Protein AF-Q9RTJ1-F1 (afdb_monomer)

Structure (mmCIF, N/CA/C/O backbone):
data_AF-Q9RTJ1-F1
#
_entry.id   AF-Q9RTJ1-F1
#
loop_
_atom_site.group_PDB
_atom_site.id
_atom_site.type_symbol
_atom_site.label_atom_id
_atom_site.label_alt_id
_atom_site.label_comp_id
_atom_site.label_asym_id
_atom_site.label_entity_id
_atom_site.label_seq_id
_atom_site.pdbx_PDB_ins_code
_atom_site.Cartn_x
_atom_site.Cartn_y
_atom_site.Cartn_z
_atom_site.occupancy
_atom_site.B_iso_or_equiv
_atom_site.auth_seq_id
_atom_site.auth_comp_id
_atom_site.auth_asym_id
_atom_site.auth_atom_id
_atom_site.pdbx_PDB_model_num
ATOM 1 N N . MET A 1 1 ? -19.542 -42.957 15.550 1.00 79.75 1 MET A N 1
ATOM 2 C CA . MET A 1 1 ? -19.589 -42.160 16.800 1.00 79.75 1 MET A CA 1
ATOM 3 C C . MET A 1 1 ? -19.843 -40.702 16.444 1.00 79.75 1 MET A C 1
ATOM 5 O O . MET A 1 1 ? -19.371 -40.286 15.392 1.00 79.75 1 MET A O 1
ATOM 9 N N . LEU A 1 2 ? -20.575 -39.942 17.268 1.00 83.19 2 LEU A N 1
ATOM 10 C CA . LEU A 1 2 ? -20.934 -38.541 16.972 1.00 83.19 2 LEU A CA 1
ATOM 11 C C . LEU A 1 2 ? -19.700 -37.652 16.726 1.00 83.19 2 LEU A C 1
ATOM 13 O O . LEU A 1 2 ? -19.731 -36.832 15.816 1.00 83.19 2 LEU A O 1
ATOM 17 N N . SER A 1 3 ? -18.580 -37.917 17.408 1.00 84.25 3 SER A N 1
ATOM 18 C CA . SER A 1 3 ? -17.289 -37.244 17.179 1.00 84.25 3 SER A CA 1
ATOM 19 C C . SER A 1 3 ? -16.698 -37.460 15.778 1.00 84.25 3 SER A C 1
ATOM 21 O O . SER A 1 3 ? -15.919 -36.645 15.307 1.00 84.25 3 SER A O 1
ATOM 23 N N . GLY A 1 4 ? -17.043 -38.556 15.094 1.00 84.12 4 GLY A N 1
ATOM 24 C CA . GLY A 1 4 ? -16.645 -38.767 13.697 1.00 84.12 4 GLY A CA 1
ATOM 25 C C . GLY A 1 4 ? -17.559 -38.027 12.718 1.00 84.12 4 GLY A C 1
ATOM 26 O O . GLY A 1 4 ? -17.110 -37.545 11.684 1.00 84.12 4 GLY A O 1
ATOM 27 N N . LEU A 1 5 ? -18.844 -37.894 13.060 1.00 88.38 5 LEU A N 1
ATOM 28 C CA . LEU A 1 5 ? -19.826 -37.188 12.232 1.00 88.38 5 LEU A CA 1
ATOM 29 C C . LEU A 1 5 ? -19.702 -35.661 12.340 1.00 88.38 5 LEU A C 1
ATOM 31 O O . LEU A 1 5 ? -20.098 -34.959 11.414 1.00 88.38 5 LEU A O 1
ATOM 35 N N . SER A 1 6 ? -19.111 -35.133 13.415 1.00 88.56 6 SER A N 1
ATOM 36 C CA . SER A 1 6 ? -18.824 -33.698 13.544 1.00 88.56 6 SER A CA 1
ATOM 37 C C . SER A 1 6 ? -17.759 -33.190 12.570 1.00 88.56 6 SER A C 1
ATOM 39 O O . SER A 1 6 ? -17.671 -31.987 12.366 1.00 88.56 6 SER A O 1
ATOM 41 N N . ALA A 1 7 ? -16.985 -34.078 11.938 1.00 91.31 7 ALA A N 1
ATOM 42 C CA . ALA A 1 7 ? -16.024 -33.745 10.881 1.00 91.31 7 ALA A CA 1
ATOM 43 C C . ALA A 1 7 ? -16.521 -34.128 9.472 1.00 91.31 7 ALA A C 1
ATOM 45 O O . ALA A 1 7 ? -15.763 -34.081 8.505 1.00 91.31 7 ALA A O 1
ATOM 46 N N . HIS A 1 8 ? -17.787 -34.534 9.335 1.00 93.94 8 HIS A N 1
ATOM 47 C CA . HIS A 1 8 ? -18.348 -34.960 8.054 1.00 93.94 8 HIS A CA 1
ATOM 48 C C . HIS A 1 8 ? -18.333 -33.805 7.032 1.00 93.94 8 HIS A C 1
ATOM 50 O O . HIS A 1 8 ? -18.648 -32.681 7.423 1.00 93.94 8 HIS A O 1
ATOM 56 N N . PRO A 1 9 ? -18.027 -34.033 5.736 1.00 91.94 9 PRO A N 1
ATOM 57 C CA . PRO A 1 9 ? -17.936 -32.960 4.736 1.00 91.94 9 PRO A CA 1
ATOM 58 C C . PRO A 1 9 ? -19.258 -32.204 4.528 1.00 91.94 9 PRO A C 1
ATOM 60 O O . PRO A 1 9 ? -19.258 -30.985 4.355 1.00 91.94 9 PRO A O 1
ATOM 63 N N . ASP A 1 10 ? -20.395 -32.898 4.622 1.00 94.75 10 ASP A N 1
ATOM 64 C CA . ASP A 1 10 ? -21.725 -32.278 4.539 1.00 94.75 10 ASP A CA 1
ATOM 65 C C . ASP A 1 10 ? -22.069 -31.478 5.811 1.00 94.75 10 ASP A C 1
ATOM 67 O O . ASP A 1 10 ? -22.192 -32.037 6.905 1.00 94.75 10 ASP A O 1
ATOM 71 N N . ALA A 1 11 ? -22.282 -30.169 5.649 1.00 95.06 11 ALA A N 1
ATOM 72 C CA . ALA A 1 11 ? -22.669 -29.254 6.719 1.00 95.06 11 ALA A CA 1
ATOM 73 C C . ALA A 1 11 ? -24.022 -29.604 7.358 1.00 95.06 11 ALA A C 1
ATOM 75 O O . ALA A 1 11 ? -24.199 -29.394 8.556 1.00 95.06 11 ALA A O 1
ATOM 76 N N . ARG A 1 12 ? -24.963 -30.190 6.605 1.00 95.81 12 ARG A N 1
ATOM 77 C CA . ARG A 1 12 ? -26.271 -30.608 7.138 1.00 95.81 12 ARG A CA 1
ATOM 78 C C . ARG A 1 12 ? -26.113 -31.721 8.165 1.00 95.81 12 ARG A C 1
ATOM 80 O O . ARG A 1 12 ? -26.777 -31.703 9.197 1.00 95.81 12 ARG A O 1
ATOM 87 N N . VAL A 1 13 ? -25.204 -32.661 7.905 1.00 94.69 13 VAL A N 1
ATOM 88 C CA . VAL A 1 13 ? -24.880 -33.743 8.844 1.00 94.69 13 VAL A CA 1
ATOM 89 C C . VAL A 1 13 ? -24.276 -33.161 10.120 1.00 94.69 13 VAL A C 1
ATOM 91 O O . VAL A 1 13 ? -24.729 -33.502 11.209 1.00 94.69 13 VAL A O 1
ATOM 94 N N . ARG A 1 14 ? -23.322 -32.229 10.004 1.00 96.81 14 ARG A N 1
ATOM 95 C CA . ARG A 1 14 ? -22.714 -31.564 11.171 1.00 96.81 14 ARG A CA 1
ATOM 96 C C . ARG A 1 14 ? -23.735 -30.765 11.994 1.00 96.81 14 ARG A C 1
ATOM 98 O O . ARG A 1 14 ? -23.727 -30.867 13.217 1.00 96.81 14 ARG A O 1
ATOM 105 N N . ALA A 1 15 ? -24.663 -30.061 11.346 1.00 96.19 15 ALA A N 1
ATOM 106 C CA . ALA A 1 15 ? -25.762 -29.364 12.020 1.00 96.19 15 ALA A CA 1
ATOM 107 C C . ALA A 1 15 ? -26.682 -30.331 12.795 1.00 96.19 15 ALA A C 1
ATOM 109 O O . ALA A 1 15 ? -27.051 -30.065 13.937 1.00 96.19 15 ALA A O 1
ATOM 110 N N . GLN A 1 16 ? -27.003 -31.500 12.226 1.00 96.69 16 GLN A N 1
ATOM 111 C CA . GLN A 1 16 ? -27.776 -32.531 12.933 1.00 96.69 16 GLN A CA 1
ATOM 112 C C . GLN A 1 16 ? -27.010 -33.142 14.113 1.00 96.69 16 GLN A C 1
ATOM 114 O O . GLN A 1 16 ? -27.615 -33.477 15.130 1.00 96.69 16 GLN A O 1
ATOM 119 N N . VAL A 1 17 ? -25.679 -33.250 14.020 1.00 96.31 17 VAL A N 1
ATOM 120 C CA . VAL A 1 17 ? -24.843 -33.611 15.175 1.00 96.31 17 VAL A CA 1
ATOM 121 C C . VAL A 1 17 ? -24.953 -32.537 16.259 1.00 96.31 17 VAL A C 1
ATOM 123 O O . VAL A 1 17 ? -25.155 -32.886 17.418 1.00 96.31 17 VAL A O 1
ATOM 126 N N . ALA A 1 18 ? -24.910 -31.248 15.913 1.00 96.75 18 ALA A N 1
ATOM 127 C CA . ALA A 1 18 ? -25.075 -30.168 16.889 1.00 96.75 18 ALA A CA 1
ATOM 128 C C . ALA A 1 18 ? -26.444 -30.191 17.597 1.00 96.75 18 ALA A C 1
ATOM 130 O O . ALA A 1 18 ? -26.506 -29.840 18.768 1.00 96.75 18 ALA A O 1
ATOM 131 N N . LEU A 1 19 ? -27.514 -30.663 16.946 1.00 97.06 19 LEU A N 1
ATOM 132 C CA . LEU A 1 19 ? -28.860 -30.790 17.534 1.00 97.06 19 LEU A CA 1
ATOM 133 C C . LEU A 1 19 ? -29.094 -32.090 18.322 1.00 97.06 19 LEU A C 1
ATOM 135 O O . LEU A 1 19 ? -30.098 -32.210 19.025 1.00 97.06 19 LEU A O 1
ATOM 139 N N . ASN A 1 20 ? -28.215 -33.087 18.203 1.00 96.31 20 ASN A N 1
ATOM 140 C CA . ASN A 1 20 ? -28.446 -34.391 18.818 1.00 96.31 20 ASN A CA 1
ATOM 141 C C . ASN A 1 20 ? -28.273 -34.319 20.355 1.00 96.31 20 ASN A C 1
ATOM 143 O O . ASN A 1 20 ? -27.198 -33.929 20.819 1.00 96.31 20 ASN A O 1
ATOM 147 N N . PRO A 1 21 ? -29.268 -34.738 21.168 1.00 95.62 21 PRO A N 1
ATOM 148 C CA . PRO A 1 21 ? -29.214 -34.628 22.633 1.00 95.62 21 PRO A CA 1
ATOM 149 C C . PRO A 1 21 ? -28.041 -35.364 23.295 1.00 95.62 21 PRO A C 1
ATOM 151 O O . PRO A 1 21 ? -27.668 -35.037 24.418 1.00 95.62 21 PRO A O 1
ATOM 154 N N . ASN A 1 22 ? -27.473 -36.364 22.614 1.00 94.75 22 ASN A N 1
ATOM 155 C CA . ASN A 1 22 ? -26.361 -37.173 23.112 1.00 94.75 22 ASN A CA 1
ATOM 156 C C . ASN A 1 22 ? -24.988 -36.672 22.631 1.00 94.75 22 ASN A C 1
ATOM 158 O O . ASN A 1 22 ? -23.985 -37.358 22.838 1.00 94.75 22 ASN A O 1
ATOM 162 N N . THR A 1 23 ? -24.921 -35.523 21.953 1.00 96.06 23 THR A N 1
ATOM 163 C CA . THR A 1 23 ? -23.647 -34.962 21.491 1.00 96.06 23 THR A CA 1
ATOM 164 C C . THR A 1 23 ? -22.811 -34.497 22.686 1.00 96.06 23 THR A C 1
ATOM 166 O O . THR A 1 23 ? -23.283 -33.674 23.471 1.00 96.06 23 THR A O 1
ATOM 169 N N . PRO A 1 24 ? -21.572 -35.005 22.846 1.00 94.12 24 PRO A N 1
ATOM 170 C CA . PRO A 1 24 ? -20.697 -34.610 23.946 1.00 94.12 24 PRO A CA 1
ATOM 171 C C . PRO A 1 24 ? -20.377 -33.113 23.929 1.00 94.12 24 PRO A C 1
ATOM 173 O O . PRO A 1 24 ? -20.297 -32.502 22.862 1.00 94.12 24 PRO A O 1
ATOM 176 N N . ALA A 1 25 ? -20.122 -32.542 25.106 1.00 93.75 25 ALA A N 1
ATOM 177 C CA . ALA A 1 25 ? -19.805 -31.125 25.273 1.00 93.75 25 ALA A CA 1
ATOM 178 C C . ALA A 1 25 ? -18.616 -30.673 24.410 1.00 93.75 25 ALA A C 1
ATOM 180 O O . ALA A 1 25 ? -18.668 -29.608 23.807 1.00 93.75 25 ALA A O 1
ATOM 181 N N . GLU A 1 26 ? -17.578 -31.502 24.304 1.00 93.88 26 GLU A N 1
ATOM 182 C CA . GLU A 1 26 ? -16.369 -31.206 23.533 1.00 93.88 26 GLU A CA 1
ATOM 183 C C . GLU A 1 26 ? -16.691 -31.088 22.033 1.00 93.88 26 GLU A C 1
ATOM 185 O O . GLU A 1 26 ? -16.200 -30.197 21.343 1.00 93.88 26 GLU A O 1
ATOM 190 N N . VAL A 1 27 ? -17.587 -31.946 21.532 1.00 95.38 27 VAL A N 1
ATOM 191 C CA . VAL A 1 27 ? -18.050 -31.913 20.137 1.00 95.38 27 VAL A CA 1
ATOM 192 C C . VAL A 1 27 ? -18.963 -30.710 19.892 1.00 95.38 27 VAL A C 1
ATOM 194 O O . VAL A 1 27 ? -18.848 -30.066 18.851 1.00 95.38 27 VAL A O 1
ATOM 197 N N . LEU A 1 28 ? -19.835 -30.371 20.848 1.00 96.38 28 LEU A N 1
ATOM 198 C CA . LEU A 1 28 ? -20.644 -29.149 20.778 1.00 96.38 28 LEU A CA 1
ATOM 199 C C . LEU A 1 28 ? -19.765 -27.895 20.733 1.00 96.38 28 LEU A C 1
ATOM 201 O O . LEU A 1 28 ? -20.040 -27.004 19.935 1.00 96.38 28 LEU A O 1
ATOM 205 N N . GLY A 1 29 ? -18.686 -27.854 21.519 1.00 94.56 29 GLY A N 1
ATOM 206 C CA . GLY A 1 29 ? -17.723 -26.753 21.505 1.00 94.56 29 GLY A CA 1
ATOM 207 C C . GLY A 1 29 ? -17.064 -26.554 20.142 1.00 94.56 29 GLY A C 1
ATOM 208 O O . GLY A 1 29 ? -17.021 -25.431 19.646 1.00 94.56 29 GLY A O 1
ATOM 209 N N . LEU A 1 30 ? -16.629 -27.638 19.492 1.00 95.06 30 LEU A N 1
ATOM 210 C CA . LEU A 1 30 ? -16.048 -27.581 18.143 1.00 95.06 30 LEU A CA 1
ATOM 211 C C . LEU A 1 30 ? -17.058 -27.142 17.072 1.00 95.06 30 LEU A C 1
ATOM 213 O O . LEU A 1 30 ? -16.691 -26.481 16.103 1.00 95.06 30 LEU A O 1
ATOM 217 N N . LEU A 1 31 ? -18.332 -27.509 17.228 1.00 96.81 31 LEU A N 1
ATOM 218 C CA . LEU A 1 31 ? -19.385 -27.151 16.277 1.00 96.81 31 LEU A CA 1
ATOM 219 C C . LEU A 1 31 ? -19.940 -25.738 16.499 1.00 96.81 31 LEU A C 1
ATOM 221 O O . LEU A 1 31 ? -20.503 -25.176 15.562 1.00 96.81 31 LEU A O 1
ATOM 225 N N . ALA A 1 32 ? -19.760 -25.147 17.684 1.00 96.81 32 ALA A N 1
ATOM 226 C CA . ALA A 1 32 ? -20.331 -23.849 18.047 1.00 96.81 32 ALA A CA 1
ATOM 227 C C . ALA A 1 32 ? -19.906 -22.711 17.108 1.00 96.81 32 ALA A C 1
ATOM 229 O O . ALA A 1 32 ? -20.719 -21.839 16.822 1.00 96.81 32 ALA A O 1
ATOM 230 N N . ALA A 1 33 ? -18.681 -22.746 16.573 1.00 96.25 33 ALA A N 1
ATOM 231 C CA . ALA A 1 33 ? -18.202 -21.731 15.633 1.00 96.25 33 ALA A CA 1
ATOM 232 C C . ALA A 1 33 ? -18.989 -21.729 14.307 1.00 96.25 33 ALA A C 1
ATOM 234 O O . ALA A 1 33 ? -19.240 -20.674 13.731 1.00 96.25 33 ALA A O 1
ATOM 235 N N . GLN A 1 34 ? -19.398 -22.908 13.825 1.00 96.81 34 GLN A N 1
ATOM 236 C CA . GLN A 1 34 ? -20.100 -23.065 12.543 1.00 96.81 34 GLN A CA 1
ATOM 237 C C . GLN A 1 34 ? -21.626 -23.111 12.699 1.00 96.81 34 GLN A C 1
ATOM 239 O O . GLN A 1 34 ? -22.348 -22.679 11.803 1.00 96.81 34 GLN A O 1
ATOM 244 N N . PHE A 1 35 ? -22.115 -23.645 13.819 1.00 97.38 35 PHE A N 1
ATOM 245 C CA . PHE A 1 35 ? -23.530 -23.936 14.065 1.00 97.38 35 PHE A CA 1
ATOM 246 C C . PHE A 1 35 ? -23.980 -23.433 15.451 1.00 97.38 35 PHE A C 1
ATOM 248 O O . PHE A 1 35 ? -24.465 -24.216 16.275 1.00 97.38 35 PHE A O 1
ATOM 255 N N . PRO A 1 36 ? -23.800 -22.135 15.772 1.00 97.31 36 PRO A N 1
ATOM 256 C CA . PRO A 1 36 ? -24.058 -21.619 17.117 1.00 97.31 36 PRO A CA 1
ATOM 257 C C . PRO A 1 36 ? -25.537 -21.735 17.518 1.00 97.31 36 PRO A C 1
ATOM 259 O O . PRO A 1 36 ? -25.841 -22.015 18.678 1.00 97.31 36 PRO A O 1
ATOM 262 N N . ARG A 1 37 ? -26.475 -21.579 16.571 1.00 97.44 37 ARG A N 1
ATOM 263 C CA . ARG A 1 37 ? -27.920 -21.686 16.850 1.00 97.44 37 ARG A CA 1
ATOM 264 C C . ARG A 1 37 ? -28.322 -23.113 17.188 1.00 97.44 37 ARG A C 1
ATOM 266 O O . ARG A 1 37 ? -29.082 -23.335 18.128 1.00 97.44 37 ARG A O 1
ATOM 273 N N . GLU A 1 38 ? -27.809 -24.070 16.429 1.00 97.62 38 GLU A N 1
ATOM 274 C CA . GLU A 1 38 ? -28.043 -25.493 16.623 1.00 97.62 38 GLU A CA 1
ATOM 275 C C . GLU A 1 38 ? -27.477 -25.955 17.963 1.00 97.62 38 GLU A C 1
ATOM 277 O O . GLU A 1 38 ? -28.160 -26.665 18.697 1.00 97.62 38 GLU A O 1
ATOM 282 N N . VAL A 1 39 ? -26.274 -25.492 18.322 1.00 97.00 39 VAL A N 1
ATOM 283 C CA . VAL A 1 39 ? -25.674 -25.780 19.630 1.00 97.00 39 VAL A CA 1
ATOM 284 C C . VAL A 1 39 ? -26.538 -25.229 20.765 1.00 97.00 39 VAL A C 1
ATOM 286 O O . VAL A 1 39 ? -26.844 -25.979 21.690 1.00 97.00 39 VAL A O 1
ATOM 289 N N . LEU A 1 40 ? -26.994 -23.970 20.697 1.00 96.19 40 LEU A N 1
ATOM 290 C CA . LEU A 1 40 ? -27.885 -23.404 21.725 1.00 96.19 40 LEU A CA 1
ATOM 291 C C . LEU A 1 40 ? -29.257 -24.084 21.785 1.00 96.19 40 LEU A C 1
ATOM 293 O O . LEU A 1 40 ? -29.873 -24.120 22.850 1.00 96.19 40 LEU A O 1
ATOM 297 N N . SER A 1 41 ? -29.717 -24.634 20.663 1.00 96.25 41 SER A N 1
ATOM 298 C CA . SER A 1 41 ? -30.985 -25.361 20.555 1.00 96.25 41 SER A CA 1
ATOM 299 C C . SER A 1 41 ? -30.857 -26.849 20.901 1.00 96.25 41 SER A C 1
ATOM 301 O O . SER A 1 41 ? -31.850 -27.574 20.832 1.00 96.25 41 SER A O 1
ATOM 303 N N . ASN A 1 42 ? -29.662 -27.331 21.264 1.00 96.94 42 ASN A N 1
ATOM 304 C CA . ASN A 1 42 ? -29.445 -28.734 21.594 1.00 96.94 42 ASN A CA 1
ATOM 305 C C . ASN A 1 42 ? -30.266 -29.133 22.843 1.00 96.94 42 ASN A C 1
ATOM 307 O O . ASN A 1 42 ? -30.048 -28.571 23.923 1.00 96.94 42 ASN A O 1
ATOM 311 N N . PRO A 1 43 ? -31.157 -30.143 22.758 1.00 96.75 43 PRO A N 1
ATOM 312 C CA . PRO A 1 43 ? -32.023 -30.524 23.878 1.00 96.75 43 PRO A CA 1
ATOM 313 C C . PRO A 1 43 ? -31.278 -31.058 25.113 1.00 96.75 43 PRO A C 1
ATOM 315 O O . PRO A 1 43 ? -31.815 -31.021 26.218 1.00 96.75 43 PRO A O 1
ATOM 318 N N . GLY A 1 44 ? -30.051 -31.558 24.946 1.00 95.69 44 GLY A N 1
ATOM 319 C CA . GLY A 1 44 ? -29.183 -32.026 26.028 1.00 95.69 44 GLY A CA 1
ATOM 320 C C . GLY A 1 44 ? -28.410 -30.908 26.738 1.00 95.69 44 GLY A C 1
ATOM 321 O O . GLY A 1 44 ? -27.934 -31.109 27.859 1.00 95.69 44 GLY A O 1
ATOM 322 N N . LEU A 1 45 ? -28.314 -29.711 26.142 1.00 94.31 45 LEU A N 1
ATOM 323 C CA . LEU A 1 45 ? -27.512 -28.602 26.669 1.00 94.31 45 LEU A CA 1
ATOM 324 C C . LEU A 1 45 ? -27.891 -28.177 28.104 1.00 94.31 45 LEU A C 1
ATOM 326 O O . LEU A 1 45 ? -26.977 -27.958 28.906 1.00 94.31 45 LEU A O 1
ATOM 330 N N . PRO A 1 46 ? -29.181 -28.104 28.500 1.00 93.38 46 PRO A N 1
ATOM 331 C CA . PRO A 1 46 ? -29.546 -27.770 29.876 1.00 93.38 46 PRO A CA 1
ATOM 332 C C . PRO A 1 46 ? -28.979 -28.749 30.913 1.00 93.38 46 PRO A C 1
ATOM 334 O O . PRO A 1 46 ? -28.501 -28.310 31.960 1.00 93.38 46 PRO A O 1
ATOM 337 N N . LEU A 1 47 ? -28.984 -30.056 30.618 1.00 94.25 47 LEU A N 1
ATOM 338 C CA . LEU A 1 47 ? -28.431 -31.087 31.504 1.00 94.25 47 LEU A CA 1
ATOM 339 C C . LEU A 1 47 ? -26.902 -31.019 31.557 1.00 94.25 47 LEU A C 1
ATOM 341 O O . LEU A 1 47 ? -26.327 -31.104 32.641 1.00 94.25 47 LEU A O 1
ATOM 345 N N . LEU A 1 48 ? -26.242 -30.798 30.415 1.00 93.69 48 LEU A N 1
ATOM 346 C CA . LEU A 1 48 ? -24.787 -30.620 30.357 1.00 93.69 48 LEU A CA 1
ATOM 347 C C . LEU A 1 48 ? -24.329 -29.418 31.188 1.00 93.69 48 LEU A C 1
ATOM 349 O O . LEU A 1 48 ? -23.343 -29.517 31.915 1.00 93.69 48 LEU A O 1
ATOM 353 N N . ARG A 1 49 ? -25.071 -28.306 31.138 1.00 92.56 49 ARG A N 1
ATOM 354 C CA . ARG A 1 49 ? -24.794 -27.109 31.945 1.00 92.56 49 ARG A CA 1
ATOM 355 C C . ARG A 1 49 ? -24.979 -27.358 33.443 1.00 92.56 49 ARG A C 1
ATOM 357 O O . ARG A 1 49 ? -24.202 -26.844 34.239 1.00 92.56 49 ARG A O 1
ATOM 364 N N . LEU A 1 50 ? -25.986 -28.143 33.834 1.00 92.06 50 LEU A N 1
ATOM 365 C CA . LEU A 1 50 ? -26.175 -28.542 35.235 1.00 92.06 50 LEU A CA 1
ATOM 366 C C . LEU A 1 50 ? -25.032 -29.438 35.724 1.00 92.06 50 LEU A C 1
ATOM 368 O O . LEU A 1 50 ? -24.544 -29.253 36.834 1.00 92.06 50 LEU A O 1
ATOM 372 N N . ALA A 1 51 ? -24.584 -30.377 34.888 1.00 92.56 51 ALA A N 1
ATOM 373 C CA . ALA A 1 51 ? -23.472 -31.267 35.210 1.00 92.56 51 ALA A CA 1
ATOM 374 C C . ALA A 1 51 ? -22.115 -30.541 35.233 1.00 92.56 51 ALA A C 1
ATOM 376 O O . ALA A 1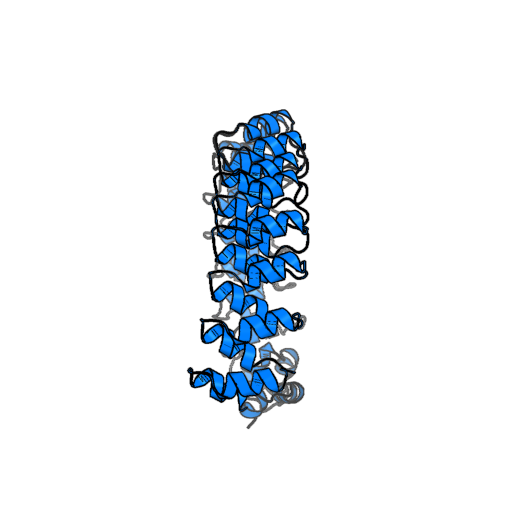 51 ? -21.222 -30.923 35.987 1.00 92.56 51 ALA A O 1
ATOM 377 N N . ARG A 1 52 ? -21.948 -29.502 34.404 1.00 90.69 52 ARG A N 1
ATOM 378 C CA . ARG A 1 52 ? -20.720 -28.705 34.277 1.00 90.69 52 ARG A CA 1
ATOM 379 C C . ARG A 1 52 ? -21.056 -27.205 34.299 1.00 90.69 52 ARG A C 1
ATOM 381 O O . ARG A 1 52 ? -21.215 -26.605 33.237 1.00 90.69 52 ARG A O 1
ATOM 388 N N . PRO A 1 53 ? -21.111 -26.560 35.478 1.00 83.00 53 PRO A N 1
ATOM 389 C CA . PRO A 1 53 ? -21.444 -25.134 35.588 1.00 83.00 53 PRO A CA 1
ATOM 390 C C . PRO A 1 53 ? -20.516 -24.191 34.797 1.00 83.00 53 PRO A C 1
ATOM 392 O O . PRO A 1 53 ? -20.943 -23.116 34.388 1.00 83.00 53 PRO A O 1
ATOM 395 N N . GLY A 1 54 ? -19.267 -24.602 34.545 1.00 85.44 54 GLY A N 1
ATOM 396 C CA . GLY A 1 54 ? -18.288 -23.897 33.706 1.00 85.44 54 GLY A CA 1
ATOM 397 C C . GLY A 1 54 ? -18.235 -24.375 32.251 1.00 85.44 54 GLY A C 1
ATOM 398 O O . GLY A 1 54 ? -17.182 -24.270 31.635 1.00 85.44 54 GLY A O 1
ATOM 399 N N . LEU A 1 55 ? -19.324 -24.941 31.712 1.00 91.88 55 LEU A N 1
ATOM 400 C CA . LEU A 1 55 ? -19.353 -25.611 30.403 1.00 91.88 55 LEU A CA 1
ATOM 401 C C . LEU A 1 55 ? -18.640 -24.828 29.289 1.00 91.88 55 LEU A C 1
ATOM 403 O O . LEU A 1 55 ? -17.808 -25.401 28.591 1.00 91.88 55 LEU A O 1
ATOM 407 N N . LEU A 1 56 ? -18.925 -23.530 29.142 1.00 92.19 56 LEU A N 1
ATOM 408 C CA . LEU A 1 56 ? -18.335 -22.723 28.066 1.00 92.19 56 LEU A CA 1
ATOM 409 C C . LEU A 1 56 ? -16.845 -22.443 28.242 1.00 92.19 56 LEU A C 1
ATOM 411 O O . LEU A 1 56 ? -16.197 -22.179 27.244 1.00 92.19 56 LEU A O 1
ATOM 415 N N . GLY A 1 57 ? -16.286 -22.567 29.448 1.00 88.44 57 GLY A N 1
ATOM 416 C CA . GLY A 1 57 ? -14.831 -22.491 29.624 1.00 88.44 57 GLY A CA 1
ATOM 417 C C . GLY A 1 57 ? -14.094 -23.648 28.941 1.00 88.44 57 GLY A C 1
ATOM 418 O O . GLY A 1 57 ? -12.915 -23.543 28.653 1.00 88.44 57 GLY A O 1
ATOM 419 N N . SER A 1 58 ? -14.788 -24.752 28.633 1.00 89.38 58 SER A N 1
ATOM 420 C CA . SER A 1 58 ? -14.216 -25.856 27.846 1.00 89.38 58 SER A CA 1
ATOM 421 C C . SER A 1 58 ? -14.376 -25.689 26.332 1.00 89.38 58 SER A C 1
ATOM 423 O O . SER A 1 58 ? -13.902 -26.533 25.571 1.00 89.38 58 SER A O 1
ATOM 425 N N . PHE A 1 59 ? -15.085 -24.651 25.879 1.00 94.25 59 PHE A N 1
ATOM 426 C CA . PHE A 1 59 ? -15.312 -24.417 24.456 1.00 94.25 59 PHE A CA 1
ATOM 427 C C . PHE A 1 59 ? -14.162 -23.578 23.883 1.00 94.25 59 PHE A C 1
ATOM 429 O O . PHE A 1 59 ? -13.644 -22.702 24.573 1.00 94.25 59 PHE A O 1
ATOM 436 N N . PRO A 1 60 ? -13.780 -23.782 22.611 1.00 94.69 60 PRO A N 1
ATOM 437 C CA . PRO A 1 60 ? -12.856 -22.878 21.935 1.00 94.69 60 PRO A CA 1
ATOM 438 C C . PRO A 1 60 ? -13.396 -21.440 21.911 1.00 94.69 60 PRO A C 1
ATOM 440 O O . PRO A 1 60 ? -14.601 -21.233 21.728 1.00 94.69 60 PRO A O 1
ATOM 443 N N . ALA A 1 61 ? -12.505 -20.450 22.018 1.00 95.50 61 ALA A N 1
ATOM 444 C CA . ALA A 1 61 ? -12.858 -19.027 22.025 1.00 95.50 61 ALA A CA 1
ATOM 445 C C . ALA A 1 61 ? -13.689 -18.603 20.801 1.00 95.50 61 ALA A C 1
ATOM 447 O O . ALA A 1 61 ? -14.649 -17.842 20.928 1.00 95.50 61 ALA A O 1
ATOM 448 N N . GLU A 1 62 ? -13.377 -19.153 19.624 1.00 95.69 62 GLU A N 1
ATOM 449 C CA . GLU A 1 62 ? -14.134 -18.951 18.381 1.00 95.69 62 GLU A CA 1
ATOM 450 C C . GLU A 1 62 ? -15.587 -19.424 18.514 1.00 95.69 62 GLU A C 1
ATOM 452 O O . GLU A 1 62 ? -16.518 -18.745 18.082 1.00 95.69 62 GLU A O 1
ATOM 457 N N . GLY A 1 63 ? -15.793 -20.570 19.169 1.00 96.06 63 GLY A N 1
ATOM 458 C CA . GLY A 1 63 ? -17.114 -21.123 19.432 1.00 96.06 63 GLY A CA 1
ATOM 459 C C . GLY A 1 63 ? -17.915 -20.241 20.381 1.00 96.06 63 GLY A C 1
ATOM 460 O O . GLY A 1 63 ? -19.059 -19.906 20.086 1.00 96.06 63 GLY A O 1
ATOM 461 N N . VAL A 1 64 ? -17.317 -19.803 21.493 1.00 96.62 64 VAL A N 1
ATOM 462 C CA . VAL A 1 64 ? -17.995 -18.909 22.449 1.00 96.62 64 VAL A CA 1
ATOM 463 C C . VAL A 1 64 ? -18.310 -17.554 21.812 1.00 96.62 64 VAL A C 1
ATOM 465 O O . VAL A 1 64 ? -19.420 -17.047 21.969 1.00 96.62 64 VAL A O 1
ATOM 468 N N . THR A 1 65 ? -17.384 -17.005 21.026 1.00 96.69 65 THR A N 1
ATOM 469 C CA . THR A 1 65 ? -17.590 -15.767 20.261 1.00 96.69 65 THR A CA 1
ATOM 470 C C . THR A 1 65 ? -18.744 -15.905 19.263 1.00 96.69 65 THR A C 1
ATOM 472 O O . THR A 1 65 ? -19.596 -15.021 19.188 1.00 96.69 65 THR A O 1
ATOM 475 N N . ALA A 1 66 ? -18.849 -17.033 18.554 1.00 96.50 66 ALA A N 1
ATOM 476 C CA . ALA A 1 66 ? -19.966 -17.296 17.645 1.00 96.50 66 ALA A CA 1
ATOM 477 C C . ALA A 1 66 ? -21.316 -17.404 18.377 1.00 96.50 66 ALA A C 1
ATOM 479 O O . ALA A 1 66 ? -22.330 -16.911 17.879 1.00 96.50 66 ALA A O 1
ATOM 480 N N . LEU A 1 67 ? -21.342 -17.990 19.581 1.00 96.44 67 LEU A N 1
ATOM 481 C CA . LEU A 1 67 ? -22.539 -18.013 20.429 1.00 96.44 67 LEU A CA 1
ATOM 482 C C . LEU A 1 67 ? -22.924 -16.596 20.891 1.00 96.44 67 LEU A C 1
ATOM 484 O O . LEU A 1 67 ? -24.103 -16.249 20.865 1.00 96.44 67 LEU A O 1
ATOM 488 N N . LEU A 1 68 ? -21.946 -15.765 21.272 1.00 95.50 68 LEU A N 1
ATOM 489 C CA . LEU A 1 68 ? -22.153 -14.362 21.657 1.00 95.50 68 LEU A CA 1
ATOM 490 C C . LEU A 1 68 ? -22.613 -13.472 20.501 1.00 95.50 68 LEU A C 1
ATOM 492 O O . LEU A 1 68 ? -23.270 -12.464 20.752 1.00 95.50 68 LEU A O 1
ATOM 496 N N . ALA A 1 69 ? -22.283 -13.814 19.257 1.00 94.56 69 ALA A N 1
ATOM 497 C CA . ALA A 1 69 ? -22.708 -13.062 18.080 1.00 94.56 69 ALA A CA 1
ATOM 498 C C . ALA A 1 69 ? -24.216 -13.203 17.797 1.00 94.56 69 ALA A C 1
ATOM 500 O O . ALA A 1 69 ? -24.792 -12.387 17.075 1.00 94.56 69 ALA A O 1
ATOM 501 N N . LEU A 1 70 ? -24.883 -14.209 18.376 1.00 94.56 70 LEU A N 1
ATOM 502 C CA . LEU A 1 70 ? -26.323 -14.387 18.214 1.00 94.56 70 LEU A CA 1
ATOM 503 C C . LEU A 1 70 ? -27.103 -13.290 18.959 1.00 94.56 70 LEU A C 1
ATOM 505 O O . LEU A 1 70 ? -26.846 -13.044 20.141 1.00 94.56 70 LEU A O 1
ATOM 509 N N . PRO A 1 71 ? -28.082 -12.622 18.322 1.00 90.19 71 PRO A N 1
ATOM 510 C CA . PRO A 1 71 ? -28.828 -11.531 18.955 1.00 90.19 71 PRO A CA 1
ATOM 511 C C . PRO A 1 71 ? -29.593 -12.003 20.200 1.00 90.19 71 PRO A C 1
ATOM 513 O O . PRO A 1 71 ? -29.663 -11.284 21.191 1.00 90.19 71 PRO A O 1
ATOM 516 N N . ASP A 1 72 ? -30.065 -13.244 20.182 1.00 90.19 72 ASP A N 1
ATOM 517 C CA . ASP A 1 72 ? -30.825 -13.940 21.217 1.00 90.19 72 ASP A CA 1
ATOM 518 C C . ASP A 1 72 ? -29.958 -14.822 22.137 1.00 90.19 72 ASP A C 1
ATOM 520 O O . ASP A 1 72 ? -30.483 -15.691 22.835 1.00 90.19 72 ASP A O 1
ATOM 524 N N . ALA A 1 73 ? -28.637 -14.594 22.171 1.00 92.94 73 ALA A N 1
ATOM 525 C CA . ALA A 1 73 ? -27.724 -15.298 23.069 1.00 92.94 73 ALA A CA 1
ATOM 526 C C . ALA A 1 73 ? -28.250 -15.279 24.526 1.00 92.94 73 ALA A C 1
ATOM 528 O O . ALA A 1 73 ? -28.450 -14.200 25.098 1.00 92.94 73 ALA A O 1
ATOM 529 N N . PRO A 1 74 ? -28.471 -16.450 25.154 1.00 92.94 74 PRO A N 1
ATOM 530 C CA . PRO A 1 74 ? -29.014 -16.533 26.502 1.00 92.94 74 PRO A CA 1
ATOM 531 C C . PRO A 1 74 ? -28.146 -15.817 27.538 1.00 92.94 74 PRO A C 1
ATOM 533 O O . PRO A 1 74 ? -26.918 -15.839 27.460 1.00 92.94 74 PRO A O 1
ATOM 536 N N . GLY A 1 75 ? -28.772 -15.279 28.590 1.00 91.44 75 GLY A N 1
ATOM 537 C CA . GLY A 1 75 ? -28.059 -14.557 29.653 1.00 91.44 75 GLY A CA 1
ATOM 538 C C . GLY A 1 75 ? -26.923 -15.356 30.303 1.00 91.44 75 GLY A C 1
ATOM 539 O O . GLY A 1 75 ? -25.891 -14.784 30.629 1.00 91.44 75 GLY A O 1
ATOM 540 N N . TRP A 1 76 ? -27.055 -16.683 30.401 1.00 91.62 76 TRP A N 1
ATOM 541 C CA . TRP A 1 76 ? -25.992 -17.535 30.939 1.00 91.62 76 TRP A CA 1
ATOM 542 C C . TRP A 1 76 ? -24.753 -17.605 30.030 1.00 91.62 76 TRP A C 1
ATOM 544 O O . TRP A 1 76 ? -23.652 -17.746 30.550 1.00 91.62 76 TRP A O 1
ATOM 554 N N . VAL A 1 77 ? -24.904 -17.473 28.704 1.00 94.56 77 VAL A N 1
ATOM 555 C CA . VAL A 1 77 ? -23.770 -17.386 27.762 1.00 94.56 77 VAL A CA 1
ATOM 556 C C . VAL A 1 77 ? -23.015 -16.085 28.003 1.00 94.56 77 VAL A C 1
ATOM 558 O O . VAL A 1 77 ? -21.794 -16.092 28.105 1.00 94.56 77 VAL A O 1
ATOM 561 N N . VAL A 1 78 ? -23.754 -14.985 28.172 1.00 94.62 78 VAL A N 1
ATOM 562 C CA . VAL A 1 78 ? -23.205 -13.663 28.503 1.00 94.62 78 VAL A CA 1
ATOM 563 C C . VAL A 1 78 ? -22.461 -13.694 29.845 1.00 94.62 78 VAL A C 1
ATOM 565 O O . VAL A 1 78 ? -21.333 -13.217 29.933 1.00 94.62 78 VAL A O 1
ATOM 568 N N . ASP A 1 79 ? -23.052 -14.296 30.880 1.00 92.56 79 ASP A N 1
ATOM 569 C CA . ASP A 1 79 ? -22.434 -14.401 32.209 1.00 92.56 79 ASP A CA 1
ATOM 570 C C . ASP A 1 79 ? -21.188 -15.293 32.222 1.00 92.56 79 ASP A C 1
ATOM 572 O O . ASP A 1 79 ? -20.240 -15.025 32.961 1.00 92.56 79 ASP A O 1
ATOM 576 N N . SER A 1 80 ? -21.183 -16.360 31.419 1.00 92.50 80 SER A N 1
ATOM 577 C CA . SER A 1 80 ? -20.009 -17.211 31.231 1.00 92.50 80 SER A CA 1
ATOM 578 C C . SER A 1 80 ? -18.911 -16.494 30.452 1.00 92.50 80 SER A C 1
ATOM 580 O O . SER A 1 80 ? -17.755 -16.566 30.856 1.00 92.50 80 SER A O 1
ATOM 582 N N . ALA A 1 81 ? -19.262 -15.771 29.386 1.00 95.06 81 ALA A N 1
ATOM 583 C CA . ALA A 1 81 ? -18.319 -14.979 28.607 1.00 95.06 81 ALA A CA 1
ATOM 584 C C . ALA A 1 81 ? -17.634 -13.902 29.453 1.00 95.06 81 ALA A C 1
ATOM 586 O O . ALA A 1 81 ? -16.430 -13.723 29.340 1.00 95.06 81 ALA A O 1
ATOM 587 N N . LEU A 1 82 ? -18.369 -13.249 30.360 1.00 94.44 82 LEU A N 1
ATOM 588 C CA . LEU A 1 82 ? -17.825 -12.224 31.257 1.00 94.44 82 LEU A CA 1
ATOM 589 C C . LEU A 1 82 ? -16.684 -12.744 32.148 1.00 94.44 82 LEU A C 1
ATOM 591 O O . LEU A 1 82 ? -15.799 -11.984 32.520 1.00 94.44 82 LEU A O 1
ATOM 595 N N . ARG A 1 83 ? -16.700 -14.036 32.495 1.00 91.44 83 ARG A N 1
ATOM 596 C CA . ARG A 1 83 ? -15.688 -14.688 33.348 1.00 91.44 83 ARG A CA 1
ATOM 597 C C . ARG A 1 83 ? -14.765 -15.612 32.556 1.00 91.44 83 ARG A C 1
ATOM 599 O O . ARG A 1 83 ? -14.063 -16.424 33.153 1.00 91.44 83 ARG A O 1
ATOM 606 N N . HIS A 1 84 ? -14.827 -15.549 31.230 1.00 94.19 84 HIS A N 1
ATOM 607 C CA . HIS A 1 84 ? -14.042 -16.412 30.366 1.00 94.19 84 HIS A CA 1
ATOM 608 C C . HIS A 1 84 ? -12.561 -16.063 30.498 1.00 94.19 84 HIS A C 1
ATOM 610 O O . HIS A 1 84 ? -12.223 -14.890 30.603 1.00 94.19 84 HIS A O 1
ATOM 616 N N . GLU A 1 85 ? -11.681 -17.060 30.502 1.00 92.56 85 GLU A N 1
ATOM 617 C CA . GLU A 1 85 ? -10.234 -16.863 30.670 1.00 92.56 85 GLU A CA 1
ATOM 618 C C . GLU A 1 85 ? -9.592 -16.158 29.464 1.00 92.56 85 GLU A C 1
ATOM 620 O O . GLU A 1 85 ? -8.786 -15.241 29.625 1.00 92.56 85 GLU A O 1
ATOM 625 N N . ASP A 1 86 ? -10.038 -16.511 28.258 1.00 94.69 86 ASP A N 1
ATOM 626 C CA . ASP A 1 86 ? -9.644 -15.852 27.012 1.00 94.69 86 ASP A CA 1
ATOM 627 C C . ASP A 1 86 ? -10.176 -14.407 26.946 1.00 94.69 86 ASP A C 1
ATOM 629 O O . ASP A 1 86 ? -11.390 -14.177 26.993 1.00 94.69 86 ASP A O 1
ATOM 633 N N . TYR A 1 87 ? -9.266 -13.432 26.832 1.00 94.31 87 TYR A N 1
ATOM 634 C CA . TYR A 1 87 ? -9.616 -12.014 26.731 1.00 94.31 87 TYR A CA 1
ATOM 635 C C . TYR A 1 87 ? -10.349 -11.686 25.427 1.00 94.31 87 TYR A C 1
ATOM 637 O O . TYR A 1 87 ? -11.185 -10.794 25.437 1.00 94.31 87 TYR A O 1
ATOM 645 N N . GLY A 1 88 ? -10.120 -12.419 24.333 1.00 96.00 88 GLY A N 1
ATOM 646 C CA . GLY A 1 88 ? -10.795 -12.220 23.052 1.00 96.00 88 GLY A CA 1
ATOM 647 C C . GLY A 1 88 ? -12.299 -12.475 23.144 1.00 96.00 88 GLY A C 1
ATOM 648 O O . GLY A 1 88 ? -13.090 -11.715 22.587 1.00 96.00 88 GLY A O 1
ATOM 649 N N . VAL A 1 89 ? -12.715 -13.465 23.942 1.00 96.69 89 VAL A N 1
ATOM 650 C CA . VAL A 1 89 ? -14.139 -13.686 24.260 1.00 96.69 89 VAL A CA 1
ATOM 651 C C . VAL A 1 89 ? -14.714 -12.500 25.041 1.00 96.69 89 VAL A C 1
ATOM 653 O O . VAL A 1 89 ? -15.825 -12.049 24.752 1.00 96.69 89 VAL A O 1
ATOM 656 N N . ARG A 1 90 ? -13.962 -11.960 26.009 1.00 97.38 90 ARG A N 1
ATOM 657 C CA . ARG A 1 90 ? -14.384 -10.789 26.799 1.00 97.38 90 ARG A CA 1
ATOM 658 C C . ARG A 1 90 ? -14.414 -9.505 25.962 1.00 97.38 90 ARG A C 1
ATOM 660 O O . ARG A 1 90 ? -15.337 -8.712 26.117 1.00 97.38 90 ARG A O 1
ATOM 667 N N . THR A 1 91 ? -13.492 -9.337 25.015 1.00 97.06 91 THR A N 1
ATOM 668 C CA . THR A 1 91 ? -13.483 -8.246 24.029 1.00 97.06 91 THR A CA 1
ATOM 669 C C . THR A 1 91 ? -14.699 -8.335 23.106 1.00 97.06 91 THR A C 1
ATOM 671 O O . THR A 1 91 ? -15.406 -7.344 22.923 1.00 97.06 91 THR A O 1
ATOM 674 N N . ALA A 1 92 ? -15.011 -9.527 22.581 1.00 95.81 92 ALA A N 1
ATOM 675 C CA . ALA A 1 92 ? -16.213 -9.748 21.775 1.00 95.81 92 ALA A CA 1
ATOM 676 C C . ALA A 1 92 ? -17.494 -9.449 22.569 1.00 95.81 92 ALA A C 1
ATOM 678 O O . ALA A 1 92 ? -18.441 -8.863 22.040 1.00 95.81 92 ALA A O 1
ATOM 679 N N . LEU A 1 93 ? -17.512 -9.800 23.859 1.00 96.69 93 LEU A N 1
ATOM 680 C CA . LEU A 1 93 ? -18.592 -9.426 24.762 1.00 96.69 93 LEU A CA 1
ATOM 681 C C . LEU A 1 93 ? -18.678 -7.901 24.944 1.00 96.69 93 LEU A C 1
ATOM 683 O O . LEU A 1 93 ? -19.772 -7.359 24.827 1.00 96.69 93 LEU A O 1
ATOM 687 N N . ALA A 1 94 ? -17.569 -7.199 25.187 1.00 96.31 94 ALA A N 1
ATOM 688 C CA . ALA A 1 94 ? -17.547 -5.745 25.382 1.00 96.31 94 ALA A CA 1
ATOM 689 C C . ALA A 1 94 ? -18.115 -4.960 24.187 1.00 96.31 94 ALA A C 1
ATOM 691 O O . ALA A 1 94 ? -18.812 -3.960 24.384 1.00 96.31 94 ALA A O 1
ATOM 692 N N . ALA A 1 95 ? -17.906 -5.457 22.966 1.00 93.12 95 ALA A N 1
ATOM 693 C CA . ALA A 1 95 ? -18.467 -4.887 21.742 1.00 93.12 95 ALA A CA 1
ATOM 694 C C . ALA A 1 95 ? -19.973 -5.174 21.546 1.00 93.12 95 ALA A C 1
ATOM 696 O O . ALA A 1 95 ? -20.617 -4.575 20.682 1.00 93.12 95 ALA A O 1
ATOM 697 N N . ARG A 1 96 ? -20.570 -6.084 22.328 1.00 92.75 96 ARG A N 1
ATOM 698 C CA . ARG A 1 96 ? -21.968 -6.496 22.154 1.00 92.75 96 ARG A CA 1
ATOM 699 C C . ARG A 1 96 ? -22.941 -5.370 22.553 1.00 92.75 96 ARG A C 1
ATOM 701 O O . ARG A 1 96 ? -22.841 -4.834 23.661 1.00 92.75 96 ARG A O 1
ATOM 708 N N . PRO A 1 97 ? -23.939 -5.028 21.718 1.00 90.06 97 PRO A N 1
ATOM 709 C CA . PRO A 1 97 ? -24.968 -4.057 22.088 1.00 90.06 97 PRO A CA 1
ATOM 710 C C . PRO A 1 97 ? -25.922 -4.614 23.159 1.00 90.06 97 PRO A C 1
ATOM 712 O O . PRO A 1 97 ? -26.107 -5.825 23.281 1.00 90.06 97 PRO A O 1
ATOM 715 N N . GLY A 1 98 ? -26.560 -3.727 23.928 1.00 87.88 98 GLY A N 1
ATOM 716 C CA . GLY A 1 98 ? -27.607 -4.109 24.887 1.00 87.88 98 GLY A CA 1
ATOM 717 C C . GLY A 1 98 ? -27.118 -4.845 26.141 1.00 87.88 98 GLY A C 1
ATOM 718 O O . GLY A 1 98 ? -27.895 -5.562 26.773 1.00 87.88 98 GLY A O 1
ATOM 719 N N . LEU A 1 99 ? -25.840 -4.703 26.507 1.00 92.38 99 LEU A N 1
ATOM 720 C CA . LEU A 1 99 ? -25.357 -5.138 27.819 1.00 92.38 99 LEU A CA 1
ATOM 721 C C . LEU A 1 99 ? -25.937 -4.263 28.932 1.00 92.38 99 LEU A C 1
ATOM 723 O O . LEU A 1 99 ? -26.194 -3.078 28.733 1.00 92.38 99 LEU A O 1
ATOM 727 N N . SER A 1 100 ? -26.131 -4.851 30.116 1.00 92.50 100 SER A N 1
ATOM 728 C CA . SER A 1 100 ? -26.561 -4.075 31.279 1.00 92.50 100 SER A CA 1
ATOM 729 C C . SER A 1 100 ? -25.423 -3.171 31.772 1.00 92.50 100 SER A C 1
ATOM 731 O O . SER A 1 100 ? -24.251 -3.545 31.624 1.00 92.50 100 SER A O 1
ATOM 733 N N . PRO A 1 101 ? -25.733 -2.022 32.400 1.00 93.44 101 PRO A N 1
ATOM 734 C CA . PRO A 1 101 ? -24.719 -1.117 32.937 1.00 93.44 101 PRO A CA 1
ATOM 735 C C . PRO A 1 101 ? -23.728 -1.807 33.883 1.00 93.44 101 PRO A C 1
ATOM 737 O O . PRO A 1 101 ? -22.535 -1.537 33.824 1.00 93.44 101 PRO A O 1
ATOM 740 N N . GLU A 1 102 ? -24.181 -2.757 34.704 1.00 93.75 102 GLU A N 1
ATOM 741 C CA . GLU A 1 102 ? -23.329 -3.491 35.650 1.00 93.75 102 GLU A CA 1
ATOM 742 C C . GLU A 1 102 ? -22.285 -4.352 34.929 1.00 93.75 102 GLU A C 1
ATOM 744 O O . GLU A 1 102 ? -21.138 -4.437 35.366 1.00 93.75 102 GLU A O 1
ATOM 749 N N . ARG A 1 103 ? -22.666 -4.975 33.806 1.00 95.25 103 ARG A N 1
ATOM 750 C CA . ARG A 1 103 ? -21.750 -5.787 32.992 1.00 95.25 103 ARG A CA 1
ATOM 751 C C . ARG A 1 103 ? -20.742 -4.914 32.253 1.00 95.25 103 ARG A C 1
ATOM 753 O O . ARG A 1 103 ? -19.576 -5.286 32.181 1.00 95.25 103 ARG A O 1
ATOM 760 N N . VAL A 1 104 ? -21.169 -3.757 31.745 1.00 96.56 104 VAL A N 1
ATOM 761 C CA . VAL A 1 104 ? -20.258 -2.783 31.122 1.00 96.56 104 VAL A CA 1
ATOM 762 C C . VAL A 1 104 ? -19.255 -2.256 32.152 1.00 96.56 104 VAL A C 1
ATOM 764 O O . VAL A 1 104 ? -18.062 -2.245 31.873 1.00 96.56 104 VAL A O 1
ATOM 767 N N . THR A 1 105 ? -19.704 -1.920 33.365 1.00 96.69 105 THR A N 1
ATOM 768 C CA . THR A 1 105 ? -18.824 -1.510 34.474 1.00 96.69 105 THR A CA 1
ATOM 769 C C . THR A 1 105 ? -17.808 -2.592 34.835 1.00 96.69 105 THR A C 1
ATOM 771 O O . THR A 1 105 ? -16.636 -2.283 35.031 1.00 96.69 105 THR A O 1
ATOM 774 N N . ALA A 1 106 ? -18.219 -3.863 34.885 1.00 96.00 106 ALA A N 1
ATOM 775 C CA . ALA A 1 106 ? -17.293 -4.965 35.148 1.00 96.00 106 ALA A CA 1
ATOM 776 C C . ALA A 1 106 ? -16.209 -5.083 34.060 1.00 96.00 106 ALA A C 1
ATOM 778 O O . ALA A 1 106 ? -15.038 -5.248 34.386 1.00 96.00 106 ALA A O 1
ATOM 779 N N . LEU A 1 107 ? -16.584 -4.946 32.783 1.00 97.25 107 LEU A N 1
ATOM 780 C CA . LEU A 1 107 ? -15.649 -4.992 31.651 1.00 97.25 107 LEU A CA 1
ATOM 781 C C . LEU A 1 107 ? -14.739 -3.754 31.585 1.00 97.25 107 LEU A C 1
ATOM 783 O O . LEU A 1 107 ? -13.603 -3.855 31.136 1.00 97.25 107 LEU A O 1
ATOM 787 N N . ALA A 1 108 ? -15.200 -2.592 32.058 1.00 97.25 108 ALA A N 1
ATOM 788 C CA . ALA A 1 108 ? -14.379 -1.383 32.145 1.00 97.25 108 ALA A CA 1
ATOM 789 C C . ALA A 1 108 ? -13.219 -1.528 33.149 1.00 97.25 108 ALA A C 1
ATOM 791 O O . ALA A 1 108 ? -12.225 -0.819 33.040 1.00 97.25 108 ALA A O 1
ATOM 792 N N . GLY A 1 109 ? -13.343 -2.432 34.126 1.00 96.19 109 GLY A N 1
ATOM 793 C CA . GLY A 1 109 ? -12.291 -2.784 35.084 1.00 96.19 109 GLY A CA 1
ATOM 794 C C . GLY A 1 109 ? -11.551 -4.083 34.752 1.00 96.19 109 GLY A C 1
ATOM 795 O O . GLY A 1 109 ? -10.899 -4.639 35.635 1.00 96.19 109 GLY A O 1
ATOM 796 N N . ASP A 1 110 ? -11.687 -4.612 33.531 1.00 97.69 110 ASP A N 1
ATOM 797 C CA . ASP A 1 110 ? -11.029 -5.860 33.130 1.00 97.69 110 ASP A CA 1
ATOM 798 C C . ASP A 1 110 ? -9.502 -5.713 33.142 1.00 97.69 110 ASP A C 1
ATOM 800 O O . ASP A 1 110 ? -8.965 -4.660 32.801 1.00 97.69 110 ASP A O 1
ATOM 804 N N . ALA A 1 111 ? -8.785 -6.783 33.488 1.00 95.88 111 ALA A N 1
ATOM 805 C CA . ALA A 1 111 ? -7.324 -6.790 33.473 1.00 95.88 111 ALA A CA 1
ATOM 806 C C . ALA A 1 111 ? -6.740 -6.671 32.050 1.00 95.88 111 ALA A C 1
ATOM 808 O O . ALA A 1 111 ? -5.625 -6.181 31.886 1.00 95.88 111 ALA A O 1
ATOM 809 N N . GLY A 1 112 ? -7.472 -7.117 31.024 1.00 96.62 112 GLY A N 1
ATOM 810 C CA . GLY A 1 112 ? -7.065 -6.996 29.627 1.00 96.62 112 GLY A C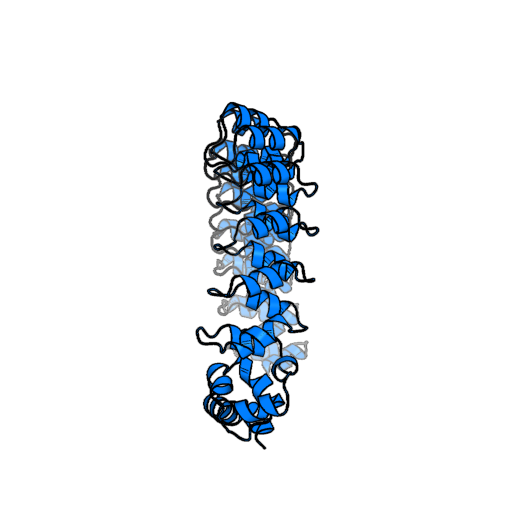A 1
ATOM 811 C C . GLY A 1 112 ? -7.386 -5.614 29.064 1.00 96.62 112 GLY A C 1
ATOM 812 O O . GLY A 1 112 ? -8.558 -5.265 28.912 1.00 96.62 112 GLY A O 1
ATOM 813 N N . TRP A 1 113 ? -6.358 -4.853 28.682 1.00 97.06 113 TRP A N 1
ATOM 814 C CA . TRP A 1 113 ? -6.529 -3.520 28.097 1.00 97.06 113 TRP A CA 1
ATOM 815 C C . TRP A 1 113 ? -7.374 -3.550 26.814 1.00 97.06 113 TRP A C 1
ATOM 817 O O . TRP A 1 113 ? -8.179 -2.650 26.613 1.00 97.06 113 TRP A O 1
ATOM 827 N N . GLN A 1 114 ? -7.310 -4.617 26.002 1.00 97.56 114 GLN A N 1
ATOM 828 C CA . GLN A 1 114 ? -8.141 -4.761 24.793 1.00 97.56 114 GLN A CA 1
ATOM 829 C C . GLN A 1 114 ? -9.641 -4.820 25.111 1.00 97.56 114 GLN A C 1
ATOM 831 O O . GLN A 1 114 ? -10.481 -4.422 24.304 1.00 97.56 114 GLN A O 1
ATOM 836 N N . VAL A 1 115 ? -10.003 -5.357 26.279 1.00 98.00 115 VAL A N 1
ATOM 837 C CA . VAL A 1 115 ? -11.396 -5.392 26.736 1.00 98.00 115 VAL A CA 1
ATOM 838 C C . VAL A 1 115 ? -11.826 -3.980 27.123 1.00 98.00 115 VAL A C 1
ATOM 840 O O . VAL A 1 115 ? -12.878 -3.523 26.680 1.00 98.00 115 VAL A O 1
ATOM 843 N N . ARG A 1 116 ? -10.988 -3.262 27.883 1.00 98.19 116 ARG A N 1
ATOM 844 C CA . ARG A 1 116 ? -11.239 -1.869 28.281 1.00 98.19 116 ARG A CA 1
ATOM 845 C C . ARG A 1 116 ? -11.290 -0.923 27.078 1.00 98.19 116 ARG A C 1
ATOM 847 O O . ARG A 1 116 ? -12.166 -0.064 27.025 1.00 98.19 116 ARG A O 1
ATOM 854 N N . GLU A 1 117 ? -10.440 -1.126 26.073 1.00 97.69 117 GLU A N 1
ATOM 855 C CA . GLU A 1 117 ? -10.463 -0.394 24.800 1.00 97.69 117 GLU A CA 1
ATOM 856 C C . GLU A 1 117 ? -11.785 -0.638 24.057 1.00 97.69 117 GLU A C 1
ATOM 858 O O . GLU A 1 117 ? -12.446 0.310 23.633 1.00 97.69 117 GLU A O 1
ATOM 863 N N . ALA A 1 118 ? -12.230 -1.896 23.958 1.00 96.81 118 ALA A N 1
ATOM 864 C CA . ALA A 1 118 ? -13.521 -2.220 23.353 1.00 96.81 118 ALA A CA 1
ATOM 865 C C . ALA A 1 118 ? -14.695 -1.586 24.118 1.00 96.81 118 ALA A C 1
ATOM 867 O O . ALA A 1 118 ? -15.653 -1.123 23.496 1.00 96.81 118 ALA A O 1
ATOM 868 N N . VAL A 1 119 ? -14.614 -1.499 25.452 1.00 97.44 119 VAL A N 1
ATOM 869 C CA . VAL A 1 119 ? -15.577 -0.729 26.252 1.00 97.44 119 VAL A CA 1
ATOM 870 C C . VAL A 1 119 ? -15.502 0.759 25.900 1.00 97.44 119 VAL A C 1
ATOM 872 O O . VAL A 1 119 ? -16.544 1.352 25.636 1.00 97.44 119 VAL A O 1
ATOM 875 N N . ALA A 1 120 ? -14.307 1.353 25.818 1.00 96.50 120 ALA A N 1
ATOM 876 C CA . ALA A 1 120 ? -14.090 2.764 25.478 1.00 96.50 120 ALA A CA 1
ATOM 877 C C . ALA A 1 120 ? -14.670 3.171 24.112 1.00 96.50 120 ALA A C 1
ATOM 879 O O . ALA A 1 120 ? -15.029 4.333 23.920 1.00 96.50 120 ALA A O 1
ATOM 880 N N . GLN A 1 121 ? -14.812 2.233 23.174 1.00 95.31 121 GLN A N 1
ATOM 881 C CA . GLN A 1 121 ? -15.402 2.467 21.850 1.00 95.31 121 GLN A CA 1
ATOM 882 C C . GLN A 1 121 ? -16.942 2.421 21.837 1.00 95.31 121 GLN A C 1
ATOM 884 O O . GLN A 1 121 ? -17.563 2.758 20.827 1.00 95.31 121 GLN A O 1
ATOM 889 N N . ARG A 1 122 ? -17.593 2.035 22.941 1.00 94.25 122 ARG A N 1
ATOM 890 C CA . ARG A 1 122 ? -19.055 1.906 22.999 1.00 94.25 122 ARG A CA 1
ATOM 891 C C . ARG A 1 122 ? -19.764 3.262 22.919 1.00 94.25 122 ARG A C 1
ATOM 893 O O . ARG A 1 122 ? -19.449 4.149 23.706 1.00 94.25 122 ARG A O 1
ATOM 900 N N . PRO A 1 123 ? -20.771 3.461 22.058 1.00 91.19 123 PRO A N 1
ATOM 901 C CA . PRO A 1 123 ? -21.443 4.759 21.942 1.00 91.19 123 PRO A CA 1
ATOM 902 C C . PRO A 1 123 ? -22.265 5.140 23.187 1.00 91.19 123 PRO A C 1
ATOM 904 O O . PRO A 1 123 ? -22.550 6.311 23.388 1.00 91.19 123 PRO A O 1
ATOM 907 N N . ASP A 1 124 ? -22.636 4.168 24.021 1.00 89.12 124 ASP A N 1
ATOM 908 C CA . ASP A 1 124 ? -23.568 4.285 25.146 1.00 89.12 124 ASP A CA 1
ATOM 909 C C . ASP A 1 124 ? -22.874 4.266 26.523 1.00 89.12 124 ASP A C 1
ATOM 911 O O . ASP A 1 124 ? -23.390 3.679 27.477 1.00 89.12 124 ASP A O 1
ATOM 915 N N . LEU A 1 125 ? -21.692 4.880 26.648 1.00 92.44 125 LEU A N 1
ATOM 916 C CA . LEU A 1 125 ? -20.968 4.908 27.922 1.00 92.44 125 LEU A CA 1
ATOM 917 C C . LEU A 1 125 ? -21.509 5.972 28.887 1.00 92.44 125 LEU A C 1
ATOM 919 O O . LEU A 1 125 ? -21.609 7.142 28.519 1.00 92.44 125 LEU A O 1
ATOM 923 N N . PRO A 1 126 ? -21.782 5.616 30.154 1.00 92.06 126 PRO A N 1
ATOM 924 C CA . PRO A 1 126 ? -22.064 6.604 31.183 1.00 92.06 126 PRO A CA 1
ATOM 925 C C . PRO A 1 126 ? -20.791 7.385 31.548 1.00 92.06 126 PRO A C 1
ATOM 927 O O . PRO A 1 126 ? -19.693 6.825 31.606 1.00 92.06 126 PRO A O 1
ATOM 930 N N . GLU A 1 127 ? -20.949 8.671 31.867 1.00 93.75 127 GLU A N 1
ATOM 931 C CA . GLU A 1 127 ? -19.836 9.593 32.142 1.00 93.75 127 GLU A CA 1
ATOM 932 C C . GLU A 1 127 ? -18.814 9.091 33.189 1.00 93.75 127 GLU A C 1
ATOM 934 O O . GLU A 1 127 ? -17.617 9.248 32.946 1.00 93.75 127 GLU A O 1
ATOM 939 N N . PRO A 1 128 ? -19.196 8.440 34.312 1.00 95.06 128 PRO A N 1
ATOM 940 C CA . PRO A 1 128 ? -18.219 7.914 35.269 1.00 95.06 128 PRO A CA 1
ATOM 941 C C . PRO A 1 128 ? -17.253 6.883 34.671 1.00 95.06 128 PRO A C 1
ATOM 943 O O . PRO A 1 128 ? -16.070 6.895 35.003 1.00 95.06 128 PRO A O 1
ATOM 946 N N . LEU A 1 129 ? -17.734 6.021 33.766 1.00 96.12 129 LEU A N 1
ATOM 947 C CA . LEU A 1 129 ? -16.874 5.050 33.084 1.00 96.12 129 LEU A CA 1
ATOM 948 C C . LEU A 1 129 ? -15.999 5.730 32.037 1.00 96.12 129 LEU A C 1
ATOM 950 O O . LEU A 1 129 ? -14.841 5.364 31.874 1.00 96.12 129 LEU A O 1
ATOM 954 N N . LEU A 1 130 ? -16.521 6.752 31.359 1.00 95.69 130 LEU A N 1
ATOM 955 C CA . LEU A 1 130 ? -15.726 7.539 30.426 1.00 95.69 130 LEU A CA 1
ATOM 956 C C . LEU A 1 130 ? -14.566 8.259 31.131 1.00 95.69 130 LEU A C 1
ATOM 958 O O . LEU A 1 130 ? -13.449 8.236 30.623 1.00 95.69 130 LEU A O 1
ATOM 962 N N . ARG A 1 131 ? -14.804 8.830 32.319 1.00 96.06 131 ARG A N 1
ATOM 963 C CA . ARG A 1 131 ? -13.752 9.419 33.167 1.00 96.06 131 ARG A CA 1
ATOM 964 C C . ARG A 1 131 ? -12.697 8.386 33.554 1.00 96.06 131 ARG A C 1
ATOM 966 O O . ARG A 1 131 ? -11.517 8.636 33.349 1.00 96.06 131 ARG A O 1
ATOM 973 N N . GLN A 1 132 ? -13.124 7.214 34.026 1.00 96.75 132 GLN A N 1
ATOM 974 C CA . GLN A 1 132 ? -12.215 6.113 34.354 1.00 96.75 132 GLN A CA 1
ATOM 975 C C . GLN A 1 132 ? -11.326 5.728 33.159 1.00 96.75 132 GLN A C 1
ATOM 977 O O . GLN A 1 132 ? -10.117 5.610 33.308 1.00 96.75 132 GLN A O 1
ATOM 982 N N . LEU A 1 133 ? -11.913 5.555 31.971 1.00 97.50 133 LEU A N 1
ATOM 983 C CA . LEU A 1 133 ? -11.190 5.116 30.770 1.00 97.50 133 LEU A CA 1
ATOM 984 C C . LEU A 1 133 ? -10.325 6.227 30.146 1.00 97.50 133 LEU A C 1
ATOM 986 O O . LEU A 1 133 ? -9.377 5.938 29.421 1.00 97.50 133 LEU A O 1
ATOM 990 N N . ALA A 1 134 ? -10.631 7.501 30.400 1.00 96.88 134 ALA A N 1
ATOM 991 C CA . ALA A 1 134 ? -9.777 8.623 30.005 1.00 96.88 134 ALA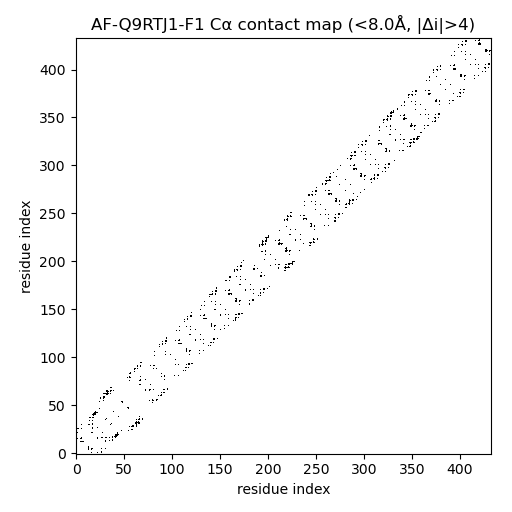 A CA 1
ATOM 992 C C . ALA A 1 134 ? -8.503 8.724 30.863 1.00 96.88 134 ALA A C 1
ATOM 994 O O . ALA A 1 134 ? -7.515 9.295 30.414 1.00 96.88 134 ALA A O 1
ATOM 995 N N . GLU A 1 135 ? -8.511 8.143 32.063 1.00 96.38 135 GLU A N 1
ATOM 996 C CA . GLU A 1 135 ? -7.371 8.071 32.986 1.00 96.38 135 GLU A CA 1
ATOM 997 C C . GLU A 1 135 ? -6.738 6.667 33.030 1.00 96.38 135 GLU A C 1
ATOM 999 O O . GLU A 1 135 ? -5.939 6.375 33.919 1.00 96.38 135 GLU A O 1
ATOM 1004 N N . ASP A 1 136 ? -7.092 5.787 32.084 1.00 98.31 136 ASP A N 1
ATOM 1005 C CA . ASP A 1 136 ? -6.606 4.404 32.044 1.00 98.31 136 ASP A CA 1
ATOM 1006 C C . ASP A 1 136 ? -5.074 4.349 31.988 1.00 98.31 136 ASP A C 1
ATOM 1008 O O . ASP A 1 136 ? -4.438 5.212 31.386 1.00 98.31 136 ASP A O 1
ATOM 1012 N N . GLU A 1 137 ? -4.460 3.330 32.587 1.00 97.25 137 GLU A N 1
ATOM 1013 C CA . GLU A 1 137 ? -3.005 3.135 32.534 1.00 97.25 137 GLU A CA 1
ATOM 1014 C C . GLU A 1 137 ? -2.511 2.898 31.098 1.00 97.25 137 GLU A C 1
ATOM 1016 O O . GLU A 1 137 ? -1.429 3.358 30.716 1.00 97.25 137 GLU A O 1
ATOM 1021 N N . ASP A 1 138 ? -3.334 2.238 30.283 1.00 98.19 138 ASP A N 1
ATOM 1022 C CA . ASP A 1 138 ? -2.988 1.844 28.931 1.00 98.19 138 ASP A CA 1
ATOM 1023 C C . ASP A 1 138 ? -3.363 2.944 27.928 1.00 98.19 138 ASP A C 1
ATOM 1025 O O . ASP A 1 138 ? -4.483 3.467 27.897 1.00 98.19 138 ASP A O 1
ATOM 1029 N N . TYR A 1 139 ? -2.394 3.332 27.098 1.00 97.50 139 TYR A N 1
ATOM 1030 C CA . TYR A 1 139 ? -2.587 4.433 26.165 1.00 97.50 139 TYR A CA 1
ATOM 1031 C C . TYR A 1 139 ? -3.534 4.070 25.016 1.00 97.50 139 TYR A C 1
ATOM 1033 O O . TYR A 1 139 ? -4.114 4.990 24.447 1.00 97.50 139 TYR A O 1
ATOM 1041 N N . ASP A 1 140 ? -3.723 2.792 24.664 1.00 97.25 140 ASP A N 1
ATOM 1042 C CA . ASP A 1 140 ? -4.665 2.389 23.615 1.00 97.25 140 ASP A CA 1
ATOM 1043 C C . ASP A 1 140 ? -6.111 2.635 24.065 1.00 97.25 140 ASP A C 1
ATOM 1045 O O . ASP A 1 140 ? -6.930 3.135 23.286 1.00 97.25 140 ASP A O 1
ATOM 1049 N N . VAL A 1 141 ? -6.398 2.436 25.356 1.00 97.88 141 VAL A N 1
ATOM 1050 C CA . VAL A 1 141 ? -7.692 2.777 25.965 1.00 97.88 141 VAL A CA 1
ATOM 1051 C C . VAL A 1 141 ? -7.919 4.294 25.954 1.00 97.88 141 VAL A C 1
ATOM 1053 O O . VAL A 1 141 ? -8.947 4.761 25.454 1.00 97.88 141 VAL A O 1
ATOM 1056 N N . ARG A 1 142 ? -6.941 5.092 26.412 1.00 98.19 142 ARG A N 1
ATOM 1057 C CA . ARG A 1 142 ? -7.031 6.570 26.377 1.00 98.19 142 ARG A CA 1
ATOM 1058 C C . ARG A 1 142 ? -7.104 7.121 24.947 1.00 98.19 142 ARG A C 1
ATOM 1060 O O . ARG A 1 142 ? -7.814 8.082 24.652 1.00 98.19 142 ARG A O 1
ATOM 1067 N N . LYS A 1 143 ? -6.408 6.484 24.007 1.00 96.50 143 LYS A N 1
ATOM 1068 C CA . LYS A 1 143 ? -6.443 6.808 22.574 1.00 96.50 143 LYS A CA 1
ATOM 1069 C C . LYS A 1 143 ? -7.836 6.571 21.987 1.00 96.50 143 LYS A C 1
ATOM 1071 O O . LYS A 1 143 ? -8.267 7.361 21.141 1.00 96.50 143 LYS A O 1
ATOM 1076 N N . ALA A 1 144 ? -8.532 5.517 22.419 1.00 95.75 144 ALA A N 1
ATOM 1077 C CA . ALA A 1 144 ? -9.911 5.246 22.026 1.00 95.75 144 ALA A CA 1
ATOM 1078 C C . ALA A 1 144 ? -10.892 6.276 22.614 1.00 95.75 144 ALA A C 1
ATOM 1080 O O . ALA A 1 144 ? -11.786 6.734 21.900 1.00 95.75 144 ALA A O 1
ATOM 1081 N N . THR A 1 145 ? -10.702 6.712 23.867 1.00 96.44 145 THR A N 1
ATOM 1082 C CA . THR A 1 145 ? -11.548 7.760 24.471 1.00 96.44 145 THR A CA 1
ATOM 1083 C C . THR A 1 145 ? -11.343 9.136 23.830 1.00 96.44 145 THR A C 1
ATOM 1085 O O . THR A 1 145 ? -12.311 9.879 23.662 1.00 96.44 145 THR A O 1
ATOM 1088 N N . ALA A 1 146 ? -10.129 9.460 23.375 1.00 95.62 146 ALA A N 1
ATOM 1089 C CA . ALA A 1 146 ? -9.795 10.748 22.757 1.00 95.62 146 ALA A CA 1
ATOM 1090 C C . ALA A 1 146 ? -10.646 11.115 21.522 1.00 95.62 146 ALA A C 1
ATOM 1092 O O . ALA A 1 146 ? -10.916 12.295 21.285 1.00 95.62 146 ALA A O 1
ATOM 1093 N N . LEU A 1 147 ? -11.095 10.133 20.733 1.00 90.38 147 LEU A N 1
ATOM 1094 C CA . LEU A 1 147 ? -11.894 10.365 19.517 1.00 90.38 147 LEU A CA 1
ATOM 1095 C C . LEU A 1 147 ? -13.402 10.474 19.775 1.00 90.38 147 LEU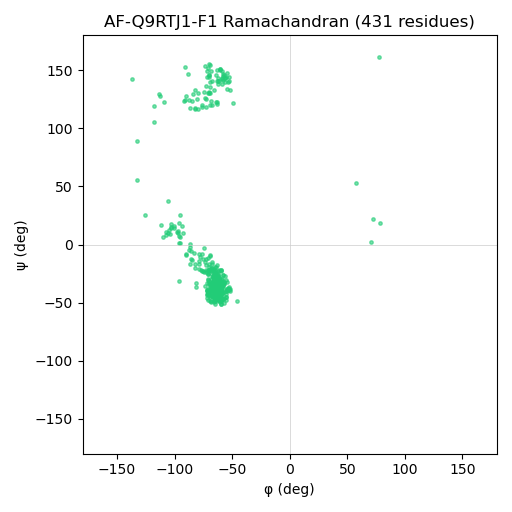 A C 1
ATOM 1097 O O . LEU A 1 147 ? -14.174 10.704 18.844 1.00 90.38 147 LEU A O 1
ATOM 1101 N N . ARG A 1 148 ? -13.841 10.308 21.022 1.00 92.75 148 ARG A N 1
ATOM 1102 C CA . ARG A 1 148 ? -15.263 10.223 21.341 1.00 92.75 148 ARG A CA 1
ATOM 1103 C C . ARG A 1 148 ? -15.984 11.571 21.246 1.00 92.75 148 ARG A C 1
ATOM 1105 O O . ARG A 1 148 ? -15.583 12.515 21.929 1.00 92.75 148 ARG A O 1
ATOM 1112 N N . PRO A 1 149 ? -17.079 11.694 20.481 1.00 90.00 149 PRO A N 1
ATOM 1113 C CA . PRO A 1 149 ? -17.791 12.966 20.331 1.00 90.00 149 PRO A CA 1
ATOM 1114 C C . PRO A 1 149 ? -18.454 13.453 21.630 1.00 90.00 149 PRO A C 1
ATOM 1116 O O . PRO A 1 149 ? -18.685 14.645 21.780 1.00 90.00 149 PRO A O 1
ATOM 1119 N N . ASP A 1 150 ? -18.734 12.555 22.575 1.00 91.56 150 ASP A N 1
ATOM 1120 C CA . ASP A 1 150 ? -19.362 12.834 23.871 1.00 91.56 150 ASP A CA 1
ATOM 1121 C C . ASP A 1 150 ? -18.354 13.086 25.010 1.00 91.56 150 ASP A C 1
ATOM 1123 O O . ASP A 1 150 ? -18.753 13.158 26.170 1.00 91.56 150 ASP A O 1
ATOM 1127 N N . LEU A 1 151 ? -17.057 13.226 24.703 1.00 93.06 151 LEU A N 1
ATOM 1128 C CA . LEU A 1 151 ? -16.018 13.460 25.707 1.00 93.06 151 LEU A CA 1
ATOM 1129 C C . LEU A 1 151 ? -16.214 14.813 26.428 1.00 93.06 151 LEU A C 1
ATOM 1131 O O . LEU A 1 151 ? -16.183 15.858 25.769 1.00 93.06 151 LEU A O 1
ATOM 1135 N N . PRO A 1 152 ? -16.349 14.828 27.770 1.00 93.56 152 PRO A N 1
ATOM 1136 C CA . PRO A 1 152 ? -16.368 16.055 28.558 1.00 93.56 152 PRO A CA 1
ATOM 1137 C C . PRO A 1 152 ? -15.157 16.952 28.282 1.00 93.56 152 PRO A C 1
ATOM 1139 O O . PRO A 1 152 ? -14.027 16.485 28.124 1.00 93.56 152 PRO A O 1
ATOM 1142 N N . GLY A 1 153 ? -15.384 18.266 28.232 1.00 93.56 153 GLY A N 1
ATOM 1143 C CA . GLY A 1 153 ? -14.353 19.224 27.829 1.00 93.56 153 GLY A CA 1
ATOM 1144 C C . GLY A 1 153 ? -13.160 19.319 28.790 1.00 93.56 153 GLY A C 1
ATOM 1145 O O . GLY A 1 153 ? -12.073 19.713 28.375 1.00 93.56 153 GLY A O 1
ATOM 1146 N N . ASP A 1 154 ? -13.334 18.998 30.068 1.00 94.81 154 ASP A N 1
ATOM 1147 C CA . ASP A 1 154 ? -12.249 18.879 31.046 1.00 94.81 154 ASP A CA 1
ATOM 1148 C C . ASP A 1 154 ? -11.369 17.654 30.761 1.00 94.81 154 ASP A C 1
ATOM 1150 O O . ASP A 1 154 ? -10.151 17.801 30.682 1.00 94.81 154 ASP A O 1
ATOM 1154 N N . LEU A 1 155 ? -11.964 16.489 30.479 1.00 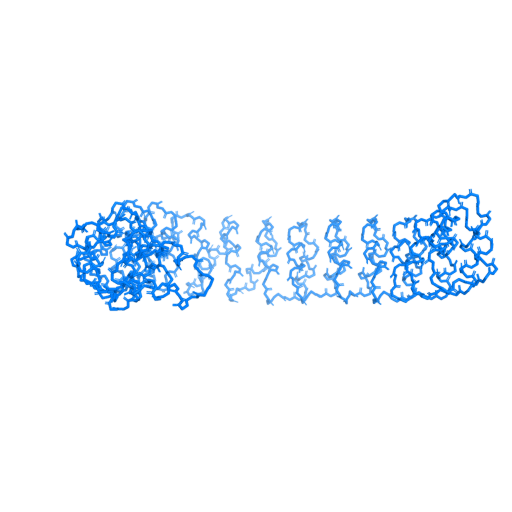96.00 155 LEU A N 1
ATOM 1155 C CA . LEU A 1 155 ? -11.212 15.295 30.068 1.00 96.00 155 LEU A CA 1
ATOM 1156 C C . LEU A 1 155 ? -10.485 15.501 28.739 1.00 96.00 155 LEU A C 1
ATOM 1158 O O . LEU A 1 155 ? -9.337 15.086 28.594 1.00 96.00 155 LEU A O 1
ATOM 1162 N N . LEU A 1 156 ? -11.118 16.183 27.780 1.00 95.88 156 LEU A N 1
ATOM 1163 C CA . LEU A 1 156 ? -10.466 16.558 26.527 1.00 95.88 156 LEU A CA 1
ATOM 1164 C C . LEU A 1 156 ? -9.175 17.347 26.790 1.00 95.88 156 LEU A C 1
ATOM 1166 O O . LEU A 1 156 ? -8.144 17.035 26.200 1.00 95.88 156 LEU A O 1
ATOM 1170 N N . ARG A 1 157 ? -9.204 18.322 27.710 1.00 95.00 157 ARG A N 1
ATOM 1171 C CA . ARG A 1 157 ? -8.016 19.103 28.100 1.00 95.00 157 ARG A CA 1
ATOM 1172 C C . ARG A 1 157 ? -6.951 18.256 28.789 1.00 95.00 157 ARG A C 1
ATOM 1174 O O . ARG A 1 157 ? -5.772 18.495 28.552 1.00 95.00 157 ARG A O 1
ATOM 1181 N N . THR A 1 158 ? -7.339 17.255 29.575 1.00 95.12 158 THR A N 1
ATOM 1182 C CA . THR A 1 158 ? -6.390 16.280 30.133 1.00 95.12 158 THR A CA 1
ATOM 1183 C C . THR A 1 158 ? -5.681 15.509 29.016 1.00 95.12 158 THR A C 1
ATOM 1185 O O . THR A 1 158 ? -4.450 15.461 28.991 1.00 95.12 158 THR A O 1
ATOM 1188 N N . LEU A 1 159 ? -6.435 14.983 28.041 1.00 96.38 159 LEU A N 1
ATOM 1189 C CA . LEU A 1 159 ? -5.892 14.184 26.931 1.00 96.38 159 LEU A CA 1
ATOM 1190 C C . LEU A 1 159 ? -5.057 15.006 25.933 1.00 96.38 159 LEU A C 1
ATOM 1192 O O . LEU A 1 159 ? -4.168 14.468 25.276 1.00 96.38 159 LEU A O 1
ATOM 1196 N N . VAL A 1 160 ? -5.288 16.317 25.829 1.00 96.19 160 VAL A N 1
ATOM 1197 C CA . VAL A 1 160 ? -4.412 17.233 25.071 1.00 96.19 160 VAL A CA 1
ATOM 1198 C C . VAL A 1 160 ? -2.976 17.204 25.599 1.00 96.19 160 VAL A C 1
ATOM 1200 O O . VAL A 1 160 ? -2.027 17.300 24.822 1.00 96.19 160 VAL A O 1
ATOM 1203 N N . THR A 1 161 ? -2.818 17.052 26.913 1.00 94.88 161 THR A N 1
ATOM 1204 C CA . THR A 1 161 ? -1.521 16.962 27.594 1.00 94.88 161 THR A CA 1
ATOM 1205 C C . THR A 1 161 ? -1.121 15.526 27.933 1.00 94.88 161 THR A C 1
ATOM 1207 O O . THR A 1 161 ? -0.225 15.327 28.752 1.00 94.88 161 THR A O 1
ATOM 1210 N N . ASP A 1 162 ? -1.772 14.525 27.326 1.00 97.06 162 ASP A N 1
ATOM 1211 C CA . ASP A 1 162 ? -1.476 13.113 27.586 1.00 97.06 162 ASP A CA 1
ATOM 1212 C C . ASP A 1 162 ? 0.017 12.830 27.376 1.00 97.06 162 ASP A C 1
ATOM 1214 O O . ASP A 1 162 ? 0.587 13.344 26.410 1.00 97.06 162 ASP A O 1
ATOM 1218 N N . PRO A 1 163 ? 0.672 12.013 28.219 1.00 95.00 163 PRO A N 1
ATOM 1219 C CA . PRO A 1 163 ? 2.077 11.661 28.025 1.00 95.00 163 PRO A CA 1
ATOM 1220 C C . PRO A 1 163 ? 2.338 10.962 26.681 1.00 95.00 163 PRO A C 1
ATOM 1222 O O . PRO A 1 163 ? 3.414 11.125 26.103 1.00 95.00 163 PRO A O 1
ATOM 1225 N N . HIS A 1 164 ? 1.364 10.224 26.146 1.00 96.25 164 HIS A N 1
ATOM 1226 C CA . HIS A 1 164 ? 1.528 9.433 24.937 1.00 96.25 164 HIS A CA 1
ATOM 1227 C C . HIS A 1 164 ? 1.158 10.216 23.667 1.00 96.25 164 HIS A C 1
ATOM 1229 O O . HIS A 1 164 ? 0.026 10.673 23.487 1.00 96.25 164 HIS A O 1
ATOM 1235 N N . THR A 1 165 ? 2.097 10.301 22.721 1.00 95.38 165 THR A N 1
ATOM 1236 C CA . THR A 1 165 ? 1.946 11.048 21.459 1.00 95.38 165 THR A CA 1
ATOM 1237 C C . THR A 1 165 ? 0.724 10.625 20.647 1.00 95.38 165 THR A C 1
ATOM 1239 O O . THR A 1 165 ? -0.014 11.481 20.166 1.00 95.38 165 THR A O 1
ATOM 1242 N N . LEU A 1 166 ? 0.446 9.319 20.539 1.00 94.94 166 LEU A N 1
ATOM 1243 C CA . LEU A 1 166 ? -0.710 8.833 19.770 1.00 94.94 166 LEU A CA 1
ATOM 1244 C C . LEU A 1 166 ? -2.061 9.280 20.349 1.00 94.94 166 LEU A C 1
ATOM 1246 O O . LEU A 1 166 ? -3.008 9.482 19.589 1.00 94.94 166 LEU A O 1
ATOM 1250 N N . VAL A 1 167 ? -2.155 9.477 21.668 1.00 96.69 167 VAL A N 1
ATOM 1251 C CA . VAL A 1 167 ? -3.371 10.006 22.301 1.00 96.69 167 VAL A CA 1
ATOM 1252 C C . VAL A 1 167 ? -3.550 11.467 21.894 1.00 96.69 167 VAL A C 1
ATOM 1254 O O . VAL A 1 167 ? -4.597 11.828 21.355 1.00 96.69 167 VAL A O 1
ATOM 1257 N N . ARG A 1 168 ? -2.494 12.284 22.028 1.00 96.75 168 ARG A N 1
ATOM 1258 C CA . ARG A 1 168 ? -2.491 13.694 21.599 1.00 96.75 168 ARG A CA 1
ATOM 1259 C C . ARG A 1 168 ? -2.785 13.851 20.104 1.00 96.75 168 ARG A C 1
ATOM 1261 O O . ARG A 1 168 ? -3.551 14.731 19.720 1.00 96.75 168 ARG A O 1
ATOM 1268 N N . ALA A 1 169 ? -2.231 12.982 19.256 1.00 94.75 169 ALA A N 1
ATOM 1269 C CA . ALA A 1 169 ? -2.494 12.978 17.819 1.00 94.75 169 ALA A CA 1
ATOM 1270 C C . ALA A 1 169 ? -3.967 12.655 17.521 1.00 94.75 169 ALA A C 1
ATOM 1272 O O . ALA A 1 169 ? -4.589 13.315 16.694 1.00 94.75 169 ALA A O 1
ATOM 1273 N N . ASN A 1 170 ? -4.577 11.707 18.237 1.00 94.75 170 ASN A N 1
ATOM 1274 C CA . ASN A 1 170 ? -6.010 11.443 18.105 1.00 94.75 170 ASN A CA 1
ATOM 1275 C C . ASN A 1 170 ? -6.873 12.625 18.554 1.00 94.75 170 ASN A C 1
ATOM 1277 O O . ASN A 1 170 ? -7.834 12.964 17.863 1.00 94.75 170 ASN A O 1
ATOM 1281 N N . VAL A 1 171 ? -6.503 13.305 19.641 1.00 95.56 171 VAL A N 1
ATOM 1282 C CA . VAL A 1 171 ? -7.152 14.567 20.024 1.00 95.56 171 VAL A CA 1
ATOM 1283 C C . VAL A 1 171 ? -7.013 15.611 18.907 1.00 95.56 171 VAL A C 1
ATOM 1285 O O . VAL A 1 171 ? -7.993 16.257 18.540 1.00 95.56 171 VAL A O 1
ATOM 1288 N N . ALA A 1 172 ? -5.835 15.726 18.287 1.00 93.69 172 ALA A N 1
ATOM 1289 C CA . ALA A 1 172 ? -5.583 16.649 17.179 1.00 93.69 172 ALA A CA 1
ATOM 1290 C C . ALA A 1 172 ? -6.451 16.382 15.936 1.00 93.69 172 ALA A C 1
ATOM 1292 O O . ALA A 1 172 ? -6.652 17.295 15.137 1.00 93.69 172 ALA A O 1
ATOM 1293 N N . ARG A 1 173 ? -6.999 15.171 15.757 1.00 91.81 173 ARG A N 1
ATOM 1294 C CA . ARG A 1 173 ? -7.893 14.822 14.631 1.00 91.81 173 ARG A CA 1
ATOM 1295 C C . ARG A 1 173 ? -9.328 15.313 14.809 1.00 91.81 173 ARG A C 1
ATOM 1297 O O . ARG A 1 173 ? -10.099 15.296 13.853 1.00 91.81 173 ARG A O 1
ATOM 1304 N N . ARG A 1 174 ? -9.701 15.730 16.017 1.00 91.81 174 ARG A N 1
ATOM 1305 C CA . ARG A 1 174 ? -11.068 16.130 16.355 1.00 91.81 174 ARG A CA 1
ATOM 1306 C C . ARG A 1 174 ? -11.488 17.431 15.681 1.00 91.81 174 ARG A C 1
ATOM 1308 O O . ARG A 1 174 ? -10.914 18.481 15.960 1.00 91.81 174 ARG A O 1
ATOM 1315 N N . LEU A 1 175 ? -12.535 17.401 14.863 1.00 87.81 175 LEU A N 1
ATOM 1316 C CA . LEU A 1 175 ? -13.047 18.604 14.189 1.00 87.81 175 LEU A CA 1
ATOM 1317 C C . LEU A 1 175 ? -13.686 19.621 15.151 1.00 87.81 175 LEU A C 1
ATOM 1319 O O . LEU A 1 175 ? -13.750 20.802 14.839 1.00 87.81 175 LEU A O 1
ATOM 1323 N N . ASP A 1 176 ? -14.107 19.181 16.336 1.00 89.38 176 ASP A N 1
ATOM 1324 C CA . ASP A 1 176 ? -14.726 20.001 17.384 1.00 89.38 176 ASP A CA 1
ATOM 1325 C C . ASP A 1 176 ? -13.722 20.524 18.429 1.00 89.38 176 ASP A C 1
ATOM 1327 O O . ASP A 1 176 ? -14.118 20.952 19.513 1.00 89.38 176 ASP A O 1
ATOM 1331 N N . LEU A 1 177 ? -12.419 20.480 18.127 1.00 89.81 177 LEU A N 1
ATOM 1332 C CA . LEU A 1 177 ? -11.365 20.845 19.069 1.00 89.81 177 LEU A CA 1
ATOM 1333 C C . LEU A 1 177 ? -11.452 22.334 19.481 1.00 89.81 177 LEU A C 1
ATOM 1335 O O . LEU A 1 177 ? -11.320 23.212 18.624 1.00 89.81 177 LEU A O 1
ATOM 1339 N N . PRO A 1 178 ? -11.604 22.647 20.784 1.00 91.06 178 PRO A N 1
ATOM 1340 C CA . PRO A 1 178 ? -11.573 24.021 21.278 1.00 91.06 178 PRO A CA 1
ATOM 1341 C C . PRO A 1 178 ? -10.236 24.724 20.999 1.00 91.06 178 PRO A C 1
ATOM 1343 O O . PRO A 1 178 ? -9.178 24.090 20.962 1.00 91.06 178 PRO A O 1
ATOM 1346 N N . LEU A 1 179 ? -10.263 26.054 20.851 1.00 87.50 179 LEU A N 1
ATOM 1347 C CA . LEU A 1 179 ? -9.077 26.843 20.494 1.00 87.50 179 LEU A CA 1
ATOM 1348 C C . LEU A 1 179 ? -7.933 26.707 21.512 1.00 87.50 179 LEU A C 1
ATOM 1350 O O . LEU A 1 179 ? -6.777 26.607 21.117 1.00 87.50 179 LEU A O 1
ATOM 1354 N N . ASP A 1 180 ? -8.235 26.674 22.808 1.00 91.31 180 ASP A N 1
ATOM 1355 C CA . ASP A 1 180 ? -7.244 26.476 23.873 1.00 91.31 180 ASP A CA 1
ATOM 1356 C C . ASP A 1 180 ? -6.545 25.112 23.768 1.00 91.31 180 ASP A C 1
ATOM 1358 O O . ASP A 1 180 ? -5.327 25.024 23.925 1.00 91.31 180 ASP A O 1
ATOM 1362 N N . CYS A 1 181 ? -7.293 24.063 23.418 1.00 93.12 181 CYS A N 1
ATOM 1363 C CA . CYS A 1 181 ? -6.756 22.721 23.192 1.00 93.12 181 CYS A CA 1
ATOM 1364 C C . CYS A 1 181 ? -5.842 22.680 21.958 1.00 93.12 181 CYS A C 1
ATOM 1366 O O . CYS A 1 181 ? -4.737 22.144 22.016 1.00 93.12 181 CYS A O 1
ATOM 1368 N N . LEU A 1 182 ? -6.278 23.297 20.856 1.00 89.62 182 LEU A N 1
ATOM 1369 C CA . LEU A 1 182 ? -5.489 23.435 19.630 1.00 89.62 182 LEU A CA 1
ATOM 1370 C C . LEU A 1 182 ? -4.172 24.170 19.895 1.00 89.62 182 LEU A C 1
ATOM 1372 O O . LEU A 1 182 ? -3.117 23.695 19.476 1.00 89.62 182 LEU A O 1
ATOM 1376 N N . LEU A 1 183 ? -4.219 25.295 20.615 1.00 87.75 183 LEU A N 1
ATOM 1377 C CA . LEU A 1 183 ? -3.025 26.058 20.981 1.00 87.75 183 LEU A CA 1
ATOM 1378 C C . LEU A 1 183 ? -2.071 25.224 21.838 1.00 87.75 183 LEU A C 1
ATOM 1380 O O . LEU A 1 183 ? -0.878 25.201 21.551 1.00 87.75 183 LEU A O 1
ATOM 1384 N N . SER A 1 184 ? -2.587 24.493 22.828 1.00 91.31 184 SER A N 1
ATOM 1385 C CA . SER A 1 184 ? -1.759 23.625 23.668 1.00 91.31 184 SER A CA 1
ATOM 1386 C C . SER A 1 184 ? -1.064 22.529 22.852 1.00 91.31 184 SER A C 1
ATOM 1388 O O . SER A 1 184 ? 0.133 22.311 23.040 1.00 91.31 184 SER A O 1
ATOM 1390 N N . LEU A 1 185 ? -1.767 21.881 21.912 1.00 92.00 185 LEU A N 1
ATOM 1391 C CA . LEU A 1 185 ? -1.164 20.891 21.008 1.00 92.00 185 LEU A CA 1
ATOM 1392 C C . LEU A 1 185 ? -0.103 21.525 20.100 1.00 92.00 185 LEU A C 1
ATOM 1394 O O . LEU A 1 185 ? 0.975 20.959 19.937 1.00 92.00 185 LEU A O 1
ATOM 1398 N N . ALA A 1 186 ? -0.376 22.714 19.554 1.00 86.25 186 ALA A N 1
ATOM 1399 C CA . ALA A 1 186 ? 0.564 23.437 18.701 1.00 86.25 186 ALA A CA 1
ATOM 1400 C C . ALA A 1 186 ? 1.845 23.844 19.454 1.00 86.25 186 ALA A C 1
ATOM 1402 O O . ALA A 1 186 ? 2.940 23.772 18.904 1.00 86.25 186 ALA A O 1
ATOM 1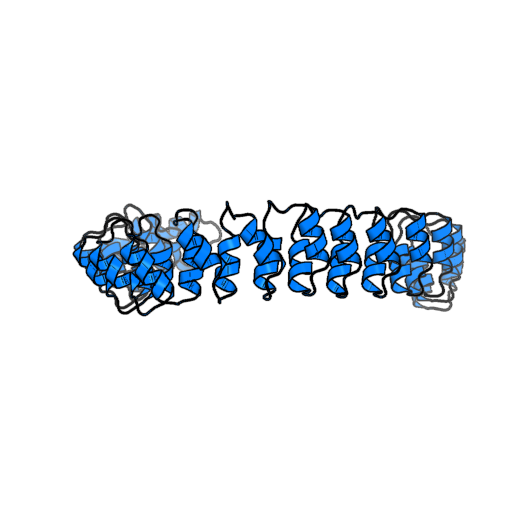403 N N . THR A 1 187 ? 1.735 24.226 20.730 1.00 85.19 187 THR A N 1
ATOM 1404 C CA . THR A 1 187 ? 2.896 24.564 21.572 1.00 85.19 187 THR A CA 1
ATOM 1405 C C . THR A 1 187 ? 3.648 23.349 22.115 1.00 85.19 187 THR A C 1
ATOM 1407 O O . THR A 1 187 ? 4.783 23.494 22.558 1.00 85.19 187 THR A O 1
ATOM 1410 N N . GLY A 1 188 ? 3.040 22.158 22.081 1.00 81.50 188 GLY A N 1
ATOM 1411 C CA . GLY A 1 188 ? 3.616 20.922 22.619 1.00 81.50 188 GLY A CA 1
ATOM 1412 C C . GLY A 1 188 ? 4.795 20.362 21.816 1.00 81.50 188 GLY A C 1
ATOM 1413 O O . GLY A 1 188 ? 5.477 19.467 22.303 1.00 81.50 188 GLY A O 1
ATOM 1414 N N . GLY A 1 189 ? 5.047 20.881 20.608 1.00 80.00 189 GLY A N 1
ATOM 1415 C CA . GLY A 1 189 ? 6.273 20.642 19.835 1.00 80.00 189 GLY A CA 1
ATOM 1416 C C . GLY A 1 189 ? 6.458 19.234 19.258 1.00 80.00 189 GLY A C 1
ATOM 1417 O O . GLY A 1 189 ? 7.484 18.978 18.641 1.00 80.00 189 GLY A O 1
ATOM 1418 N N . ASP A 1 190 ? 5.500 18.325 19.437 1.00 92.69 190 ASP A N 1
ATOM 1419 C CA . ASP A 1 190 ? 5.584 16.956 18.926 1.00 92.69 190 ASP A CA 1
ATOM 1420 C C . ASP A 1 190 ? 5.322 16.913 17.401 1.00 92.69 190 ASP A C 1
ATOM 1422 O O . ASP A 1 190 ? 4.224 17.295 16.973 1.00 92.69 190 ASP A O 1
ATOM 1426 N N . PRO A 1 191 ? 6.285 16.465 16.568 1.00 93.75 191 PRO A N 1
ATOM 1427 C CA . PRO A 1 191 ? 6.150 16.513 15.112 1.00 93.75 191 PRO A CA 1
ATOM 1428 C C . PRO A 1 191 ? 4.963 15.713 14.564 1.00 93.75 191 PRO A C 1
ATOM 1430 O O . PRO A 1 191 ? 4.349 16.154 13.594 1.00 93.75 191 PRO A O 1
ATOM 1433 N N . ASP A 1 192 ? 4.589 14.587 15.179 1.00 93.94 192 ASP A N 1
ATOM 1434 C CA . ASP A 1 192 ? 3.460 13.759 14.731 1.00 93.94 192 ASP A CA 1
ATOM 1435 C C . ASP A 1 192 ? 2.117 14.441 15.016 1.00 93.94 192 ASP A C 1
ATOM 1437 O O . ASP A 1 192 ? 1.201 14.445 14.182 1.00 93.94 192 ASP A O 1
ATOM 1441 N N . VAL A 1 193 ? 2.002 15.080 16.183 1.00 95.31 193 VAL A N 1
ATOM 1442 C CA . VAL A 1 193 ? 0.828 15.888 16.541 1.00 95.31 193 VAL A CA 1
ATOM 1443 C C . VAL A 1 193 ? 0.715 17.099 15.614 1.00 95.31 193 VAL A C 1
ATOM 1445 O O . VAL A 1 193 ? -0.360 17.365 15.071 1.00 95.31 193 VAL A O 1
ATOM 1448 N N . LEU A 1 194 ? 1.821 17.809 15.381 1.00 94.81 194 LEU A N 1
ATOM 1449 C CA . LEU A 1 194 ? 1.859 18.961 14.480 1.00 94.81 194 LEU A CA 1
ATOM 1450 C C . LEU A 1 194 ? 1.550 18.568 13.034 1.00 94.81 194 LEU A C 1
ATOM 1452 O O . LEU A 1 194 ? 0.786 19.262 12.367 1.00 94.81 194 LEU A O 1
ATOM 1456 N N . ALA A 1 195 ? 2.068 17.437 12.557 1.00 94.44 195 ALA A N 1
ATOM 1457 C CA . ALA A 1 195 ? 1.751 16.907 11.236 1.00 94.44 195 ALA A CA 1
ATOM 1458 C C . ALA A 1 195 ? 0.268 16.538 11.128 1.00 94.44 195 ALA A C 1
ATOM 1460 O O . ALA A 1 195 ? -0.367 16.796 10.108 1.00 94.44 195 ALA A O 1
ATOM 1461 N N . THR A 1 196 ? -0.321 15.994 12.194 1.00 93.69 196 THR A N 1
ATOM 1462 C CA . THR A 1 196 ? -1.761 15.718 12.248 1.00 93.69 196 THR A CA 1
ATOM 1463 C C . THR A 1 196 ? -2.585 17.001 12.142 1.00 93.69 196 THR A C 1
ATOM 1465 O O . THR A 1 196 ? -3.541 17.045 11.365 1.00 93.69 196 THR A O 1
ATOM 1468 N N . LEU A 1 197 ? -2.194 18.065 12.852 1.00 92.06 197 LEU A N 1
ATOM 1469 C CA . LEU A 1 197 ? -2.811 19.386 12.702 1.00 92.06 197 LEU A CA 1
ATOM 1470 C C . LEU A 1 197 ? -2.602 19.944 11.287 1.00 92.06 197 LEU A C 1
ATOM 1472 O O . LEU A 1 197 ? -3.541 20.463 10.698 1.00 92.06 197 LEU A O 1
ATOM 1476 N N . ALA A 1 198 ? -1.419 19.797 10.693 1.00 91.94 198 ALA A N 1
ATOM 1477 C CA . ALA A 1 198 ? -1.104 20.349 9.372 1.00 91.94 198 ALA A CA 1
ATOM 1478 C C . ALA A 1 198 ? -1.973 19.777 8.238 1.00 91.94 198 ALA A C 1
ATOM 1480 O O . ALA A 1 198 ? -2.231 20.471 7.257 1.00 91.94 198 ALA A O 1
ATOM 1481 N N . ARG A 1 199 ? -2.495 18.553 8.393 1.00 90.38 199 ARG A N 1
ATOM 1482 C CA . ARG A 1 199 ? -3.434 17.937 7.434 1.00 90.38 199 ARG A CA 1
ATOM 1483 C C . ARG A 1 199 ? -4.837 18.550 7.479 1.00 90.38 199 ARG A C 1
ATOM 1485 O O . ARG A 1 199 ? -5.656 18.266 6.606 1.00 90.38 199 ARG A O 1
ATOM 1492 N N . ARG A 1 200 ? -5.150 19.353 8.497 1.00 87.56 200 ARG A N 1
ATOM 1493 C CA . ARG A 1 200 ? -6.486 19.909 8.711 1.00 87.56 200 ARG A CA 1
ATOM 1494 C C . ARG A 1 200 ? -6.723 21.175 7.902 1.00 87.56 200 ARG A C 1
ATOM 1496 O O . ARG A 1 200 ? -5.966 22.143 7.963 1.00 87.56 200 ARG A O 1
ATOM 1503 N N . THR A 1 201 ? -7.842 21.196 7.189 1.00 84.00 201 THR A N 1
ATOM 1504 C CA . THR A 1 201 ? -8.262 22.331 6.356 1.00 84.00 201 THR A CA 1
ATOM 1505 C C . THR A 1 201 ? -9.061 23.386 7.118 1.00 84.00 201 THR A C 1
ATOM 1507 O O . THR A 1 201 ? -9.197 24.502 6.629 1.00 84.00 201 THR A O 1
ATOM 1510 N N . ASP A 1 202 ? -9.592 23.051 8.295 1.00 85.00 202 ASP A N 1
ATOM 1511 C CA . ASP A 1 202 ? -10.451 23.915 9.115 1.00 85.00 202 ASP A CA 1
ATOM 1512 C C . ASP A 1 202 ? -9.674 24.868 10.040 1.00 85.00 202 ASP A C 1
ATOM 1514 O O . ASP A 1 202 ? -10.261 25.746 10.672 1.00 85.00 202 ASP A O 1
ATOM 1518 N N . LEU A 1 203 ? -8.346 24.737 10.100 1.00 85.19 203 LEU A N 1
ATOM 1519 C CA . LEU A 1 203 ? -7.499 25.604 10.914 1.00 85.19 203 LEU A CA 1
ATOM 1520 C C . LEU A 1 203 ? -7.428 27.041 10.355 1.00 85.19 203 LEU A C 1
ATOM 1522 O O . LEU A 1 203 ? -7.374 27.233 9.130 1.00 85.19 203 LEU A O 1
ATOM 1526 N N . PRO A 1 204 ? -7.323 28.064 11.231 1.00 84.81 204 PRO A N 1
ATOM 1527 C CA . PRO A 1 204 ? -7.097 29.444 10.809 1.00 84.81 204 PRO A CA 1
ATOM 1528 C C . PRO A 1 204 ? -5.882 29.576 9.883 1.00 84.81 204 PRO A C 1
ATOM 1530 O O . PRO A 1 204 ? -4.863 28.911 10.077 1.00 84.81 204 PRO A O 1
ATOM 1533 N N . ALA A 1 205 ? -5.962 30.476 8.897 1.00 83.75 205 ALA A N 1
ATOM 1534 C CA . ALA A 1 205 ? -4.913 30.651 7.888 1.00 83.75 205 ALA A CA 1
ATOM 1535 C C . ALA A 1 205 ? -3.522 30.919 8.494 1.00 83.75 205 ALA A C 1
ATOM 1537 O O . ALA A 1 205 ? -2.542 30.349 8.029 1.00 83.75 205 ALA A O 1
ATOM 1538 N N . SER A 1 206 ? -3.441 31.711 9.569 1.00 85.50 206 SER A N 1
ATOM 1539 C CA . SER A 1 206 ? -2.185 31.998 10.277 1.00 85.50 206 SER A CA 1
ATOM 1540 C C . SER A 1 206 ? -1.552 30.763 10.924 1.00 85.50 206 SER A C 1
ATOM 1542 O O . SER A 1 206 ? -0.332 30.633 10.928 1.00 85.50 206 SER A O 1
ATOM 1544 N N . VAL A 1 207 ? -2.365 29.839 11.447 1.00 86.50 207 VAL A N 1
ATOM 1545 C CA . VAL A 1 207 ? -1.879 28.584 12.041 1.00 86.50 207 VAL A CA 1
ATOM 1546 C C . VAL A 1 207 ? -1.368 27.653 10.949 1.00 86.50 207 VAL A C 1
ATOM 1548 O O . VAL A 1 207 ? -0.301 27.063 11.098 1.00 86.50 207 VAL A O 1
ATOM 1551 N N . ARG A 1 208 ? -2.093 27.548 9.830 1.00 87.88 208 ARG A N 1
ATOM 1552 C CA . ARG A 1 208 ? -1.644 26.731 8.698 1.00 87.88 208 ARG A CA 1
ATOM 1553 C C . ARG A 1 208 ? -0.354 27.281 8.074 1.00 87.88 208 ARG A C 1
ATOM 1555 O O . ARG A 1 208 ? 0.530 26.492 7.767 1.00 87.88 208 ARG A O 1
ATOM 1562 N N . GLU A 1 209 ? -0.208 28.606 7.974 1.00 88.69 209 GLU A N 1
ATOM 1563 C CA . GLU A 1 209 ? 1.039 29.259 7.535 1.00 88.69 209 GLU A CA 1
ATOM 1564 C C . GLU A 1 209 ? 2.215 28.892 8.443 1.00 88.69 209 GLU A C 1
ATOM 1566 O O . GLU A 1 209 ? 3.278 28.505 7.961 1.00 88.69 209 GLU A O 1
ATOM 1571 N N . TRP A 1 210 ? 2.006 28.960 9.760 1.00 89.69 210 TRP A N 1
ATOM 1572 C CA . TRP A 1 210 ? 3.019 28.583 10.740 1.00 89.69 210 TRP A CA 1
ATOM 1573 C C . TRP A 1 210 ? 3.418 27.102 10.626 1.00 89.69 210 TRP A C 1
ATOM 1575 O O . TRP A 1 210 ? 4.608 26.800 10.578 1.00 89.69 210 TRP A O 1
ATOM 1585 N N . LEU A 1 211 ? 2.450 26.184 10.497 1.00 90.62 211 LEU A N 1
ATOM 1586 C CA . LEU A 1 211 ? 2.713 24.748 10.309 1.00 90.62 211 LEU A CA 1
ATOM 1587 C C . LEU A 1 211 ? 3.467 24.466 9.002 1.00 90.62 211 LEU A C 1
ATOM 1589 O O . LEU A 1 211 ? 4.424 23.694 8.990 1.00 90.62 211 LEU A O 1
ATOM 1593 N N . ALA A 1 212 ? 3.084 25.124 7.908 1.00 90.88 212 ALA A N 1
ATOM 1594 C CA . ALA A 1 212 ? 3.748 24.974 6.618 1.00 90.88 212 ALA A CA 1
ATOM 1595 C C . ALA A 1 212 ? 5.196 25.505 6.627 1.00 90.88 212 ALA A C 1
ATOM 1597 O O . ALA A 1 212 ? 5.991 25.119 5.770 1.00 90.88 212 ALA A O 1
ATOM 1598 N N . ALA A 1 213 ? 5.537 26.389 7.571 1.00 91.62 213 ALA A N 1
ATOM 1599 C CA . ALA A 1 213 ? 6.877 26.933 7.792 1.00 91.62 213 ALA A CA 1
ATOM 1600 C C . ALA A 1 213 ? 7.655 26.208 8.910 1.00 91.62 213 ALA A C 1
ATOM 1602 O O . ALA A 1 213 ? 8.701 26.695 9.339 1.00 91.62 213 ALA A O 1
ATOM 1603 N N . SER A 1 214 ? 7.144 25.076 9.408 1.00 93.50 214 SER A N 1
ATOM 1604 C CA . SER A 1 214 ? 7.766 24.315 10.494 1.00 93.50 214 SER A CA 1
ATOM 1605 C C . SER A 1 214 ? 9.203 23.901 10.163 1.00 93.50 214 SER A C 1
ATOM 1607 O O . SER A 1 214 ? 9.515 23.553 9.024 1.00 93.50 214 SER A O 1
ATOM 1609 N N . ALA A 1 215 ? 10.072 23.863 11.176 1.00 93.50 215 ALA A N 1
ATOM 1610 C CA . ALA A 1 215 ? 11.417 23.303 11.040 1.00 93.50 215 ALA A CA 1
ATOM 1611 C C . ALA A 1 215 ? 11.386 21.800 10.698 1.00 93.50 215 ALA A C 1
ATOM 1613 O O . ALA A 1 215 ? 12.281 21.304 10.017 1.00 93.50 215 ALA A O 1
ATOM 1614 N N . GLU A 1 216 ? 10.317 21.104 11.092 1.00 95.81 216 GLU A N 1
ATOM 1615 C CA . GLU A 1 216 ? 10.139 19.665 10.905 1.00 95.81 216 GLU A CA 1
ATOM 1616 C C . GLU A 1 216 ? 9.612 19.328 9.495 1.00 95.81 216 GLU A C 1
ATOM 1618 O O . GLU A 1 216 ? 8.477 19.702 9.164 1.00 95.81 216 GLU A O 1
ATOM 1623 N N . PRO A 1 217 ? 10.373 18.586 8.664 1.00 96.44 217 PRO A N 1
ATOM 1624 C CA . PRO A 1 217 ? 9.958 18.215 7.306 1.00 96.44 217 PRO A CA 1
ATOM 1625 C C . PRO A 1 217 ? 8.650 17.426 7.255 1.00 96.44 217 PRO A C 1
ATOM 1627 O O . PRO A 1 217 ? 7.831 17.629 6.357 1.00 96.44 217 PRO A O 1
ATOM 1630 N N . LEU A 1 218 ? 8.402 16.578 8.258 1.00 96.25 218 LEU A N 1
ATOM 1631 C CA . LEU A 1 218 ? 7.161 15.812 8.385 1.00 96.25 218 LEU A CA 1
ATOM 1632 C C . LEU A 1 218 ? 5.929 16.729 8.449 1.00 96.25 218 LEU A C 1
ATOM 1634 O O . LEU A 1 218 ? 4.909 16.456 7.814 1.00 96.25 218 LEU A O 1
ATOM 1638 N N . VAL A 1 219 ? 6.031 17.844 9.177 1.00 95.44 219 VAL A N 1
ATOM 1639 C CA . VAL A 1 219 ? 4.940 18.816 9.332 1.00 95.44 219 VAL A CA 1
ATOM 1640 C C . VAL A 1 219 ? 4.734 19.600 8.036 1.00 95.44 219 VAL A C 1
ATOM 1642 O O . VAL A 1 219 ? 3.593 19.751 7.594 1.00 95.44 219 VAL A O 1
ATOM 1645 N N . ARG A 1 220 ? 5.821 20.036 7.382 1.00 95.56 220 ARG A N 1
ATOM 1646 C CA . ARG A 1 220 ? 5.749 20.729 6.083 1.00 95.56 220 ARG A CA 1
ATOM 1647 C C . ARG A 1 220 ? 5.134 19.838 5.001 1.00 95.56 220 ARG A C 1
ATOM 1649 O O . ARG A 1 220 ? 4.215 20.264 4.308 1.00 95.56 220 ARG A O 1
ATOM 1656 N N . SER A 1 221 ? 5.557 18.577 4.927 1.00 95.88 221 SER A N 1
ATOM 1657 C CA . SER A 1 221 ? 4.997 17.566 4.019 1.00 95.88 221 SER A CA 1
ATOM 1658 C C . SER A 1 221 ? 3.511 17.321 4.280 1.00 95.88 221 SER A C 1
ATOM 1660 O O . SER A 1 221 ? 2.712 17.208 3.352 1.00 95.88 221 SER A O 1
ATOM 1662 N N . ALA A 1 222 ? 3.110 17.255 5.552 1.00 94.50 222 ALA A N 1
ATOM 1663 C CA . ALA A 1 222 ? 1.717 17.074 5.938 1.00 94.50 222 ALA A CA 1
ATOM 1664 C C . ALA A 1 222 ? 0.834 18.274 5.554 1.00 94.50 222 ALA A C 1
ATOM 1666 O O . ALA A 1 222 ? -0.305 18.071 5.128 1.00 94.50 222 ALA A O 1
ATOM 1667 N N . ALA A 1 223 ? 1.364 19.501 5.625 1.00 92.81 223 ALA A N 1
ATOM 1668 C CA . ALA A 1 223 ? 0.662 20.713 5.196 1.00 92.81 223 ALA A CA 1
ATOM 1669 C C . ALA A 1 223 ? 0.314 20.697 3.695 1.00 92.81 223 ALA A C 1
ATOM 1671 O O . ALA A 1 223 ? -0.705 21.259 3.290 1.00 92.81 223 ALA A O 1
ATOM 1672 N N . LEU A 1 224 ? 1.112 20.003 2.876 1.00 92.94 224 LEU A N 1
ATOM 1673 C CA . LEU A 1 224 ? 0.872 19.839 1.439 1.00 92.94 224 LEU A CA 1
ATOM 1674 C C . LEU A 1 224 ? -0.231 18.829 1.108 1.00 92.94 224 LEU A C 1
ATOM 1676 O O . LEU A 1 224 ? -0.623 18.736 -0.051 1.00 92.94 224 LEU A O 1
ATOM 1680 N N . GLN A 1 225 ? -0.752 18.080 2.083 1.00 85.94 225 GLN A N 1
ATOM 1681 C CA . GLN A 1 225 ? -1.854 17.136 1.850 1.00 85.94 225 GLN A CA 1
ATOM 1682 C C . GLN A 1 225 ? -3.239 17.762 2.036 1.00 85.94 225 GLN A C 1
ATOM 1684 O O . GLN A 1 225 ? -4.248 17.140 1.702 1.00 85.94 225 GLN A O 1
ATOM 1689 N N . ALA A 1 226 ? -3.312 18.994 2.542 1.00 77.69 226 ALA A N 1
ATOM 1690 C CA . ALA A 1 226 ? -4.557 19.745 2.575 1.00 77.69 226 ALA A CA 1
ATOM 1691 C C . ALA A 1 226 ? -5.059 20.007 1.141 1.00 77.69 226 ALA A C 1
ATOM 1693 O O . ALA A 1 226 ? -4.272 20.319 0.246 1.00 77.69 226 ALA A O 1
ATOM 1694 N N . TRP A 1 227 ? -6.376 19.924 0.911 1.00 67.44 227 TRP A N 1
ATOM 1695 C CA . TRP A 1 227 ? -6.953 20.121 -0.431 1.00 67.44 227 TRP A CA 1
ATOM 1696 C C . TRP A 1 227 ? -6.620 21.503 -1.012 1.00 67.44 227 TRP A C 1
ATOM 1698 O O . TRP A 1 227 ? -6.345 21.634 -2.199 1.00 67.44 227 TRP A O 1
ATOM 1708 N N . THR A 1 228 ? -6.576 22.533 -0.163 1.00 81.19 228 THR A N 1
ATOM 1709 C CA . THR A 1 228 ? -6.288 23.912 -0.574 1.00 81.19 228 THR A CA 1
ATOM 1710 C C . THR A 1 228 ? -5.009 24.414 0.082 1.00 81.19 228 THR A C 1
ATOM 1712 O O . THR A 1 228 ? -4.999 24.755 1.272 1.00 81.19 228 THR A O 1
ATOM 1715 N N . VAL A 1 229 ? -3.953 24.489 -0.726 1.00 85.75 229 VAL A N 1
ATOM 1716 C CA . VAL A 1 229 ? -2.627 24.983 -0.351 1.00 85.75 229 VAL A CA 1
ATOM 1717 C C . VAL A 1 229 ? -2.363 26.294 -1.099 1.00 85.75 229 VAL A C 1
ATOM 1719 O O . VAL A 1 229 ? -2.548 26.336 -2.312 1.00 85.75 229 VAL A 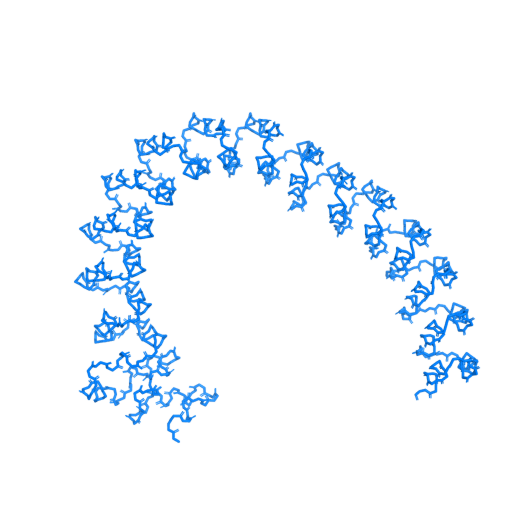O 1
ATOM 1722 N N . PRO A 1 230 ? -1.977 27.382 -0.410 1.00 87.56 230 PRO A N 1
ATOM 1723 C CA . PRO A 1 230 ? -1.570 28.621 -1.066 1.00 87.56 230 PRO A CA 1
ATOM 1724 C C . PRO A 1 230 ? -0.372 28.427 -2.006 1.00 87.56 230 PRO A C 1
ATOM 1726 O O . PRO A 1 230 ? 0.576 27.722 -1.663 1.00 87.56 230 PRO A O 1
ATOM 1729 N N . GLU A 1 231 ? -0.364 29.143 -3.132 1.00 88.50 231 GLU A N 1
ATOM 1730 C CA . GLU A 1 231 ? 0.734 29.129 -4.118 1.00 88.50 231 GLU A CA 1
ATOM 1731 C C . GLU A 1 231 ? 2.111 29.406 -3.499 1.00 88.50 231 GLU A C 1
ATOM 1733 O O . GLU A 1 231 ? 3.107 28.781 -3.854 1.00 88.50 231 GLU A O 1
ATOM 1738 N N . SER A 1 232 ? 2.181 30.297 -2.505 1.00 89.31 232 SER A N 1
ATOM 1739 C CA . SER A 1 232 ? 3.429 30.595 -1.792 1.00 89.31 232 SER A CA 1
ATOM 1740 C C . SER A 1 232 ? 4.017 29.377 -1.074 1.00 89.31 232 SER A C 1
ATOM 1742 O O . SER A 1 232 ? 5.235 29.285 -0.923 1.00 89.31 232 SER A O 1
ATOM 1744 N N . TRP A 1 233 ? 3.182 28.436 -0.627 1.00 90.75 233 TRP A N 1
ATOM 1745 C CA . TRP A 1 233 ? 3.647 27.217 0.034 1.00 90.75 233 TRP A CA 1
ATOM 1746 C C . TRP A 1 233 ? 4.093 26.177 -0.975 1.00 90.75 233 TRP A C 1
ATOM 1748 O O . TRP A 1 233 ? 5.081 25.504 -0.707 1.00 90.75 233 TRP A O 1
ATOM 1758 N N . LEU A 1 234 ? 3.411 26.075 -2.121 1.00 92.19 234 LEU A N 1
ATOM 1759 C CA . LEU A 1 234 ? 3.855 25.228 -3.230 1.00 92.19 234 LEU A CA 1
ATOM 1760 C C . LEU A 1 234 ? 5.235 25.681 -3.713 1.00 92.19 234 LEU A C 1
ATOM 1762 O O . LEU A 1 234 ? 6.152 24.870 -3.777 1.00 92.19 234 LEU A O 1
ATOM 1766 N N . ALA A 1 235 ? 5.416 26.990 -3.921 1.00 92.50 235 ALA A N 1
ATOM 1767 C CA . ALA A 1 235 ? 6.700 27.570 -4.306 1.00 92.50 235 ALA A CA 1
ATOM 1768 C C . ALA A 1 235 ? 7.807 27.297 -3.271 1.00 92.50 235 ALA A C 1
ATOM 1770 O O . ALA A 1 235 ? 8.926 26.956 -3.643 1.00 92.50 235 ALA A O 1
ATOM 1771 N N . ARG A 1 236 ? 7.506 27.405 -1.967 1.00 93.38 236 ARG A N 1
ATOM 1772 C CA . ARG A 1 236 ? 8.468 27.059 -0.905 1.00 93.38 236 ARG A CA 1
ATOM 1773 C C . ARG A 1 236 ? 8.795 25.566 -0.895 1.00 93.38 236 ARG A C 1
ATOM 1775 O O . ARG A 1 236 ? 9.958 25.216 -0.730 1.00 93.38 236 ARG A O 1
ATOM 1782 N N . ALA A 1 237 ? 7.779 24.717 -1.044 1.00 95.31 237 ALA A N 1
ATOM 1783 C CA . ALA A 1 237 ? 7.926 23.269 -1.046 1.00 95.31 237 ALA A CA 1
ATOM 1784 C C . ALA A 1 237 ? 8.740 22.774 -2.241 1.00 95.31 237 ALA A C 1
ATOM 1786 O O . ALA A 1 237 ? 9.486 21.821 -2.093 1.00 95.31 237 ALA A O 1
ATOM 1787 N N . GLU A 1 238 ? 8.629 23.425 -3.400 1.00 95.81 238 GLU A N 1
ATOM 1788 C CA . GLU A 1 238 ? 9.383 23.068 -4.605 1.00 95.81 238 GLU A CA 1
ATOM 1789 C C . GLU A 1 238 ? 10.897 23.176 -4.382 1.00 95.81 238 GLU A C 1
ATOM 1791 O O . GLU A 1 238 ? 11.661 22.333 -4.837 1.00 95.81 238 GLU A O 1
ATOM 1796 N N . THR A 1 239 ? 11.325 24.188 -3.625 1.00 95.50 239 THR A N 1
ATOM 1797 C CA . THR A 1 239 ? 12.732 24.428 -3.280 1.00 95.50 239 THR A CA 1
ATOM 1798 C C . THR A 1 239 ? 13.078 23.997 -1.854 1.00 95.50 239 THR A C 1
ATOM 1800 O O . THR A 1 239 ? 14.061 24.481 -1.290 1.00 95.50 239 THR A O 1
ATOM 1803 N N . ASP A 1 240 ? 12.246 23.166 -1.219 1.00 97.81 240 ASP A N 1
ATOM 1804 C CA . ASP A 1 240 ? 12.492 22.717 0.153 1.00 97.81 240 ASP A CA 1
ATOM 1805 C C . ASP A 1 240 ? 13.799 21.927 0.216 1.00 97.81 240 ASP A C 1
ATOM 1807 O O . ASP A 1 240 ? 14.113 21.189 -0.712 1.00 97.81 240 ASP A O 1
ATOM 1811 N N . ALA A 1 241 ? 14.568 22.063 1.295 1.00 96.81 241 ALA A N 1
ATOM 1812 C CA . ALA A 1 241 ? 15.818 21.322 1.445 1.00 96.81 241 ALA A CA 1
ATOM 1813 C C . ALA A 1 241 ? 15.578 19.813 1.619 1.00 96.81 241 ALA A C 1
ATOM 1815 O O . ALA A 1 241 ? 16.438 19.009 1.263 1.00 96.81 241 ALA A O 1
ATOM 1816 N N . ASP A 1 242 ? 14.420 19.432 2.160 1.00 98.06 242 ASP A N 1
ATOM 1817 C CA . ASP A 1 242 ? 14.093 18.046 2.449 1.00 98.06 242 ASP A CA 1
ATOM 1818 C C . ASP A 1 242 ? 13.353 17.379 1.268 1.00 98.06 242 ASP A C 1
ATOM 1820 O O . ASP A 1 242 ? 12.300 17.867 0.834 1.00 98.06 242 ASP A O 1
ATOM 1824 N N . PRO A 1 243 ? 13.868 16.256 0.734 1.00 97.88 243 PRO A N 1
ATOM 1825 C CA . PRO A 1 243 ? 13.272 15.590 -0.418 1.00 97.88 243 PRO A CA 1
ATOM 1826 C C . PRO A 1 243 ? 11.908 14.953 -0.121 1.00 97.88 243 PRO A C 1
ATOM 1828 O O . PRO A 1 243 ? 11.146 14.725 -1.064 1.00 97.88 243 PRO A O 1
ATOM 1831 N N . ASP A 1 244 ? 11.552 14.682 1.137 1.00 97.38 244 ASP A N 1
ATOM 1832 C CA . ASP A 1 244 ? 10.228 14.151 1.478 1.00 97.38 244 ASP A CA 1
ATOM 1833 C C . ASP A 1 244 ? 9.151 15.229 1.312 1.00 97.38 244 ASP A C 1
ATOM 1835 O O . ASP A 1 244 ? 8.049 14.933 0.843 1.00 97.38 244 ASP A O 1
ATOM 1839 N N . VAL A 1 245 ? 9.487 16.498 1.578 1.00 97.88 245 VAL A N 1
ATOM 1840 C CA . VAL A 1 245 ? 8.593 17.638 1.313 1.00 97.88 245 VAL A CA 1
ATOM 1841 C C . VAL A 1 245 ? 8.386 17.816 -0.190 1.00 97.88 245 VAL A C 1
ATOM 1843 O O . VAL A 1 245 ? 7.246 17.938 -0.645 1.00 97.88 245 VAL A O 1
ATOM 1846 N N . ARG A 1 246 ? 9.466 17.752 -0.979 1.00 98.12 246 ARG A N 1
ATOM 1847 C CA . ARG A 1 246 ? 9.395 17.817 -2.450 1.00 98.12 246 ARG A CA 1
ATOM 1848 C C . ARG A 1 246 ? 8.640 16.621 -3.041 1.00 98.12 246 ARG A C 1
ATOM 1850 O O . ARG A 1 246 ? 7.855 16.775 -3.973 1.00 98.12 246 ARG A O 1
ATOM 1857 N N . SER A 1 247 ? 8.779 15.436 -2.446 1.00 97.75 247 SER A N 1
ATOM 1858 C CA . SER A 1 247 ? 8.004 14.244 -2.820 1.00 97.75 247 SER A CA 1
ATOM 1859 C C . SER A 1 247 ? 6.521 14.391 -2.461 1.00 97.75 247 SER A C 1
ATOM 1861 O O . SER A 1 247 ? 5.651 13.995 -3.236 1.00 97.75 247 SER A O 1
ATOM 1863 N N . ALA A 1 248 ? 6.197 14.993 -1.313 1.00 96.38 248 ALA A N 1
ATOM 1864 C CA . ALA A 1 248 ? 4.818 15.307 -0.946 1.00 96.38 248 ALA A CA 1
ATOM 1865 C C . ALA A 1 248 ? 4.190 16.324 -1.912 1.00 96.38 248 ALA A C 1
ATOM 1867 O O . ALA A 1 248 ? 3.023 16.163 -2.275 1.00 96.38 248 ALA A O 1
ATOM 1868 N N . LEU A 1 249 ? 4.966 17.310 -2.381 1.00 96.56 249 LEU A N 1
ATOM 1869 C CA . LEU A 1 249 ? 4.556 18.209 -3.459 1.00 96.56 249 LEU A CA 1
ATOM 1870 C C . LEU A 1 249 ? 4.266 17.417 -4.740 1.00 96.56 249 LEU A C 1
ATOM 1872 O O . LEU A 1 249 ? 3.165 17.530 -5.267 1.00 96.56 249 LEU A O 1
ATOM 1876 N N . ALA A 1 250 ? 5.187 16.555 -5.186 1.00 96.56 250 ALA A N 1
ATOM 1877 C CA . ALA A 1 250 ? 5.051 15.751 -6.409 1.00 96.56 250 ALA A CA 1
ATOM 1878 C C . ALA A 1 250 ? 3.782 14.870 -6.451 1.00 96.56 250 ALA A C 1
ATOM 1880 O O . ALA A 1 250 ? 3.264 14.574 -7.528 1.00 96.56 250 ALA A O 1
ATOM 1881 N N . ARG A 1 251 ? 3.243 14.472 -5.290 1.00 95.00 251 ARG A N 1
ATOM 1882 C CA . ARG A 1 251 ? 1.995 13.689 -5.169 1.00 95.00 251 ARG A CA 1
ATOM 1883 C C . ARG A 1 251 ? 0.723 14.520 -5.346 1.00 95.00 251 ARG A C 1
ATOM 1885 O O . ARG A 1 251 ? -0.364 13.949 -5.430 1.00 95.00 251 ARG A O 1
ATOM 1892 N N . ARG A 1 252 ? 0.816 15.852 -5.369 1.00 93.19 252 ARG A N 1
ATOM 1893 C CA . ARG A 1 252 ? -0.361 16.720 -5.459 1.00 93.19 252 ARG A CA 1
ATOM 1894 C C . ARG A 1 252 ? -1.008 16.661 -6.847 1.00 93.19 252 ARG A C 1
ATOM 1896 O O . ARG A 1 252 ? -0.310 16.836 -7.843 1.00 93.19 252 ARG A O 1
ATOM 1903 N N . PRO A 1 253 ? -2.330 16.456 -6.950 1.00 91.00 253 PRO A N 1
ATOM 1904 C CA . PRO A 1 253 ? -3.003 16.313 -8.243 1.00 91.00 253 PRO A CA 1
ATOM 1905 C C . PRO A 1 253 ? -3.142 17.631 -9.021 1.00 91.00 253 PRO A C 1
ATOM 1907 O O . PRO A 1 253 ? -3.447 17.600 -10.203 1.00 91.00 253 PRO A O 1
ATOM 1910 N N . ASP A 1 254 ? -2.941 18.779 -8.375 1.00 90.38 254 ASP A N 1
ATOM 1911 C CA . ASP A 1 254 ? -3.185 20.119 -8.919 1.00 90.38 254 ASP A CA 1
ATOM 1912 C C . ASP A 1 254 ? -1.908 20.866 -9.344 1.00 90.38 254 ASP A C 1
ATOM 1914 O O . ASP A 1 254 ? -1.947 22.077 -9.553 1.00 90.38 254 ASP A O 1
ATOM 1918 N N . LEU A 1 255 ? -0.775 20.165 -9.475 1.00 93.12 255 LEU A N 1
ATOM 1919 C CA . LEU A 1 255 ? 0.461 20.772 -9.971 1.00 93.12 255 LEU A CA 1
ATOM 1920 C C . LEU A 1 255 ? 0.371 21.116 -11.458 1.00 93.12 255 LEU A C 1
ATOM 1922 O O . LEU A 1 255 ? -0.190 20.364 -12.253 1.00 93.12 255 LEU A O 1
ATOM 1926 N N . SER A 1 256 ? 0.991 22.233 -11.841 1.00 94.19 256 SER A N 1
ATOM 1927 C CA . SER A 1 256 ? 1.132 22.584 -13.251 1.00 94.19 256 SER A CA 1
ATOM 1928 C C . SER A 1 256 ? 2.182 21.696 -13.942 1.00 94.19 256 SER A C 1
ATOM 1930 O O . SER A 1 256 ? 3.127 21.236 -13.285 1.00 94.19 256 SER A O 1
ATOM 1932 N N . PRO A 1 257 ? 2.074 21.481 -15.267 1.00 96.25 257 PRO A N 1
ATOM 1933 C CA . PRO A 1 257 ? 3.078 20.746 -16.036 1.00 96.25 257 PRO A CA 1
ATOM 1934 C C . PRO A 1 257 ? 4.503 21.284 -15.845 1.00 96.25 257 PRO A C 1
ATOM 1936 O O . PRO A 1 257 ? 5.438 20.504 -15.707 1.00 96.25 257 PRO A O 1
ATOM 1939 N N . GLU A 1 258 ? 4.676 22.605 -15.742 1.00 96.25 258 GLU A N 1
ATOM 1940 C CA . GLU A 1 258 ? 5.989 23.235 -15.559 1.00 96.25 258 GLU A CA 1
ATOM 1941 C C . GLU A 1 258 ? 6.639 22.847 -14.225 1.00 96.25 258 GLU A C 1
ATOM 1943 O O . GLU A 1 258 ? 7.855 22.672 -14.158 1.00 96.25 258 GLU A O 1
ATOM 1948 N N . VAL A 1 259 ? 5.848 22.702 -13.156 1.00 96.50 259 VAL A N 1
ATOM 1949 C CA . VAL A 1 259 ? 6.357 22.247 -11.853 1.00 96.50 259 VAL A CA 1
ATOM 1950 C C . VAL A 1 259 ? 6.748 20.772 -11.926 1.00 96.50 259 VAL A C 1
ATOM 1952 O O . VAL A 1 259 ? 7.815 20.402 -11.441 1.00 96.50 259 VAL A O 1
ATOM 1955 N N . LEU A 1 260 ? 5.930 19.931 -12.569 1.00 97.75 260 LEU A N 1
ATOM 1956 C CA . LEU A 1 260 ? 6.239 18.508 -12.761 1.00 97.75 260 LEU A CA 1
ATOM 1957 C C . LEU A 1 260 ? 7.542 18.314 -13.549 1.00 97.75 260 LEU A C 1
ATOM 1959 O O . LEU A 1 260 ? 8.366 17.482 -13.174 1.00 97.75 260 LEU A O 1
ATOM 1963 N N . GLU A 1 261 ? 7.769 19.114 -14.593 1.00 97.62 261 GLU A N 1
ATOM 1964 C CA . GLU A 1 261 ? 9.023 19.097 -15.355 1.00 97.62 261 GLU A CA 1
ATOM 1965 C C . GLU A 1 261 ? 10.232 19.509 -14.511 1.00 97.62 261 GLU A C 1
ATOM 1967 O O . GLU A 1 261 ? 11.288 18.878 -14.605 1.00 97.62 261 GLU A O 1
ATOM 1972 N N . ARG A 1 262 ? 10.102 20.524 -13.647 1.00 97.88 262 ARG A N 1
ATOM 1973 C CA . ARG A 1 262 ? 11.189 20.910 -12.731 1.00 97.88 262 ARG A CA 1
ATOM 1974 C C . ARG A 1 262 ? 11.483 19.815 -11.706 1.00 97.88 262 ARG A C 1
ATOM 1976 O O . ARG A 1 262 ? 12.649 19.484 -11.506 1.00 97.88 262 ARG A O 1
ATOM 1983 N N . LEU A 1 263 ? 10.453 19.189 -11.133 1.00 98.00 263 LEU A N 1
ATOM 1984 C CA . LEU A 1 263 ? 10.605 18.065 -10.199 1.00 98.00 263 LEU A CA 1
ATOM 1985 C C . LEU A 1 263 ? 11.191 16.809 -10.870 1.00 98.00 263 LEU A C 1
ATOM 1987 O O . LEU A 1 263 ? 11.849 16.007 -10.212 1.00 98.00 263 LEU A O 1
ATOM 1991 N N . ALA A 1 264 ? 11.013 16.630 -12.180 1.00 98.06 264 ALA A N 1
ATOM 1992 C CA . ALA A 1 264 ? 11.659 15.541 -12.914 1.00 98.06 264 ALA A CA 1
ATOM 1993 C C . ALA A 1 264 ? 13.190 15.705 -12.993 1.00 98.06 264 ALA A C 1
ATOM 1995 O O . ALA A 1 264 ? 13.911 14.717 -13.123 1.00 98.06 264 ALA A O 1
ATOM 1996 N N . HIS A 1 265 ? 13.683 16.939 -12.845 1.00 97.81 265 HIS A N 1
ATOM 1997 C CA . HIS A 1 265 ? 15.104 17.278 -12.746 1.00 97.81 265 HIS A CA 1
ATOM 1998 C C . HIS A 1 265 ? 15.588 17.430 -11.293 1.00 97.81 265 HIS A C 1
ATOM 2000 O O . HIS A 1 265 ? 16.723 17.858 -11.075 1.00 97.81 265 HIS A O 1
ATOM 2006 N N . ASP A 1 266 ? 14.754 17.101 -10.300 1.00 98.44 266 ASP A N 1
ATOM 2007 C CA . ASP A 1 266 ? 15.106 17.207 -8.882 1.00 98.44 266 ASP A CA 1
ATOM 2008 C C . ASP A 1 266 ? 16.373 16.413 -8.580 1.00 98.44 266 ASP A C 1
ATOM 2010 O O . ASP A 1 266 ? 16.522 15.306 -9.081 1.00 98.44 266 ASP A O 1
ATOM 2014 N N . GLU A 1 267 ? 17.273 16.937 -7.750 1.00 96.88 267 GLU A N 1
ATOM 2015 C CA . GLU A 1 267 ? 18.521 16.262 -7.370 1.00 96.88 267 GLU A CA 1
ATOM 2016 C C . GLU A 1 267 ? 18.290 14.886 -6.720 1.00 96.88 267 GLU A C 1
ATOM 2018 O O . GLU A 1 267 ? 19.099 13.969 -6.902 1.00 96.88 267 GLU A O 1
ATOM 2023 N N . SER A 1 268 ? 17.173 14.721 -6.005 1.00 97.81 268 SER A N 1
ATOM 2024 C CA . SER A 1 268 ? 16.841 13.509 -5.275 1.00 97.81 268 SER A CA 1
ATOM 2025 C C . SER A 1 268 ? 16.109 12.499 -6.151 1.00 97.81 268 SER A C 1
ATOM 2027 O O . SER A 1 268 ? 14.999 12.730 -6.639 1.00 97.81 268 SER A O 1
ATOM 2029 N N . GLY A 1 269 ? 16.667 11.291 -6.229 1.00 96.94 269 GLY A N 1
ATOM 2030 C CA . GLY A 1 269 ? 16.008 10.152 -6.862 1.00 96.94 269 GLY A CA 1
ATOM 2031 C C . GLY A 1 269 ? 14.672 9.763 -6.225 1.00 96.94 269 GLY A C 1
ATOM 2032 O O . GLY A 1 269 ? 13.842 9.146 -6.890 1.00 96.94 269 GLY A O 1
ATOM 2033 N N . THR A 1 270 ? 14.422 10.109 -4.954 1.00 97.06 270 THR A N 1
ATOM 2034 C CA . THR A 1 270 ? 13.128 9.828 -4.300 1.00 97.06 270 THR A CA 1
ATOM 2035 C C . THR A 1 270 ? 12.000 10.684 -4.872 1.00 97.06 270 THR A C 1
ATOM 2037 O O . THR A 1 270 ? 10.903 10.168 -5.099 1.00 97.06 270 THR A O 1
ATOM 2040 N N . VAL A 1 271 ? 12.284 11.950 -5.188 1.00 98.12 271 VAL A N 1
ATOM 2041 C CA . VAL A 1 271 ? 11.331 12.873 -5.818 1.00 98.12 271 VAL A CA 1
ATOM 2042 C C . VAL A 1 271 ? 11.057 12.425 -7.251 1.00 98.12 271 VAL A C 1
ATOM 2044 O O . VAL A 1 271 ? 9.899 12.220 -7.616 1.00 98.12 271 VAL A O 1
ATOM 2047 N N . ARG A 1 272 ? 12.119 12.148 -8.025 1.00 98.38 272 ARG A N 1
ATOM 2048 C CA . ARG A 1 272 ? 12.006 11.612 -9.393 1.00 98.38 272 ARG A CA 1
ATOM 2049 C C . ARG A 1 272 ? 11.186 10.317 -9.440 1.00 98.38 272 ARG A C 1
ATOM 2051 O O . ARG A 1 272 ? 10.295 10.182 -10.272 1.00 98.38 272 ARG A O 1
ATOM 2058 N N . ARG A 1 273 ? 11.427 9.378 -8.515 1.00 97.25 273 ARG A N 1
ATOM 2059 C CA . ARG A 1 273 ? 10.656 8.124 -8.416 1.00 97.25 273 ARG A CA 1
ATOM 2060 C C . ARG A 1 273 ? 9.190 8.371 -8.068 1.00 97.25 273 ARG A C 1
ATOM 2062 O O . ARG A 1 273 ? 8.324 7.707 -8.621 1.00 97.25 273 ARG A O 1
ATOM 2069 N N . THR A 1 274 ? 8.911 9.326 -7.182 1.00 97.69 274 THR A N 1
ATOM 2070 C CA . THR A 1 274 ? 7.536 9.670 -6.792 1.00 97.69 274 THR A CA 1
ATOM 2071 C C . THR A 1 274 ? 6.712 10.155 -7.989 1.00 97.69 274 THR A C 1
ATOM 2073 O O . THR A 1 274 ? 5.527 9.844 -8.075 1.00 97.69 274 THR A O 1
ATOM 2076 N N . LEU A 1 275 ? 7.325 10.857 -8.948 1.00 97.19 275 LEU A N 1
ATOM 2077 C CA . LEU A 1 275 ? 6.640 11.280 -10.174 1.00 97.19 275 LEU A CA 1
ATOM 2078 C C . LEU A 1 275 ? 6.159 10.102 -11.029 1.00 97.19 275 LEU A C 1
ATOM 2080 O O . LEU A 1 275 ? 5.101 10.210 -11.638 1.00 97.19 275 LEU A O 1
ATOM 2084 N N . LEU A 1 276 ? 6.868 8.968 -11.037 1.00 95.19 276 LEU A N 1
ATOM 2085 C CA . LEU A 1 276 ? 6.462 7.775 -11.796 1.00 95.19 276 LEU A CA 1
ATOM 2086 C C . LEU A 1 276 ? 5.209 7.083 -11.245 1.00 95.19 276 LEU A C 1
ATOM 2088 O O . LEU A 1 276 ? 4.674 6.185 -11.890 1.00 95.19 276 LEU A O 1
ATOM 2092 N N . GLU A 1 277 ? 4.729 7.480 -10.067 1.00 94.00 277 GLU A N 1
ATOM 2093 C CA . GLU A 1 277 ? 3.436 7.029 -9.544 1.00 94.00 277 GLU A CA 1
ATOM 2094 C C . GLU A 1 277 ? 2.252 7.776 -10.187 1.00 94.00 277 GLU A C 1
ATOM 2096 O O . GLU A 1 277 ? 1.094 7.420 -9.960 1.00 94.00 277 GLU A O 1
ATOM 2101 N N . ARG A 1 278 ? 2.531 8.819 -10.978 1.00 93.94 278 ARG A N 1
ATOM 2102 C CA . ARG A 1 278 ? 1.533 9.628 -11.676 1.00 93.94 278 ARG A CA 1
ATOM 2103 C C . ARG A 1 278 ? 1.247 9.096 -13.076 1.00 93.94 278 ARG A C 1
ATOM 2105 O O . ARG A 1 278 ? 2.114 8.530 -13.734 1.00 93.94 278 ARG A O 1
ATOM 2112 N N . ASN A 1 279 ? 0.036 9.360 -13.556 1.00 92.06 279 ASN A N 1
ATOM 2113 C CA . ASN A 1 279 ? -0.421 9.017 -14.905 1.00 92.06 279 ASN A CA 1
ATOM 2114 C C . ASN A 1 279 ? -0.615 10.241 -15.821 1.00 92.06 279 ASN A C 1
ATOM 2116 O O . ASN A 1 279 ? -1.136 10.096 -16.922 1.00 92.06 279 ASN A O 1
ATOM 2120 N N . ASP A 1 280 ? -0.233 11.434 -15.366 1.00 94.19 280 ASP A N 1
ATOM 2121 C CA . ASP A 1 280 ? -0.454 12.724 -16.032 1.00 94.19 280 ASP A CA 1
ATOM 2122 C C . ASP A 1 280 ? 0.852 13.515 -16.233 1.00 94.19 280 ASP A C 1
ATOM 2124 O O . ASP A 1 280 ? 0.844 14.745 -16.308 1.00 94.19 280 ASP A O 1
ATOM 2128 N N . LEU A 1 281 ? 1.993 12.819 -16.300 1.00 96.12 281 LEU A N 1
ATOM 2129 C CA . LEU A 1 281 ? 3.285 13.462 -16.527 1.00 96.12 281 LEU A CA 1
ATOM 2130 C C . LEU A 1 281 ? 3.354 14.085 -17.931 1.00 96.12 281 LEU A C 1
ATOM 2132 O O . LEU A 1 281 ? 3.039 13.405 -18.908 1.00 96.12 281 LEU A O 1
ATOM 2136 N N . PRO A 1 282 ? 3.818 15.341 -18.061 1.00 96.94 282 PRO A N 1
ATOM 2137 C CA . PRO A 1 282 ? 4.072 15.936 -19.367 1.00 96.94 282 PRO A CA 1
ATOM 2138 C C . PRO A 1 282 ? 5.276 15.279 -20.055 1.00 96.94 282 PRO A C 1
ATOM 2140 O O . PRO A 1 282 ? 6.205 14.805 -19.395 1.00 96.94 282 PRO A O 1
ATOM 2143 N N . ASP A 1 283 ? 5.305 15.325 -21.389 1.00 97.25 283 ASP A N 1
ATOM 2144 C CA . ASP A 1 283 ? 6.368 14.728 -22.210 1.00 97.25 283 ASP A CA 1
ATOM 2145 C C . ASP A 1 283 ? 7.779 15.167 -21.787 1.00 97.25 283 ASP A C 1
ATOM 2147 O O . ASP A 1 283 ? 8.705 14.352 -21.783 1.00 97.25 283 ASP A O 1
ATOM 2151 N N . GLY A 1 284 ? 7.949 16.437 -21.397 1.00 97.25 284 GLY A N 1
ATOM 2152 C CA . GLY A 1 284 ? 9.223 16.973 -20.914 1.00 97.25 284 GLY A CA 1
ATOM 2153 C C . GLY A 1 284 ? 9.692 16.315 -19.613 1.00 97.25 284 GLY A C 1
ATOM 2154 O O . GLY A 1 284 ? 10.878 16.020 -19.462 1.00 97.25 284 GLY A O 1
ATOM 2155 N N . ALA A 1 285 ? 8.765 16.002 -18.704 1.00 97.94 285 ALA A N 1
ATOM 2156 C CA . ALA A 1 285 ? 9.068 15.296 -17.463 1.00 97.94 285 ALA A CA 1
ATOM 2157 C C . ALA A 1 285 ? 9.425 13.833 -17.746 1.00 97.94 285 ALA A C 1
ATOM 2159 O O . ALA A 1 285 ? 10.401 13.326 -17.201 1.00 97.94 285 ALA A O 1
ATOM 2160 N N . ILE A 1 286 ? 8.689 13.168 -18.644 1.00 98.06 286 ILE A N 1
ATOM 2161 C CA . ILE A 1 286 ? 8.988 11.786 -19.049 1.00 98.06 286 ILE A CA 1
ATOM 2162 C C . ILE A 1 286 ? 10.379 11.704 -19.691 1.00 98.06 286 ILE A C 1
ATOM 2164 O O . ILE A 1 286 ? 11.150 10.804 -19.363 1.00 98.06 286 ILE A O 1
ATOM 2168 N N . LEU A 1 287 ? 10.732 12.658 -20.559 1.00 98.06 287 LEU A N 1
ATOM 2169 C CA . LEU A 1 287 ? 12.065 12.740 -21.157 1.00 98.06 287 LEU A CA 1
ATOM 2170 C C . LEU A 1 287 ? 13.161 12.929 -20.098 1.00 98.06 287 LEU A C 1
ATOM 2172 O O . LEU A 1 287 ? 14.179 12.243 -20.153 1.00 98.06 287 LEU A O 1
ATOM 2176 N N . ALA A 1 288 ? 12.952 13.817 -19.127 1.00 98.12 288 ALA A N 1
ATOM 2177 C CA . ALA A 1 288 ? 13.907 14.034 -18.043 1.00 98.12 288 ALA A CA 1
ATOM 2178 C C . ALA A 1 288 ? 14.110 12.769 -17.190 1.00 98.12 288 ALA A C 1
ATOM 2180 O O . ALA A 1 288 ? 15.242 12.393 -16.893 1.00 98.12 288 ALA A O 1
ATOM 2181 N N . LEU A 1 289 ? 13.026 12.057 -16.864 1.00 98.00 289 LEU A N 1
ATOM 2182 C CA . LEU A 1 289 ? 13.075 10.791 -16.127 1.00 98.00 289 LEU A CA 1
ATOM 2183 C C . LEU A 1 289 ? 13.735 9.668 -16.947 1.00 98.00 289 LEU A C 1
ATOM 2185 O O . LEU A 1 289 ? 14.493 8.870 -16.400 1.00 98.00 289 LEU A O 1
ATOM 2189 N N . ALA A 1 290 ? 13.527 9.639 -18.265 1.00 97.75 290 ALA A N 1
ATOM 2190 C CA . ALA A 1 290 ? 14.222 8.733 -19.181 1.00 97.75 290 ALA A CA 1
ATOM 2191 C C . ALA A 1 290 ? 15.740 8.990 -19.254 1.00 97.75 290 ALA A C 1
ATOM 2193 O O . ALA A 1 290 ? 16.490 8.116 -19.674 1.00 97.75 290 ALA A O 1
ATOM 2194 N N . GLN A 1 291 ? 16.195 10.174 -18.842 1.00 97.44 291 GLN A N 1
ATOM 2195 C CA . GLN A 1 291 ? 17.604 10.575 -18.787 1.00 97.44 291 GLN A CA 1
ATOM 2196 C C . GLN A 1 291 ? 18.144 10.637 -17.348 1.00 97.44 291 GLN A C 1
ATOM 2198 O O . GLN A 1 291 ? 19.263 11.104 -17.124 1.00 97.44 291 GLN A O 1
ATOM 2203 N N . ALA A 1 292 ? 17.363 10.178 -16.365 1.00 97.75 292 ALA A N 1
ATOM 2204 C CA . ALA A 1 292 ? 17.733 10.233 -14.958 1.00 97.75 292 ALA A CA 1
ATOM 2205 C C . ALA A 1 292 ? 18.991 9.396 -14.666 1.00 97.75 292 ALA A C 1
ATOM 2207 O O . ALA A 1 292 ? 19.215 8.368 -15.310 1.00 97.75 292 ALA A O 1
ATOM 2208 N N . PRO A 1 293 ? 19.808 9.773 -13.667 1.00 96.69 293 PRO A N 1
ATOM 2209 C CA . PRO A 1 293 ? 21.023 9.033 -13.338 1.00 96.69 293 PRO A CA 1
ATOM 2210 C C . PRO A 1 293 ? 20.746 7.609 -12.830 1.00 96.69 293 PRO A C 1
ATOM 2212 O O . PRO A 1 293 ? 21.614 6.752 -12.964 1.00 96.69 293 PRO A O 1
ATOM 2215 N N . GLU A 1 294 ? 19.562 7.326 -12.277 1.00 96.62 294 GLU A N 1
ATOM 2216 C CA . GLU A 1 294 ? 19.199 6.007 -11.750 1.00 96.62 294 GLU A CA 1
ATOM 2217 C C . GLU A 1 294 ? 18.772 5.007 -12.844 1.00 96.62 294 GLU A C 1
ATOM 2219 O O . GLU A 1 294 ? 17.703 5.182 -13.437 1.00 96.62 294 GLU A O 1
ATOM 2224 N N . PRO A 1 295 ? 19.506 3.893 -13.053 1.00 95.25 295 PRO A N 1
ATOM 2225 C CA . PRO A 1 295 ? 19.137 2.880 -14.046 1.00 95.25 295 PRO A CA 1
ATOM 2226 C C . PRO A 1 295 ? 17.764 2.248 -13.794 1.00 95.25 295 PRO A C 1
ATOM 2228 O O . PRO A 1 295 ? 16.996 2.074 -14.736 1.00 95.25 295 PRO A O 1
ATOM 2231 N N . ASP A 1 296 ? 17.416 1.971 -12.532 1.00 95.44 296 ASP A N 1
ATOM 2232 C CA . ASP A 1 296 ? 16.109 1.400 -12.166 1.00 95.44 296 ASP A CA 1
ATOM 2233 C C . ASP A 1 296 ? 14.949 2.331 -12.545 1.00 95.44 296 ASP A C 1
ATOM 2235 O O . ASP A 1 296 ? 13.870 1.875 -12.923 1.00 95.44 296 ASP A O 1
ATOM 2239 N N . LEU A 1 297 ? 15.173 3.647 -12.466 1.00 96.31 297 LEU A N 1
ATOM 2240 C CA . LEU A 1 297 ? 14.177 4.647 -12.837 1.00 96.31 297 LEU A CA 1
ATOM 2241 C C . LEU A 1 297 ? 13.989 4.661 -14.353 1.00 96.31 297 LEU A C 1
ATOM 2243 O O . LEU A 1 297 ? 12.858 4.566 -14.831 1.00 96.31 297 LEU A O 1
ATOM 2247 N N . ARG A 1 298 ? 15.089 4.699 -15.114 1.00 97.69 298 ARG A N 1
ATOM 2248 C CA . ARG A 1 298 ? 15.046 4.622 -16.582 1.00 97.69 298 ARG A CA 1
ATOM 2249 C C . ARG A 1 298 ? 14.400 3.322 -17.063 1.00 97.69 298 ARG A C 1
ATOM 2251 O O . ARG A 1 298 ? 13.610 3.347 -18.003 1.00 97.69 298 ARG A O 1
ATOM 2258 N N . LEU A 1 299 ? 14.656 2.203 -16.381 1.00 96.38 299 LEU A N 1
ATOM 2259 C CA . LEU A 1 299 ? 14.026 0.906 -16.648 1.00 96.38 299 LEU A CA 1
ATOM 2260 C C . LEU A 1 299 ? 12.508 0.942 -16.422 1.00 96.38 299 LEU A C 1
ATOM 2262 O O . LEU A 1 299 ? 11.739 0.424 -17.237 1.00 96.38 299 LEU A O 1
ATOM 2266 N N . GLN A 1 300 ? 12.067 1.587 -15.339 1.00 95.75 300 GLN A N 1
ATOM 2267 C CA . GLN A 1 300 ? 10.648 1.783 -15.057 1.00 95.75 300 GLN A CA 1
ATOM 2268 C C . GLN A 1 300 ? 9.982 2.660 -16.127 1.00 95.75 300 GLN A C 1
ATOM 2270 O O . GLN A 1 300 ? 8.910 2.302 -16.611 1.00 95.75 300 GLN A O 1
ATOM 2275 N N . VAL A 1 301 ? 10.634 3.746 -16.563 1.00 96.56 301 VAL A N 1
ATOM 2276 C CA . VAL A 1 301 ? 10.152 4.574 -17.685 1.00 96.56 301 VAL A CA 1
ATOM 2277 C C . VAL A 1 301 ? 10.072 3.748 -18.968 1.00 96.56 301 VAL A C 1
ATOM 2279 O O . VAL A 1 301 ? 9.034 3.741 -19.619 1.00 96.56 301 VAL A O 1
ATOM 2282 N N . ALA A 1 302 ? 11.114 2.983 -19.306 1.00 95.69 302 ALA A N 1
ATOM 2283 C CA . ALA A 1 302 ? 11.158 2.135 -20.501 1.00 95.69 302 ALA A CA 1
ATOM 2284 C C . ALA A 1 302 ? 10.045 1.073 -20.549 1.00 95.69 302 ALA A C 1
ATOM 2286 O O . ALA A 1 302 ? 9.696 0.593 -21.631 1.00 95.69 302 ALA A O 1
ATOM 2287 N N . SER A 1 303 ? 9.480 0.724 -19.392 1.00 93.38 303 SER A N 1
ATOM 2288 C CA . SER A 1 303 ? 8.375 -0.227 -19.256 1.00 93.38 303 SER A CA 1
ATOM 2289 C C . SER A 1 303 ? 6.989 0.413 -19.424 1.00 93.38 303 SER A C 1
ATOM 2291 O O . SER A 1 303 ? 6.011 -0.317 -19.560 1.00 93.38 303 SER A O 1
ATOM 2293 N N . ALA A 1 304 ? 6.878 1.746 -19.425 1.00 91.62 304 ALA A N 1
ATOM 2294 C CA . ALA A 1 304 ? 5.600 2.448 -19.537 1.00 91.62 304 ALA A CA 1
ATOM 2295 C C . ALA A 1 304 ? 5.000 2.341 -20.948 1.00 91.62 304 ALA A C 1
ATOM 2297 O O . ALA A 1 304 ? 5.718 2.352 -21.948 1.00 91.62 304 ALA A O 1
ATOM 2298 N N . GLU A 1 305 ? 3.679 2.251 -21.054 1.00 85.31 305 GLU A N 1
ATOM 2299 C CA . GLU A 1 305 ? 2.988 2.299 -22.347 1.00 85.31 305 GLU A CA 1
ATOM 2300 C C . GLU A 1 305 ? 3.027 3.729 -22.920 1.00 85.31 305 GLU A C 1
ATOM 2302 O O . GLU A 1 305 ? 3.082 4.694 -22.164 1.00 85.31 305 GLU A O 1
ATOM 2307 N N . GLU A 1 306 ? 3.036 3.864 -24.251 1.00 86.06 306 GLU A N 1
ATOM 2308 C CA . GLU A 1 306 ? 2.899 5.159 -24.947 1.00 86.06 306 GLU A CA 1
ATOM 2309 C C . GLU A 1 306 ? 3.952 6.225 -24.577 1.00 86.06 306 GLU A C 1
ATOM 2311 O O . GLU A 1 306 ? 3.641 7.370 -24.253 1.00 86.06 306 GLU A O 1
ATOM 2316 N N . LEU A 1 307 ? 5.237 5.871 -24.670 1.00 92.94 307 LEU A N 1
ATOM 2317 C CA . LEU A 1 307 ? 6.316 6.827 -24.415 1.00 92.94 307 LEU A CA 1
ATOM 2318 C C . LEU A 1 307 ? 6.420 7.909 -25.509 1.00 92.94 307 LEU A C 1
ATOM 2320 O O . LEU A 1 307 ? 6.383 7.583 -26.703 1.00 92.94 307 LEU A O 1
ATOM 2324 N N . PRO A 1 308 ? 6.679 9.180 -25.139 1.00 95.00 308 PRO A N 1
ATOM 2325 C CA . PRO A 1 308 ? 7.006 10.227 -26.098 1.00 95.00 308 PRO A CA 1
ATOM 2326 C C . PRO A 1 308 ? 8.212 9.839 -26.954 1.00 95.00 308 PRO A C 1
ATOM 2328 O O . PRO A 1 308 ? 9.187 9.258 -26.466 1.00 95.00 308 PRO A O 1
ATOM 2331 N N . ALA A 1 309 ? 8.192 10.223 -28.233 1.00 94.38 309 ALA A N 1
ATOM 2332 C CA . ALA A 1 309 ? 9.245 9.855 -29.180 1.00 94.38 309 ALA A CA 1
ATOM 2333 C C . ALA A 1 309 ? 10.647 10.254 -28.688 1.00 94.38 309 ALA A C 1
ATOM 2335 O O . ALA A 1 309 ? 11.577 9.465 -28.810 1.00 94.38 309 ALA A O 1
ATOM 2336 N N . ALA A 1 310 ? 10.795 11.435 -28.079 1.00 96.06 310 ALA A N 1
ATOM 2337 C CA . ALA A 1 310 ? 12.077 11.892 -27.543 1.00 96.06 310 ALA A CA 1
ATOM 2338 C C . ALA A 1 310 ? 12.606 10.998 -26.404 1.00 96.06 310 ALA A C 1
ATOM 2340 O O . ALA A 1 310 ? 13.807 10.737 -26.346 1.00 96.06 310 ALA A O 1
ATOM 2341 N N . ALA A 1 311 ? 11.724 10.500 -25.530 1.00 97.06 311 ALA A N 1
ATOM 2342 C CA . ALA A 1 311 ? 12.099 9.599 -24.442 1.00 97.06 311 ALA A CA 1
ATOM 2343 C C . ALA A 1 311 ? 12.530 8.227 -24.985 1.00 97.06 311 ALA A C 1
ATOM 2345 O O . ALA A 1 311 ? 13.552 7.692 -24.560 1.00 97.06 311 ALA A O 1
ATOM 2346 N N . LEU A 1 312 ? 11.815 7.699 -25.988 1.00 95.94 312 LEU A N 1
ATOM 2347 C CA . LEU A 1 312 ? 12.231 6.484 -26.699 1.00 95.94 312 LEU A CA 1
ATOM 2348 C C . LEU A 1 312 ? 13.615 6.652 -27.335 1.00 95.94 312 LEU A C 1
ATOM 2350 O O . LEU A 1 312 ? 14.464 5.781 -27.175 1.00 95.94 312 LEU A O 1
ATOM 2354 N N . GLU A 1 313 ? 13.863 7.769 -28.026 1.00 96.12 313 GLU A N 1
ATOM 2355 C CA . GLU A 1 313 ? 15.168 8.021 -28.648 1.00 96.12 313 GLU A CA 1
ATOM 2356 C C . GLU A 1 313 ? 16.310 8.070 -27.627 1.00 96.12 313 GLU A C 1
ATOM 2358 O O . GLU A 1 313 ? 17.384 7.537 -27.909 1.00 96.12 313 GLU A O 1
ATOM 2363 N N . ALA A 1 314 ? 16.078 8.650 -26.445 1.00 97.12 314 ALA A N 1
ATOM 2364 C CA . ALA A 1 314 ? 17.062 8.670 -25.365 1.00 97.12 314 ALA A CA 1
ATOM 2365 C C . ALA A 1 314 ? 17.361 7.255 -24.834 1.00 97.12 314 ALA A C 1
ATOM 2367 O O . ALA A 1 314 ? 18.525 6.862 -24.738 1.00 97.12 314 ALA A O 1
ATOM 2368 N N . LEU A 1 315 ? 16.316 6.466 -24.557 1.00 97.69 315 LEU A N 1
ATOM 2369 C CA . LEU A 1 315 ? 16.442 5.122 -23.980 1.00 97.69 315 LEU A CA 1
ATOM 2370 C C . LEU A 1 315 ? 17.013 4.091 -24.974 1.00 97.69 315 LEU A C 1
ATOM 2372 O O . LEU A 1 315 ? 17.638 3.115 -24.565 1.00 97.69 315 LEU A O 1
ATOM 2376 N N . LEU A 1 316 ? 16.858 4.295 -26.289 1.00 97.00 316 LEU A N 1
ATOM 2377 C CA . LEU A 1 316 ? 17.472 3.430 -27.312 1.00 97.00 316 LEU A CA 1
ATOM 2378 C C . LEU A 1 316 ? 19.003 3.431 -27.264 1.00 97.00 316 LEU A C 1
ATOM 2380 O O . LEU A 1 316 ? 19.630 2.503 -27.769 1.00 97.00 316 LEU A O 1
ATOM 2384 N N . THR A 1 317 ? 19.599 4.482 -26.705 1.00 95.88 317 THR A N 1
ATOM 2385 C CA . THR A 1 317 ? 21.049 4.620 -26.525 1.00 95.88 317 THR A CA 1
ATOM 2386 C C . THR A 1 317 ? 21.458 4.571 -25.055 1.00 95.88 317 THR A C 1
ATOM 2388 O O . THR A 1 317 ? 22.557 5.007 -24.725 1.00 95.88 317 THR A O 1
ATOM 2391 N N . ASP A 1 318 ? 20.580 4.077 -24.173 1.00 98.06 318 ASP A N 1
ATOM 2392 C CA . ASP A 1 318 ? 20.867 3.959 -22.743 1.00 98.06 318 ASP A CA 1
ATOM 2393 C C . ASP A 1 318 ? 22.106 3.093 -22.517 1.00 98.06 318 ASP A C 1
ATOM 2395 O O . ASP A 1 318 ? 22.286 2.081 -23.189 1.00 98.06 318 ASP A O 1
ATOM 2399 N N . GLU A 1 319 ? 22.950 3.455 -21.557 1.00 96.75 319 GLU A N 1
ATOM 2400 C CA . GLU A 1 319 ? 24.110 2.650 -21.159 1.00 96.75 319 GLU A CA 1
ATOM 2401 C C . GLU A 1 319 ? 23.699 1.280 -20.587 1.00 96.75 319 GLU A C 1
ATOM 2403 O O . GLU A 1 319 ? 24.417 0.290 -20.747 1.00 96.75 319 GLU A O 1
ATOM 2408 N N . SER A 1 320 ? 22.521 1.202 -19.960 1.00 97.25 320 SER A N 1
ATOM 2409 C CA . SER A 1 320 ? 22.003 -0.011 -19.344 1.00 97.25 320 SER A CA 1
ATOM 2410 C C . SER A 1 320 ? 21.475 -0.979 -20.397 1.00 97.25 320 SER A C 1
ATOM 2412 O O . SER A 1 320 ? 20.526 -0.699 -21.133 1.00 97.25 320 SER A O 1
ATOM 2414 N N . THR A 1 321 ? 22.067 -2.174 -20.421 1.00 97.19 321 THR A N 1
ATOM 2415 C CA . THR A 1 321 ? 21.620 -3.275 -21.287 1.00 97.19 321 THR A CA 1
ATOM 2416 C C . THR A 1 321 ? 20.187 -3.698 -20.954 1.00 97.19 321 THR A C 1
ATOM 2418 O O . THR A 1 321 ? 19.425 -4.025 -21.865 1.00 97.19 321 THR A O 1
ATOM 2421 N N . ASP A 1 322 ? 19.786 -3.630 -19.681 1.00 97.06 322 ASP A N 1
ATOM 2422 C CA . ASP A 1 322 ? 18.435 -3.996 -19.241 1.00 97.06 322 ASP A CA 1
ATOM 2423 C C . ASP A 1 322 ? 17.383 -3.054 -19.835 1.00 97.06 322 ASP A C 1
ATOM 2425 O O . ASP A 1 322 ? 16.365 -3.508 -20.361 1.00 97.06 322 ASP A O 1
ATOM 2429 N N . VAL A 1 323 ? 17.666 -1.746 -19.848 1.00 97.50 323 VAL A N 1
ATOM 2430 C CA . VAL A 1 323 ? 16.785 -0.729 -20.446 1.00 97.50 323 VAL A CA 1
ATOM 2431 C C . VAL A 1 323 ? 16.583 -1.007 -21.933 1.00 97.50 323 VAL A C 1
ATOM 2433 O O . VAL A 1 323 ? 15.446 -1.120 -22.400 1.00 97.50 323 VAL A O 1
ATOM 2436 N N . ARG A 1 324 ? 17.678 -1.193 -22.679 1.00 97.38 324 ARG A N 1
ATOM 2437 C CA . ARG A 1 324 ? 17.612 -1.486 -24.120 1.00 97.38 324 ARG A CA 1
ATOM 2438 C C . ARG A 1 324 ? 16.923 -2.825 -24.408 1.00 97.38 324 ARG A C 1
ATOM 2440 O O . ARG A 1 324 ? 16.201 -2.942 -25.398 1.00 97.38 324 ARG A O 1
ATOM 2447 N N . THR A 1 325 ? 17.082 -3.817 -23.531 1.00 95.62 325 THR A N 1
ATOM 2448 C CA . THR A 1 325 ? 16.421 -5.127 -23.649 1.00 95.62 325 THR A CA 1
ATOM 2449 C C . THR A 1 325 ? 14.909 -5.014 -23.462 1.00 95.62 325 THR A C 1
ATOM 2451 O O . THR A 1 325 ? 14.163 -5.595 -24.253 1.00 95.62 325 THR A O 1
ATOM 2454 N N . ILE A 1 326 ? 14.440 -4.227 -22.482 1.00 95.19 326 ILE A N 1
ATOM 2455 C CA . ILE A 1 326 ? 13.005 -3.949 -22.309 1.00 95.19 326 ILE A CA 1
ATOM 2456 C C . ILE A 1 326 ? 12.435 -3.257 -23.546 1.00 95.19 326 ILE A C 1
ATOM 2458 O O . ILE A 1 326 ? 11.373 -3.653 -24.025 1.00 95.19 326 ILE A O 1
ATOM 2462 N N . LEU A 1 327 ? 13.143 -2.278 -24.118 1.00 94.81 327 LEU A N 1
ATOM 2463 C CA . LEU A 1 327 ? 12.684 -1.629 -25.347 1.00 94.81 327 LEU A CA 1
ATOM 2464 C C . LEU A 1 327 ? 12.534 -2.616 -26.511 1.00 94.81 327 LEU A C 1
ATOM 2466 O O . LEU A 1 327 ? 11.592 -2.502 -27.292 1.00 94.81 327 LEU A O 1
ATOM 2470 N N . ALA A 1 328 ? 13.433 -3.595 -26.622 1.00 94.00 328 ALA A N 1
ATOM 2471 C CA . ALA A 1 328 ? 13.486 -4.512 -27.758 1.00 94.00 328 ALA A CA 1
ATOM 2472 C C . ALA A 1 328 ? 12.263 -5.435 -27.872 1.00 94.00 328 ALA A C 1
ATOM 2474 O O . ALA A 1 328 ? 11.957 -5.917 -28.964 1.00 94.00 328 ALA A O 1
ATOM 2475 N N . VAL A 1 329 ? 11.548 -5.657 -26.767 1.00 91.06 329 VAL A N 1
ATOM 2476 C CA . VAL A 1 329 ? 10.335 -6.488 -26.731 1.00 91.06 329 VAL A CA 1
ATOM 2477 C C . VAL A 1 329 ? 9.042 -5.677 -26.848 1.00 91.06 329 VAL A C 1
ATOM 2479 O O . VAL A 1 329 ? 7.952 -6.253 -26.825 1.00 91.06 329 VAL A O 1
ATOM 2482 N N . ARG A 1 330 ? 9.133 -4.351 -26.995 1.00 90.69 330 ARG A N 1
ATOM 2483 C CA . ARG A 1 330 ? 7.959 -3.481 -27.073 1.00 90.69 330 ARG A CA 1
ATOM 2484 C C . ARG A 1 330 ? 7.210 -3.621 -28.405 1.00 90.69 330 ARG A C 1
ATOM 2486 O O . ARG A 1 330 ? 7.835 -3.598 -29.468 1.00 90.69 330 ARG A O 1
ATOM 2493 N N . PRO A 1 331 ? 5.867 -3.691 -28.384 1.00 87.06 331 PRO A N 1
ATOM 2494 C CA . PRO A 1 331 ? 5.066 -3.793 -29.602 1.00 87.06 331 PRO A CA 1
ATOM 2495 C C . PRO A 1 331 ? 4.939 -2.464 -30.369 1.00 87.06 331 PRO A C 1
ATOM 2497 O O . PRO A 1 331 ? 4.684 -2.480 -31.570 1.00 87.06 331 PRO A O 1
ATOM 2500 N N . ASP A 1 332 ? 5.121 -1.323 -29.701 1.00 87.44 332 ASP A N 1
ATOM 2501 C CA . ASP A 1 332 ? 4.905 0.033 -30.230 1.00 87.44 332 ASP A CA 1
ATOM 2502 C C . ASP A 1 332 ? 6.180 0.703 -30.778 1.00 87.44 332 ASP A C 1
ATOM 2504 O O . ASP A 1 332 ? 6.138 1.831 -31.266 1.00 87.44 332 ASP A O 1
ATOM 2508 N N . LEU A 1 333 ? 7.321 0.007 -30.745 1.00 89.19 333 LEU A N 1
ATOM 2509 C CA . LEU A 1 333 ? 8.623 0.586 -31.080 1.00 89.19 333 LEU A CA 1
ATOM 2510 C C . LEU A 1 333 ? 8.741 0.989 -32.566 1.00 89.19 333 LEU A C 1
ATOM 2512 O O . LEU A 1 333 ? 9.409 1.967 -32.909 1.00 89.19 333 LEU A O 1
ATOM 2516 N N . GLY A 1 334 ? 8.071 0.251 -33.452 1.00 89.88 334 GLY A N 1
ATOM 2517 C CA . GLY A 1 334 ? 8.171 0.424 -34.900 1.00 89.88 334 GLY A CA 1
ATOM 2518 C C . GLY A 1 334 ? 9.457 -0.171 -35.505 1.00 89.88 334 GLY A C 1
ATOM 2519 O O . GLY A 1 334 ? 10.434 -0.442 -34.801 1.00 89.88 334 GLY A O 1
ATOM 2520 N N . PRO A 1 335 ? 9.479 -0.402 -36.831 1.00 90.81 335 PRO A N 1
ATOM 2521 C CA . PRO A 1 335 ? 10.527 -1.188 -37.486 1.00 90.81 335 PRO A CA 1
ATOM 2522 C C . PRO A 1 335 ? 11.908 -0.517 -37.482 1.00 90.81 335 PRO A C 1
ATOM 2524 O O . PRO A 1 335 ? 12.913 -1.211 -37.364 1.00 90.81 335 PRO A O 1
ATOM 2527 N N . GLU A 1 336 ? 11.980 0.813 -37.584 1.00 92.81 336 GLU A N 1
ATOM 2528 C CA . GLU A 1 336 ? 13.257 1.546 -37.648 1.00 92.81 336 GLU A CA 1
ATOM 2529 C C . GLU A 1 336 ? 14.027 1.488 -36.323 1.00 92.81 336 GLU A C 1
ATOM 2531 O O . GLU A 1 336 ? 15.227 1.220 -36.290 1.00 92.81 336 GLU A O 1
ATOM 2536 N N . ARG A 1 337 ? 13.324 1.689 -35.207 1.00 95.19 337 ARG A N 1
ATOM 2537 C CA . ARG A 1 337 ? 13.903 1.605 -33.863 1.00 95.19 337 ARG A CA 1
ATOM 2538 C C . ARG A 1 337 ? 14.230 0.162 -33.483 1.00 95.19 337 ARG A C 1
ATOM 2540 O O . ARG A 1 337 ? 15.292 -0.089 -32.920 1.00 95.19 337 ARG A O 1
ATOM 2547 N N . LEU A 1 338 ? 13.383 -0.796 -33.870 1.00 95.25 338 LEU A N 1
ATOM 2548 C CA . LEU A 1 338 ? 13.676 -2.220 -33.698 1.00 95.25 338 LEU A CA 1
ATOM 2549 C C . LEU A 1 338 ? 14.931 -2.644 -34.474 1.00 95.25 338 LEU A C 1
ATOM 2551 O O . LEU A 1 338 ? 15.724 -3.429 -33.961 1.00 95.25 338 LEU A O 1
ATOM 2555 N N . ALA A 1 339 ? 15.157 -2.094 -35.673 1.00 95.56 339 ALA A N 1
ATOM 2556 C CA . ALA A 1 339 ? 16.365 -2.361 -36.452 1.00 95.56 339 ALA A CA 1
ATOM 2557 C C . ALA A 1 339 ? 17.646 -1.926 -35.723 1.00 95.56 339 ALA A C 1
ATOM 2559 O O . ALA A 1 339 ? 18.650 -2.634 -35.783 1.00 95.56 339 ALA A O 1
ATOM 2560 N N . ARG A 1 340 ? 17.605 -0.807 -34.983 1.00 96.25 340 ARG A N 1
ATOM 2561 C CA . ARG A 1 340 ? 18.732 -0.357 -34.146 1.00 96.25 340 ARG A CA 1
ATOM 2562 C C . ARG A 1 340 ? 19.038 -1.359 -33.032 1.00 96.25 340 ARG A C 1
ATOM 2564 O O . ARG A 1 340 ? 20.194 -1.729 -32.868 1.00 96.25 340 ARG A O 1
ATOM 2571 N N . LEU A 1 341 ? 18.016 -1.856 -32.331 1.00 97.06 341 LEU A N 1
ATOM 2572 C CA . LEU A 1 341 ? 18.185 -2.847 -31.256 1.00 97.06 341 LEU A CA 1
ATOM 2573 C C . LEU A 1 341 ? 18.580 -4.237 -31.783 1.00 97.06 341 LEU A C 1
ATOM 2575 O O . LEU A 1 341 ? 19.327 -4.961 -31.133 1.00 97.06 341 LEU A O 1
ATOM 2579 N N . ALA A 1 342 ? 18.151 -4.605 -32.991 1.00 96.88 342 ALA A N 1
ATOM 2580 C CA . ALA A 1 342 ? 18.609 -5.820 -33.668 1.00 96.88 342 ALA A CA 1
ATOM 2581 C C . ALA A 1 342 ? 20.095 -5.758 -34.078 1.00 96.88 342 ALA A C 1
ATOM 2583 O O . ALA A 1 342 ? 20.695 -6.794 -34.358 1.00 96.88 342 ALA A O 1
ATOM 2584 N N . ALA A 1 343 ? 20.690 -4.563 -34.112 1.00 96.69 343 ALA A N 1
ATOM 2585 C CA . ALA A 1 343 ? 22.109 -4.326 -34.370 1.00 96.69 343 ALA A CA 1
ATOM 2586 C C . ALA A 1 343 ? 22.900 -3.940 -33.101 1.00 96.69 343 ALA A C 1
ATOM 2588 O O . ALA A 1 343 ? 24.052 -3.523 -33.214 1.00 96.69 343 ALA A O 1
ATOM 2589 N N . ASP A 1 344 ? 22.299 -4.065 -31.911 1.00 98.38 344 ASP A N 1
ATOM 2590 C CA . ASP A 1 344 ? 22.930 -3.698 -30.638 1.00 98.38 344 ASP A CA 1
ATOM 2591 C C . ASP A 1 344 ? 24.201 -4.516 -30.375 1.00 98.38 344 ASP A C 1
ATOM 2593 O O . ASP A 1 344 ? 24.305 -5.676 -30.778 1.00 98.38 344 ASP A O 1
ATOM 2597 N N . GLU A 1 345 ? 25.170 -3.945 -29.661 1.00 97.25 345 GLU A N 1
ATOM 2598 C CA . GLU A 1 345 ? 26.390 -4.661 -29.275 1.00 97.25 345 GLU A CA 1
ATOM 2599 C C . GLU A 1 345 ? 26.098 -5.853 -28.347 1.00 97.25 345 GLU A C 1
ATOM 2601 O O . GLU A 1 345 ? 26.737 -6.908 -28.453 1.00 97.25 345 GLU A O 1
ATOM 2606 N N . SER A 1 346 ? 25.075 -5.733 -27.495 1.00 98.00 346 SER A N 1
ATOM 2607 C CA . SER A 1 346 ? 24.667 -6.772 -26.560 1.00 98.00 346 SER A CA 1
ATOM 2608 C C . SER A 1 346 ? 23.819 -7.839 -27.243 1.00 98.00 346 SER A C 1
ATOM 2610 O O . SER A 1 346 ? 22.761 -7.577 -27.817 1.00 98.00 346 SER A O 1
ATOM 2612 N N . ALA A 1 347 ? 24.248 -9.095 -27.111 1.00 97.69 347 ALA A N 1
ATOM 2613 C CA . ALA A 1 347 ? 23.475 -10.234 -27.590 1.00 97.69 347 ALA A CA 1
ATOM 2614 C C . ALA A 1 347 ? 22.128 -10.391 -26.863 1.00 97.69 347 ALA A C 1
ATOM 2616 O O . ALA A 1 347 ? 21.212 -10.985 -27.428 1.00 97.69 347 ALA A O 1
ATOM 2617 N N . GLU A 1 348 ? 21.988 -9.880 -25.636 1.00 97.38 348 GLU A N 1
ATOM 2618 C CA . GLU A 1 348 ? 20.723 -9.924 -24.891 1.00 97.38 348 GLU A CA 1
ATOM 2619 C C . GLU A 1 348 ? 19.686 -8.975 -25.492 1.00 97.38 348 GLU A C 1
ATOM 2621 O O . GLU A 1 348 ? 18.546 -9.381 -25.717 1.00 97.38 348 GLU A O 1
ATOM 2626 N N . VAL A 1 349 ? 20.104 -7.769 -25.884 1.00 97.81 349 VAL A N 1
ATOM 2627 C CA . VAL A 1 349 ? 19.236 -6.798 -26.566 1.00 97.81 349 VAL A CA 1
ATOM 2628 C C . VAL A 1 349 ? 18.805 -7.333 -27.931 1.00 97.81 349 VAL A C 1
ATOM 2630 O O . VAL A 1 349 ? 17.612 -7.359 -28.241 1.00 97.81 349 VAL A O 1
ATOM 2633 N N . ARG A 1 350 ? 19.751 -7.864 -28.722 1.00 98.06 350 ARG A N 1
ATOM 2634 C CA . ARG A 1 350 ? 19.435 -8.501 -30.014 1.00 98.06 350 ARG A CA 1
ATOM 2635 C C . ARG A 1 350 ? 18.508 -9.708 -29.850 1.00 98.06 350 ARG A C 1
ATOM 2637 O O . ARG A 1 350 ? 17.623 -9.929 -30.676 1.00 98.06 350 ARG A O 1
ATOM 2644 N N . ARG A 1 351 ? 18.656 -10.471 -28.759 1.00 96.69 351 ARG A N 1
ATOM 2645 C CA . ARG A 1 351 ? 17.736 -11.562 -28.404 1.00 96.69 351 ARG A CA 1
ATOM 2646 C C . ARG A 1 351 ? 16.337 -11.035 -28.080 1.00 96.69 351 ARG A C 1
ATOM 2648 O O . ARG A 1 351 ? 15.364 -11.627 -28.538 1.00 96.69 351 ARG A O 1
ATOM 2655 N N . GLY A 1 352 ? 16.231 -9.928 -27.347 1.00 95.38 352 GLY A N 1
ATOM 2656 C CA . GLY A 1 352 ? 14.966 -9.227 -27.120 1.00 95.38 352 GLY A CA 1
ATOM 2657 C C . GLY A 1 352 ? 14.301 -8.820 -28.437 1.00 95.38 352 GLY A C 1
ATOM 2658 O O . GLY A 1 352 ? 13.136 -9.139 -28.661 1.00 95.38 352 GLY A O 1
ATOM 2659 N N . ALA A 1 353 ? 15.065 -8.248 -29.373 1.00 95.56 353 ALA A N 1
ATOM 2660 C CA . ALA A 1 353 ? 14.554 -7.891 -30.697 1.00 95.56 353 ALA A CA 1
ATOM 2661 C C . ALA A 1 353 ? 14.055 -9.129 -31.466 1.00 95.56 353 ALA A C 1
ATOM 2663 O O . ALA A 1 353 ? 13.012 -9.090 -32.120 1.00 95.56 353 ALA A O 1
ATOM 2664 N N . ALA A 1 354 ? 14.738 -10.271 -31.324 1.00 94.94 354 ALA A N 1
ATOM 2665 C CA . ALA A 1 354 ? 14.317 -11.546 -31.902 1.00 94.94 354 ALA A CA 1
ATOM 2666 C C . ALA A 1 354 ? 12.978 -12.075 -31.346 1.00 94.94 354 ALA A C 1
ATOM 2668 O O . ALA A 1 354 ? 12.358 -12.914 -32.008 1.00 94.94 354 ALA A O 1
ATOM 2669 N N . LEU A 1 355 ? 12.496 -11.576 -30.199 1.00 92.75 355 LEU A N 1
ATOM 2670 C CA . LEU A 1 355 ? 11.186 -11.894 -29.608 1.00 92.75 355 LEU A CA 1
ATOM 2671 C C . LEU A 1 355 ? 10.054 -10.958 -30.061 1.00 92.75 355 LEU A C 1
ATOM 2673 O O . LEU A 1 355 ? 8.892 -11.252 -29.783 1.00 92.75 355 LEU A O 1
ATOM 2677 N N . ALA A 1 356 ? 10.353 -9.868 -30.777 1.00 89.25 356 ALA A N 1
ATOM 2678 C CA . ALA A 1 356 ? 9.352 -8.876 -31.169 1.00 89.25 356 ALA A CA 1
ATOM 2679 C C . ALA A 1 356 ? 8.163 -9.519 -31.921 1.00 89.25 356 ALA A C 1
ATOM 2681 O O . ALA A 1 356 ? 8.390 -10.308 -32.844 1.00 89.25 356 ALA A O 1
ATOM 2682 N N . PRO A 1 357 ? 6.891 -9.199 -31.616 1.00 84.44 357 PRO A N 1
ATOM 2683 C CA . PRO A 1 357 ? 5.744 -9.890 -32.220 1.00 84.44 357 PRO A CA 1
ATOM 2684 C C . PRO A 1 357 ? 5.788 -9.914 -33.755 1.00 84.44 357 PRO A C 1
ATOM 2686 O O . PRO A 1 357 ? 5.536 -10.944 -34.383 1.00 84.44 357 PRO A O 1
ATOM 2689 N N . THR A 1 358 ? 6.217 -8.804 -34.354 1.00 85.31 358 THR A N 1
ATOM 2690 C CA . THR A 1 358 ? 6.416 -8.651 -35.795 1.00 85.31 358 THR A CA 1
ATOM 2691 C C . THR A 1 358 ? 7.879 -8.354 -36.104 1.00 85.31 358 THR A C 1
ATOM 2693 O O . THR A 1 358 ? 8.396 -7.317 -35.691 1.00 85.31 358 THR A O 1
ATOM 2696 N N . LEU A 1 359 ? 8.530 -9.229 -36.876 1.00 89.19 359 LEU A N 1
ATOM 2697 C CA . LEU A 1 359 ? 9.867 -8.983 -37.420 1.00 89.19 359 LEU A CA 1
ATOM 2698 C C . LEU A 1 359 ? 9.796 -8.752 -38.932 1.00 89.19 359 LEU A C 1
ATOM 2700 O O . LEU A 1 359 ? 9.343 -9.643 -39.656 1.00 89.19 359 LEU A O 1
ATOM 2704 N N . PRO A 1 360 ? 10.277 -7.602 -39.434 1.00 90.81 360 PRO A N 1
ATOM 2705 C CA . PRO A 1 360 ? 10.505 -7.410 -40.858 1.00 90.81 360 PRO A CA 1
ATOM 2706 C C . PRO A 1 360 ? 11.434 -8.500 -41.429 1.00 90.81 360 PRO A C 1
ATOM 2708 O O . PRO A 1 360 ? 12.394 -8.885 -40.755 1.00 90.81 360 PRO A O 1
ATOM 2711 N N . PRO A 1 361 ? 11.225 -8.962 -42.679 1.00 91.12 361 PRO A N 1
ATOM 2712 C CA . PRO A 1 361 ? 12.046 -10.016 -43.286 1.00 91.12 361 PRO A CA 1
ATOM 2713 C C . PRO A 1 361 ? 13.551 -9.719 -43.310 1.00 91.12 361 PRO A C 1
ATOM 2715 O O . PRO A 1 361 ? 14.356 -10.644 -43.238 1.00 91.12 361 PRO A O 1
ATOM 2718 N N . GLU A 1 362 ? 13.933 -8.442 -43.401 1.00 91.69 362 GLU A N 1
ATOM 2719 C CA . GLU A 1 362 ? 15.336 -8.016 -43.345 1.00 91.69 362 GLU A CA 1
ATOM 2720 C C . GLU A 1 362 ? 15.961 -8.295 -41.974 1.00 91.69 362 GLU A C 1
ATOM 2722 O O . GLU A 1 362 ? 17.010 -8.927 -41.892 1.00 91.69 362 GLU A O 1
ATOM 2727 N N . LEU A 1 363 ? 15.272 -7.912 -40.893 1.00 94.50 363 LEU A N 1
ATOM 2728 C CA . LEU A 1 363 ? 15.746 -8.160 -39.530 1.00 94.50 363 LEU A CA 1
ATOM 2729 C C . LEU A 1 363 ? 15.745 -9.650 -39.196 1.00 94.50 363 LEU A C 1
ATOM 2731 O O . LEU A 1 363 ? 16.624 -10.118 -38.482 1.00 94.50 363 LEU A O 1
ATOM 2735 N N . LEU A 1 364 ? 14.796 -10.413 -39.744 1.00 94.38 364 LEU A N 1
ATOM 2736 C CA . LEU A 1 364 ? 14.785 -11.862 -39.583 1.00 94.38 364 LEU A CA 1
ATOM 2737 C C . LEU A 1 364 ? 16.034 -12.513 -40.195 1.00 94.38 364 LEU A C 1
ATOM 2739 O O . LEU A 1 364 ? 16.647 -13.353 -39.544 1.00 94.38 364 LEU A O 1
ATOM 2743 N N . ARG A 1 365 ? 16.421 -12.100 -41.411 1.00 92.31 365 ARG A N 1
ATOM 2744 C CA . ARG A 1 365 ? 17.652 -12.562 -42.077 1.00 92.31 365 ARG A CA 1
ATOM 2745 C C . ARG A 1 365 ? 18.914 -12.110 -41.343 1.00 92.31 365 ARG A C 1
ATOM 2747 O O . ARG A 1 365 ? 19.860 -12.876 -41.215 1.00 92.31 365 ARG A O 1
ATOM 2754 N N . GLN A 1 366 ? 18.928 -10.883 -40.825 1.00 95.00 366 GLN A N 1
ATOM 2755 C CA . GLN A 1 366 ? 20.037 -10.393 -40.006 1.00 95.00 366 GLN A CA 1
ATOM 2756 C C . GLN A 1 366 ? 20.216 -11.244 -38.740 1.00 95.00 366 GLN A C 1
ATOM 2758 O O . GLN A 1 366 ? 21.319 -11.697 -38.449 1.00 95.00 366 GLN A O 1
ATOM 2763 N N . LEU A 1 367 ? 19.131 -11.485 -37.998 1.00 96.19 367 LEU A N 1
ATOM 2764 C CA . LEU A 1 367 ? 19.169 -12.208 -36.726 1.00 96.19 367 LEU A CA 1
ATOM 2765 C C . LEU A 1 367 ? 19.368 -13.725 -36.909 1.00 96.19 367 LEU A C 1
ATOM 2767 O O . LEU A 1 367 ? 19.862 -14.380 -35.992 1.00 96.19 367 LEU A O 1
ATOM 2771 N N . SER A 1 368 ? 19.025 -14.305 -38.069 1.00 95.81 368 SER A N 1
ATOM 2772 C CA . SER A 1 368 ? 19.338 -15.712 -38.371 1.00 95.81 368 SER A CA 1
ATOM 2773 C C . SER A 1 368 ? 20.828 -15.938 -38.604 1.00 95.81 368 SER A C 1
ATOM 2775 O O . SER A 1 368 ? 21.320 -17.030 -38.341 1.00 95.81 368 SER A O 1
ATOM 2777 N N . ALA A 1 369 ? 21.552 -14.897 -39.016 1.00 95.62 369 ALA A N 1
ATOM 2778 C CA . ALA A 1 369 ? 23.002 -14.892 -39.167 1.00 95.62 369 ALA A CA 1
ATOM 2779 C C . ALA A 1 369 ? 23.742 -14.287 -37.954 1.00 95.62 369 ALA A C 1
ATOM 2781 O O . ALA A 1 369 ? 24.941 -14.018 -38.042 1.00 95.62 369 ALA A O 1
ATOM 2782 N N . ASP A 1 370 ? 23.057 -14.054 -36.824 1.00 98.06 370 ASP A N 1
ATOM 2783 C CA . ASP A 1 370 ? 23.659 -13.427 -35.640 1.00 98.06 370 ASP A CA 1
ATOM 2784 C C . ASP A 1 370 ? 24.853 -14.245 -35.122 1.00 98.06 370 ASP A C 1
ATOM 2786 O O . ASP A 1 370 ? 24.740 -15.469 -35.026 1.00 98.06 370 ASP A O 1
ATOM 2790 N N . PRO A 1 371 ? 25.980 -13.628 -34.720 1.00 97.06 371 PRO A N 1
ATOM 2791 C CA . PRO A 1 371 ? 27.117 -14.370 -34.174 1.00 97.06 371 PRO A CA 1
ATOM 2792 C C . PRO A 1 371 ? 26.778 -15.143 -32.887 1.00 97.06 371 PRO A C 1
ATOM 2794 O O . PRO A 1 371 ? 27.376 -16.187 -32.617 1.00 97.06 371 PRO A O 1
ATOM 2797 N N . ASN A 1 372 ? 25.809 -14.682 -32.090 1.00 97.81 372 ASN A N 1
ATOM 2798 C CA . ASN A 1 372 ? 25.409 -15.337 -30.851 1.00 97.81 372 ASN A CA 1
ATOM 2799 C C . ASN A 1 372 ? 24.349 -16.421 -31.107 1.00 97.81 372 ASN A C 1
ATOM 2801 O O . ASN A 1 372 ? 23.215 -16.130 -31.488 1.00 97.81 372 ASN A O 1
ATOM 2805 N N . ALA A 1 373 ? 24.683 -17.677 -30.796 1.00 97.06 373 ALA A N 1
ATOM 2806 C CA . ALA A 1 373 ? 23.767 -18.805 -30.967 1.00 97.06 373 ALA A CA 1
ATOM 2807 C C . ALA A 1 373 ? 22.443 -18.628 -30.212 1.00 97.06 373 ALA A C 1
ATOM 2809 O O . ALA A 1 373 ? 21.395 -19.031 -30.701 1.00 97.06 373 ALA A O 1
ATOM 2810 N N . GLY A 1 374 ? 22.443 -17.972 -29.050 1.00 96.94 374 GLY A N 1
ATOM 2811 C CA . GLY A 1 374 ? 21.220 -17.733 -28.288 1.00 96.94 374 GLY A CA 1
ATOM 2812 C C . GLY A 1 374 ? 20.218 -16.809 -28.989 1.00 96.94 374 GLY A C 1
ATOM 2813 O O . GLY A 1 374 ? 19.014 -16.984 -28.807 1.00 96.94 374 GLY A O 1
ATOM 2814 N N . VAL A 1 375 ? 20.678 -15.864 -29.816 1.00 97.19 375 VAL A N 1
ATOM 2815 C CA . VAL A 1 375 ? 19.797 -15.040 -30.667 1.00 97.19 375 VAL A CA 1
ATOM 2816 C C . VAL A 1 375 ? 19.163 -15.914 -31.752 1.00 97.19 375 VAL A C 1
ATOM 2818 O O . VAL A 1 375 ? 17.938 -15.943 -31.882 1.00 97.19 375 VAL A O 1
ATOM 2821 N N . ARG A 1 376 ? 19.974 -16.724 -32.445 1.00 97.50 376 ARG A N 1
ATOM 2822 C CA . ARG A 1 376 ? 19.509 -17.655 -33.489 1.00 97.50 376 ARG A CA 1
ATOM 2823 C C . ARG A 1 376 ? 18.517 -18.692 -32.947 1.00 97.50 376 ARG A C 1
ATOM 2825 O O . ARG A 1 376 ? 17.448 -18.890 -33.520 1.00 97.50 376 ARG A O 1
ATOM 2832 N N . ARG A 1 377 ? 18.805 -19.278 -31.778 1.00 96.69 377 ARG A N 1
ATOM 2833 C CA . ARG A 1 377 ? 17.894 -20.182 -31.047 1.00 96.69 377 ARG A CA 1
ATOM 2834 C C . ARG A 1 377 ? 16.561 -19.505 -30.715 1.00 96.69 377 ARG A C 1
ATOM 2836 O O . ARG A 1 377 ? 15.515 -20.138 -30.798 1.00 96.69 377 ARG A O 1
ATOM 2843 N N . THR A 1 378 ? 16.576 -18.215 -30.382 1.00 95.75 378 THR A N 1
ATOM 2844 C CA . THR A 1 378 ? 15.356 -17.465 -30.042 1.00 95.75 378 THR A CA 1
ATOM 2845 C C . THR A 1 378 ? 14.424 -17.312 -31.241 1.00 95.75 378 THR A C 1
ATOM 2847 O O . THR A 1 378 ? 13.213 -17.459 -31.082 1.00 95.75 378 THR A O 1
ATOM 2850 N N . LEU A 1 379 ? 14.947 -17.134 -32.459 1.00 94.44 379 LEU A N 1
ATOM 2851 C CA . LEU A 1 379 ? 14.115 -17.117 -33.670 1.00 94.44 379 LEU A CA 1
ATOM 2852 C C . LEU A 1 379 ? 13.333 -18.419 -33.873 1.00 94.44 379 LEU A C 1
ATOM 2854 O O . LEU A 1 379 ? 12.199 -18.380 -34.349 1.00 94.44 379 LEU A O 1
ATOM 2858 N N . LEU A 1 380 ? 13.891 -19.560 -33.461 1.00 93.50 380 LEU A N 1
ATOM 2859 C CA . LEU A 1 380 ? 13.239 -20.869 -33.569 1.00 93.50 380 LEU A CA 1
ATOM 2860 C C . LEU A 1 380 ? 12.039 -21.035 -32.625 1.00 93.50 380 LEU A C 1
ATOM 2862 O O . LEU A 1 380 ? 11.261 -21.968 -32.804 1.00 93.50 380 LEU A O 1
ATOM 2866 N N . THR A 1 381 ? 11.815 -20.113 -31.685 1.00 91.12 381 THR A N 1
ATOM 2867 C CA . THR A 1 381 ? 10.566 -20.063 -30.899 1.00 91.12 381 THR A CA 1
ATOM 2868 C C . THR A 1 381 ? 9.372 -19.569 -31.723 1.00 91.12 381 THR A C 1
ATOM 2870 O O . THR A 1 381 ? 8.217 -19.800 -31.359 1.00 91.12 381 THR A O 1
ATOM 2873 N N . ARG A 1 382 ? 9.622 -18.924 -32.872 1.00 90.12 382 ARG A N 1
ATOM 2874 C CA . ARG A 1 382 ? 8.568 -18.447 -33.771 1.00 90.12 382 ARG A CA 1
ATOM 2875 C C . ARG A 1 382 ? 7.864 -19.614 -34.440 1.00 90.12 382 ARG A C 1
ATOM 2877 O O . ARG A 1 382 ? 8.497 -20.532 -34.971 1.00 90.12 382 ARG A O 1
ATOM 2884 N N . ARG A 1 383 ? 6.532 -19.534 -34.472 1.00 86.81 383 ARG A N 1
ATOM 2885 C CA . ARG A 1 383 ? 5.679 -20.519 -35.151 1.00 86.81 383 ARG A CA 1
ATOM 2886 C C . ARG A 1 383 ? 5.969 -20.581 -36.645 1.00 86.81 383 ARG A C 1
ATOM 2888 O O . ARG A 1 383 ? 6.136 -21.669 -37.185 1.00 86.81 383 ARG A O 1
ATOM 2895 N N . GLU A 1 384 ? 6.103 -19.424 -37.278 1.00 86.00 384 GLU A N 1
ATOM 2896 C CA . GLU A 1 384 ? 6.356 -19.308 -38.711 1.00 86.00 384 GLU A CA 1
ATOM 2897 C C . GLU A 1 384 ? 7.744 -18.716 -38.954 1.00 86.00 384 GLU A C 1
ATOM 2899 O O . GLU A 1 384 ? 8.108 -17.691 -38.378 1.00 86.00 384 GLU A O 1
ATOM 2904 N N . LEU A 1 385 ? 8.518 -19.391 -39.803 1.00 89.81 385 LEU A N 1
ATOM 2905 C CA . LEU A 1 385 ? 9.809 -18.940 -40.312 1.00 89.81 385 LEU A CA 1
ATOM 2906 C C . LEU A 1 385 ? 9.866 -19.256 -41.815 1.00 89.81 385 LEU A C 1
ATOM 2908 O O . LEU A 1 385 ? 9.381 -20.320 -42.213 1.00 89.81 385 LEU A O 1
ATOM 2912 N N . PRO A 1 386 ? 10.455 -18.383 -42.652 1.00 90.75 386 PRO A N 1
ATOM 2913 C CA . PRO A 1 386 ? 10.705 -18.686 -44.056 1.00 90.75 386 PRO A CA 1
ATOM 2914 C C . PRO A 1 386 ? 11.539 -19.959 -44.211 1.00 90.75 386 PRO A C 1
ATOM 2916 O O . PRO A 1 386 ? 12.452 -20.215 -43.422 1.00 90.75 386 PRO A O 1
ATOM 2919 N N . ALA A 1 387 ? 11.245 -20.746 -45.245 1.00 89.56 387 ALA A N 1
ATOM 2920 C CA . ALA A 1 387 ? 11.918 -22.021 -45.482 1.00 89.56 387 ALA A CA 1
ATOM 2921 C C . ALA A 1 387 ? 13.433 -21.845 -45.680 1.00 89.56 387 ALA A C 1
ATOM 2923 O O . ALA A 1 387 ? 14.212 -22.703 -45.283 1.00 89.56 387 ALA A O 1
ATOM 2924 N N . GLU A 1 388 ? 13.854 -20.724 -46.262 1.00 90.06 388 GLU A N 1
ATOM 2925 C CA . GLU A 1 388 ? 15.254 -20.351 -46.469 1.00 90.06 388 GLU A CA 1
ATOM 2926 C C . GLU A 1 388 ? 15.989 -20.221 -45.131 1.00 90.06 388 GLU A C 1
ATOM 2928 O O . GLU A 1 388 ? 17.025 -20.851 -44.942 1.00 90.06 388 GLU A O 1
ATOM 2933 N N . VAL A 1 389 ? 15.390 -19.518 -44.165 1.00 92.81 389 VAL A N 1
ATOM 2934 C CA . VAL A 1 389 ? 15.950 -19.343 -42.815 1.00 92.81 389 VAL A CA 1
ATOM 2935 C C . VAL A 1 389 ? 16.033 -20.681 -42.075 1.00 92.81 389 VAL A C 1
ATOM 2937 O O . VAL A 1 389 ? 17.022 -20.956 -41.404 1.00 92.81 389 VAL A O 1
ATOM 2940 N N . ILE A 1 390 ? 15.028 -21.554 -42.217 1.00 93.44 390 ILE A N 1
ATOM 2941 C CA . ILE A 1 390 ? 15.062 -22.895 -41.605 1.00 93.44 390 ILE A CA 1
ATOM 2942 C C . ILE A 1 390 ? 16.206 -23.736 -42.189 1.00 93.44 390 ILE A C 1
ATOM 2944 O O . ILE A 1 390 ? 16.894 -24.420 -41.435 1.00 93.44 390 ILE A O 1
ATOM 2948 N N . ARG A 1 391 ? 16.430 -23.683 -43.511 1.00 93.12 391 ARG A N 1
ATOM 2949 C CA . ARG A 1 391 ? 17.542 -24.400 -44.161 1.00 93.12 391 ARG A CA 1
ATOM 2950 C C . ARG A 1 391 ? 18.900 -23.897 -43.678 1.00 93.12 391 ARG A C 1
ATOM 2952 O O . ARG A 1 391 ? 19.769 -24.715 -43.398 1.00 93.12 391 ARG A O 1
ATOM 2959 N N . GLU A 1 392 ? 19.069 -22.581 -43.553 1.00 93.62 392 GLU A N 1
ATOM 2960 C CA . GLU A 1 392 ? 20.298 -21.984 -43.014 1.00 93.62 392 GLU A CA 1
ATOM 2961 C C . GLU A 1 392 ? 20.562 -22.457 -41.577 1.00 93.62 392 GLU A C 1
ATOM 2963 O O . GLU A 1 392 ? 21.651 -22.944 -41.278 1.00 93.62 392 GLU A O 1
ATOM 2968 N N . LEU A 1 393 ? 19.545 -22.416 -40.710 1.00 95.00 393 LEU A N 1
ATOM 2969 C CA . LEU A 1 393 ? 19.664 -22.841 -39.310 1.00 95.00 393 LEU A CA 1
ATOM 2970 C C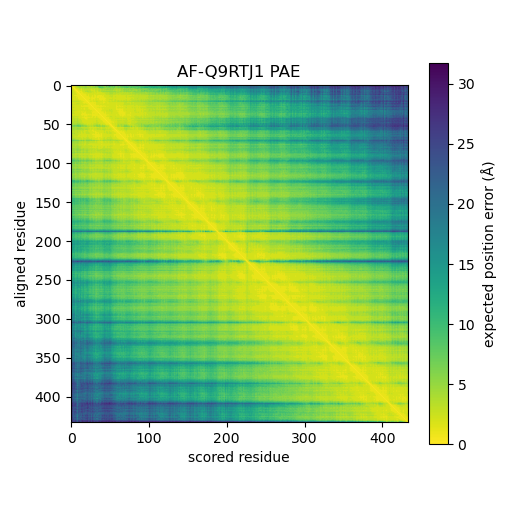 . LEU A 1 393 ? 19.821 -24.368 -39.145 1.00 95.00 393 LEU A C 1
ATOM 2972 O O . LEU A 1 393 ? 20.353 -24.826 -38.138 1.00 95.00 393 LEU A O 1
ATOM 2976 N N . ALA A 1 394 ? 19.401 -25.183 -40.119 1.00 95.06 394 ALA A N 1
ATOM 2977 C CA . ALA A 1 394 ? 19.646 -26.631 -40.111 1.00 95.06 394 ALA A CA 1
ATOM 2978 C C . ALA A 1 394 ? 21.129 -26.985 -40.335 1.00 95.06 394 ALA A C 1
ATOM 2980 O O . ALA A 1 394 ? 21.568 -28.074 -39.971 1.00 95.06 394 ALA A O 1
ATOM 2981 N N . ALA A 1 395 ? 21.900 -26.072 -40.932 1.00 94.94 395 ALA A N 1
ATOM 2982 C CA . ALA A 1 395 ? 23.343 -26.191 -41.134 1.00 94.94 395 ALA A CA 1
ATOM 2983 C C . ALA A 1 395 ? 24.154 -25.336 -40.138 1.00 94.94 395 ALA A C 1
ATOM 2985 O O . ALA A 1 395 ? 25.347 -25.112 -40.344 1.00 94.94 395 ALA A O 1
ATOM 2986 N N . ASP A 1 396 ? 23.512 -24.842 -39.075 1.00 97.56 396 ASP A N 1
ATOM 2987 C CA . ASP A 1 396 ? 24.129 -23.946 -38.100 1.00 97.56 396 ASP A CA 1
ATOM 2988 C C . ASP A 1 396 ? 25.324 -24.605 -37.391 1.00 97.56 396 ASP A C 1
ATOM 2990 O O . ASP A 1 396 ? 25.244 -25.786 -37.052 1.00 97.56 396 ASP A O 1
ATOM 2994 N N . PRO A 1 397 ? 26.431 -23.889 -37.122 1.00 96.00 397 PRO A N 1
ATOM 2995 C CA . PRO A 1 397 ? 27.565 -24.462 -36.396 1.00 96.00 397 PRO A CA 1
ATOM 2996 C C . PRO A 1 397 ? 27.226 -24.904 -34.962 1.00 96.00 397 PRO A C 1
ATOM 2998 O O . PRO A 1 397 ? 27.859 -25.827 -34.453 1.00 96.00 397 PRO A O 1
ATOM 3001 N N . ASP A 1 398 ? 26.233 -24.288 -34.317 1.00 97.38 398 ASP A N 1
ATOM 3002 C CA . ASP A 1 398 ? 25.817 -24.593 -32.947 1.00 97.38 398 ASP A CA 1
ATOM 3003 C C . ASP A 1 398 ? 24.819 -25.762 -32.905 1.00 97.38 398 ASP A C 1
ATOM 3005 O O . ASP A 1 398 ? 23.750 -25.722 -33.518 1.00 97.38 398 ASP A O 1
ATOM 3009 N N . GLU A 1 399 ? 25.145 -26.808 -32.145 1.00 96.38 399 GLU A N 1
ATOM 3010 C CA . GLU A 1 399 ? 24.308 -28.004 -32.022 1.00 96.38 399 GLU A CA 1
ATOM 3011 C C . GLU A 1 399 ? 22.936 -27.714 -31.402 1.00 96.38 399 GLU A C 1
ATOM 3013 O O . GLU A 1 399 ? 21.946 -28.333 -31.784 1.00 96.38 399 GLU A O 1
ATOM 3018 N N . GLY A 1 400 ? 22.839 -26.732 -30.502 1.00 96.31 400 GLY A N 1
ATOM 3019 C CA . GLY A 1 400 ? 21.573 -26.344 -29.881 1.00 96.31 400 GLY A CA 1
ATOM 3020 C C . GLY A 1 400 ? 20.611 -25.656 -30.853 1.00 96.31 400 GLY A C 1
ATOM 3021 O O . GLY A 1 400 ? 19.399 -25.836 -30.741 1.00 96.31 400 GLY A O 1
ATOM 3022 N N . VAL A 1 401 ? 21.124 -24.900 -31.830 1.00 96.88 401 VAL A N 1
ATOM 3023 C CA . VAL A 1 401 ? 20.315 -24.367 -32.938 1.00 96.88 401 VAL A CA 1
ATOM 3024 C C . VAL A 1 401 ? 19.785 -25.519 -33.791 1.00 96.88 401 VAL A C 1
ATOM 3026 O O . VAL A 1 401 ? 18.574 -25.604 -33.999 1.00 96.88 401 VAL A O 1
ATOM 3029 N N . ARG A 1 402 ? 20.656 -26.442 -34.225 1.00 97.25 402 ARG A N 1
ATOM 3030 C CA . ARG A 1 402 ? 20.252 -27.595 -35.053 1.00 97.25 402 ARG A CA 1
ATOM 3031 C C . ARG A 1 402 ? 19.253 -28.507 -34.334 1.00 97.25 402 ARG A C 1
ATOM 3033 O O . ARG A 1 402 ? 18.285 -28.952 -34.947 1.00 97.25 402 ARG A O 1
ATOM 3040 N N . LEU A 1 403 ? 19.419 -28.706 -33.026 1.00 96.25 403 LEU A N 1
ATOM 3041 C CA . LEU A 1 403 ? 18.488 -29.454 -32.176 1.00 96.25 403 LEU A CA 1
ATOM 3042 C C . LEU A 1 403 ? 17.092 -28.819 -32.163 1.00 96.25 403 LEU A C 1
ATOM 3044 O O . LEU A 1 403 ? 16.091 -29.503 -32.360 1.00 96.25 403 LEU A O 1
ATOM 3048 N N . LEU A 1 404 ? 17.013 -27.497 -31.984 1.00 95.94 404 LEU A N 1
ATOM 3049 C CA . LEU A 1 404 ? 15.737 -26.780 -32.022 1.00 95.94 404 LEU A CA 1
ATOM 3050 C C . LEU A 1 404 ? 15.094 -26.803 -33.413 1.00 95.94 404 LEU A C 1
ATOM 3052 O O . LEU A 1 404 ? 13.868 -26.801 -33.504 1.00 95.94 404 LEU A O 1
ATOM 3056 N N . VAL A 1 405 ? 15.888 -26.834 -34.491 1.00 95.88 405 VAL A N 1
ATOM 3057 C CA . VAL A 1 405 ? 15.366 -27.058 -35.847 1.00 95.88 405 VAL A CA 1
ATOM 3058 C C . VAL A 1 405 ? 14.761 -28.455 -35.951 1.00 95.88 405 VAL A C 1
ATOM 3060 O O . VAL A 1 405 ? 13.623 -28.553 -36.406 1.00 95.88 405 VAL A O 1
ATOM 3063 N N . ALA A 1 406 ? 15.466 -29.499 -35.495 1.00 94.44 406 ALA A N 1
ATOM 3064 C CA . ALA A 1 406 ? 15.018 -30.896 -35.536 1.00 94.44 406 ALA A CA 1
ATOM 3065 C C . ALA A 1 406 ? 13.645 -31.109 -34.875 1.00 94.44 406 ALA A C 1
ATOM 3067 O O . ALA A 1 406 ? 12.811 -31.827 -35.425 1.00 94.44 406 ALA A O 1
ATOM 3068 N N . GLY A 1 407 ? 13.375 -30.413 -33.766 1.00 92.56 407 GLY A N 1
ATOM 3069 C CA . GLY A 1 407 ? 12.085 -30.458 -33.066 1.00 92.56 407 GLY A CA 1
ATOM 3070 C C . GLY A 1 407 ? 10.934 -29.695 -33.747 1.00 92.56 407 GLY A C 1
ATOM 3071 O O . GLY A 1 407 ? 9.805 -29.702 -33.249 1.00 92.56 407 GLY A O 1
ATOM 3072 N N . ARG A 1 408 ? 11.157 -28.999 -34.876 1.00 91.44 408 ARG A N 1
ATOM 3073 C CA . ARG A 1 408 ? 10.092 -28.231 -35.548 1.00 91.44 408 ARG A CA 1
ATOM 3074 C C . ARG A 1 408 ? 9.106 -29.140 -36.280 1.00 91.44 408 ARG A C 1
ATOM 3076 O O . ARG A 1 408 ? 9.461 -29.965 -37.123 1.00 91.44 408 ARG A O 1
ATOM 3083 N N . ALA A 1 409 ? 7.818 -28.893 -36.053 1.00 85.38 409 ALA A N 1
ATOM 3084 C CA . ALA A 1 409 ? 6.761 -29.531 -36.824 1.00 85.38 409 ALA A CA 1
ATOM 3085 C C . ALA A 1 409 ? 6.855 -29.141 -38.312 1.00 85.38 409 ALA A C 1
ATOM 3087 O O . ALA A 1 409 ? 7.068 -27.979 -38.654 1.00 85.38 409 ALA A O 1
ATOM 3088 N N . GLY A 1 410 ? 6.664 -30.116 -39.203 1.00 83.31 410 GLY A N 1
ATOM 3089 C CA . GLY A 1 410 ? 6.597 -29.860 -40.646 1.00 83.31 410 GLY A CA 1
ATOM 3090 C C . GLY A 1 410 ? 7.940 -29.646 -41.351 1.00 83.31 410 GLY A C 1
ATOM 3091 O O . GLY A 1 410 ? 7.937 -29.136 -42.467 1.00 83.31 410 GLY A O 1
ATOM 3092 N N . LEU A 1 411 ? 9.070 -30.054 -40.752 1.00 89.38 411 LEU A N 1
ATOM 3093 C CA . LEU A 1 411 ? 10.363 -30.051 -41.449 1.00 89.38 411 LEU A CA 1
ATOM 3094 C C . LEU A 1 411 ? 10.298 -30.782 -42.811 1.00 89.38 411 LEU A C 1
ATOM 3096 O O . LEU A 1 411 ? 9.791 -31.910 -42.862 1.00 89.38 411 LEU A O 1
ATOM 3100 N N . PRO A 1 412 ? 10.834 -30.185 -43.894 1.00 89.62 412 PRO A N 1
ATOM 3101 C CA . PRO A 1 412 ? 11.037 -30.857 -45.177 1.00 89.62 412 PRO A CA 1
ATOM 3102 C C . PRO A 1 412 ? 11.847 -32.158 -45.048 1.00 89.62 412 PRO A C 1
ATOM 3104 O O . PRO A 1 412 ? 12.715 -32.278 -44.183 1.00 89.62 412 PRO A O 1
ATOM 3107 N N . ALA A 1 413 ? 11.553 -33.149 -45.897 1.00 90.12 413 ALA A N 1
ATOM 3108 C CA . ALA A 1 413 ? 12.157 -34.483 -45.807 1.00 90.12 413 ALA A CA 1
ATOM 3109 C C . ALA A 1 413 ? 13.681 -34.471 -46.019 1.00 90.12 413 ALA A C 1
ATOM 3111 O O . ALA A 1 413 ? 14.391 -35.189 -45.323 1.00 90.12 413 ALA A O 1
ATOM 3112 N N . ASP A 1 414 ? 14.168 -33.612 -46.913 1.00 93.50 414 ASP A N 1
ATOM 3113 C CA . ASP A 1 414 ? 15.589 -33.368 -47.167 1.00 93.50 414 ASP A CA 1
ATOM 3114 C C . ASP A 1 414 ? 16.316 -32.852 -45.917 1.00 93.50 414 ASP A C 1
ATOM 3116 O O . ASP A 1 414 ? 17.382 -33.357 -45.569 1.00 93.50 414 ASP A O 1
ATOM 3120 N N . LEU A 1 415 ? 15.710 -31.916 -45.176 1.00 94.25 415 LEU A N 1
ATOM 3121 C CA . LEU A 1 415 ? 16.288 -31.423 -43.922 1.00 94.25 415 LEU A CA 1
ATOM 3122 C C . LEU A 1 415 ? 16.244 -32.466 -42.801 1.00 94.25 415 LEU A C 1
ATOM 3124 O O . LEU A 1 415 ? 17.165 -32.523 -41.989 1.00 94.25 415 LEU A O 1
ATOM 3128 N N . ARG A 1 416 ? 15.208 -33.315 -42.752 1.00 92.31 416 ARG A N 1
ATOM 3129 C CA . ARG A 1 416 ? 15.178 -34.432 -41.792 1.00 92.31 416 ARG A CA 1
ATOM 3130 C C . ARG A 1 416 ? 16.283 -35.444 -42.069 1.00 92.31 416 ARG A C 1
ATOM 3132 O O . ARG A 1 416 ? 16.913 -35.907 -41.127 1.00 92.31 416 ARG A O 1
ATOM 3139 N N . GLU A 1 417 ? 16.525 -35.772 -43.337 1.00 93.50 417 GLU A N 1
ATOM 3140 C CA . GLU A 1 417 ? 17.610 -36.673 -43.735 1.00 93.50 417 GLU A CA 1
ATOM 3141 C C . GLU A 1 417 ? 18.983 -36.079 -43.388 1.00 93.50 417 GLU A C 1
ATOM 3143 O O . GLU A 1 417 ? 19.818 -36.771 -42.808 1.00 93.50 417 GLU A O 1
ATOM 3148 N N . GLN A 1 418 ? 19.181 -34.778 -43.637 1.00 93.81 418 GLN A N 1
ATOM 3149 C CA . GLN A 1 418 ? 20.385 -34.055 -43.220 1.00 93.81 418 GLN A CA 1
ATOM 3150 C C . GLN A 1 418 ? 20.611 -34.139 -41.700 1.00 93.81 418 GLN A C 1
ATOM 3152 O O . GLN A 1 418 ? 21.706 -34.493 -41.266 1.00 93.81 418 GLN A O 1
ATOM 3157 N N . LEU A 1 419 ? 19.588 -33.846 -40.889 1.00 94.94 419 LEU A N 1
ATOM 3158 C CA . LEU A 1 419 ? 19.688 -33.848 -39.421 1.00 94.94 419 LEU A CA 1
ATOM 3159 C C . LEU A 1 419 ? 19.770 -35.269 -38.830 1.00 94.94 419 LEU A C 1
ATOM 3161 O O . LEU A 1 419 ? 20.332 -35.463 -37.755 1.00 94.94 419 LEU A O 1
ATOM 3165 N N . ALA A 1 420 ? 19.283 -36.294 -39.533 1.00 94.06 420 ALA A N 1
ATOM 3166 C CA . ALA A 1 420 ? 19.477 -37.691 -39.135 1.00 94.06 420 ALA A CA 1
ATOM 3167 C C . ALA A 1 420 ? 20.948 -38.133 -39.254 1.00 94.06 420 ALA A C 1
ATOM 3169 O O . ALA A 1 420 ? 21.374 -39.065 -38.569 1.00 94.06 420 ALA A O 1
ATOM 3170 N N . ALA A 1 421 ? 21.729 -37.442 -40.090 1.00 95.06 421 ALA A N 1
ATOM 3171 C CA . ALA A 1 421 ? 23.172 -37.608 -40.229 1.00 95.06 421 ALA A CA 1
ATOM 3172 C C . ALA A 1 421 ? 23.985 -36.570 -39.423 1.00 95.06 421 ALA A C 1
ATOM 3174 O O . ALA A 1 421 ? 25.199 -36.478 -39.617 1.00 95.06 421 ALA A O 1
ATOM 3175 N N . ASP A 1 422 ? 23.349 -35.797 -38.528 1.00 97.12 422 ASP A N 1
ATOM 3176 C CA . ASP A 1 422 ? 24.025 -34.759 -37.737 1.00 97.12 422 ASP A CA 1
ATOM 3177 C C . ASP A 1 422 ? 25.158 -35.351 -36.884 1.00 97.12 422 ASP A C 1
ATOM 3179 O O . ASP A 1 422 ? 25.000 -36.457 -36.356 1.00 97.12 422 ASP A O 1
ATOM 3183 N N . PRO A 1 423 ? 26.298 -34.65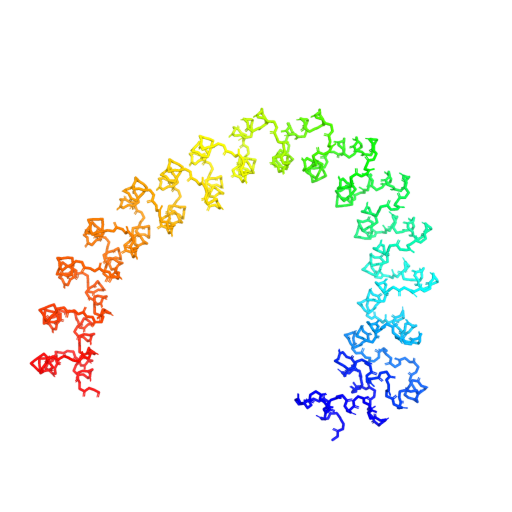7 -36.707 1.00 95.31 423 PRO A N 1
ATOM 3184 C CA . PRO A 1 423 ? 27.354 -35.115 -35.805 1.00 95.31 423 PRO A CA 1
ATOM 3185 C C . PRO A 1 423 ? 26.895 -35.256 -34.343 1.00 95.31 423 PRO A C 1
ATOM 3187 O O . PRO A 1 423 ? 27.373 -36.161 -33.652 1.00 95.31 423 PRO A O 1
ATOM 3190 N N . ASP A 1 424 ? 25.955 -34.431 -33.871 1.00 96.75 424 ASP A N 1
ATOM 3191 C CA . ASP A 1 424 ? 25.466 -34.470 -32.491 1.00 96.75 424 ASP A CA 1
ATOM 3192 C C . ASP A 1 424 ? 24.386 -35.547 -32.287 1.00 96.75 424 ASP A C 1
ATOM 3194 O O . ASP A 1 424 ? 23.440 -35.685 -33.062 1.00 96.75 424 ASP A O 1
ATOM 3198 N N . GLU A 1 425 ? 24.521 -36.345 -31.225 1.00 95.94 425 GLU A N 1
ATOM 3199 C CA . GLU A 1 425 ? 23.586 -37.438 -30.943 1.00 95.94 425 GLU A CA 1
ATOM 3200 C C . GLU A 1 425 ? 22.186 -36.947 -30.565 1.00 95.94 425 GLU A C 1
ATOM 3202 O O . GLU A 1 425 ? 21.204 -37.577 -30.957 1.00 95.94 425 GLU A O 1
ATOM 3207 N N . ASN A 1 426 ? 22.070 -35.831 -29.842 1.00 96.50 426 ASN A N 1
ATOM 3208 C CA . ASN A 1 426 ? 20.771 -35.317 -29.415 1.00 96.50 426 ASN A CA 1
ATOM 3209 C C . ASN A 1 426 ? 19.966 -34.830 -30.618 1.00 96.50 426 ASN A C 1
ATOM 3211 O O . ASN A 1 426 ? 18.772 -35.104 -30.692 1.00 96.50 426 ASN A O 1
ATOM 3215 N N . VAL A 1 427 ? 20.624 -34.192 -31.592 1.00 95.69 427 VAL A N 1
ATOM 3216 C CA . VAL A 1 427 ? 19.982 -33.767 -32.847 1.00 95.69 427 VAL A CA 1
ATOM 3217 C C . VAL A 1 427 ? 19.427 -34.973 -33.611 1.00 95.69 427 VAL A C 1
ATOM 3219 O O . VAL A 1 427 ? 18.259 -34.970 -34.004 1.00 95.69 427 VAL A O 1
ATOM 3222 N N . ARG A 1 428 ? 20.224 -36.044 -33.755 1.00 96.19 428 ARG A N 1
ATOM 3223 C CA . ARG A 1 428 ? 19.774 -37.288 -34.408 1.00 96.19 428 ARG A CA 1
ATOM 3224 C C . ARG A 1 428 ? 18.608 -37.950 -33.674 1.00 96.19 428 ARG A C 1
ATOM 3226 O O . ARG A 1 428 ? 17.736 -38.532 -34.312 1.00 96.19 428 ARG A O 1
ATOM 3233 N N . ARG A 1 429 ? 18.602 -37.902 -32.338 1.00 95.06 429 ARG A N 1
ATOM 3234 C CA . ARG A 1 429 ? 17.519 -38.467 -31.521 1.00 95.06 429 ARG A CA 1
ATOM 3235 C C . ARG A 1 429 ? 16.228 -37.669 -31.655 1.00 95.06 429 ARG A C 1
ATOM 3237 O O . ARG A 1 429 ? 15.183 -38.278 -31.829 1.00 95.06 429 ARG A O 1
ATOM 3244 N N . GLU A 1 430 ? 16.311 -36.344 -31.626 1.00 95.31 430 GLU A N 1
ATOM 3245 C CA . GLU A 1 430 ? 15.146 -35.462 -31.737 1.00 95.31 430 GLU A CA 1
ATOM 3246 C C . GLU A 1 430 ? 14.437 -35.618 -33.091 1.00 95.31 430 GLU A C 1
ATOM 3248 O O . GLU A 1 430 ? 13.215 -35.721 -33.144 1.00 95.31 430 GLU A O 1
ATOM 3253 N N . VAL A 1 431 ? 15.186 -35.712 -34.200 1.00 92.81 431 VAL A N 1
ATOM 3254 C CA . VAL A 1 431 ? 14.578 -35.873 -35.536 1.00 92.81 431 VAL A CA 1
ATOM 3255 C C . VAL A 1 431 ? 13.953 -37.261 -35.754 1.00 92.81 431 VAL A C 1
ATOM 3257 O O . VAL A 1 431 ? 13.087 -37.417 -36.618 1.00 92.81 431 VAL A O 1
ATOM 3260 N N . ALA A 1 432 ? 14.385 -38.272 -34.991 1.00 87.50 432 ALA A N 1
ATOM 3261 C CA . ALA A 1 432 ? 13.876 -39.641 -35.080 1.00 87.50 432 ALA A CA 1
ATOM 3262 C C . ALA A 1 432 ? 12.520 -39.839 -34.371 1.00 87.50 432 ALA A C 1
ATOM 3264 O O . ALA A 1 432 ? 11.794 -40.766 -34.746 1.00 87.50 432 ALA A O 1
ATOM 3265 N N . GLY A 1 433 ? 12.165 -38.950 -33.430 1.00 79.56 433 GLY A N 1
ATOM 3266 C CA . GLY A 1 433 ? 10.921 -38.995 -32.649 1.00 79.56 433 GLY A CA 1
ATOM 3267 C C . GLY A 1 433 ? 11.045 -39.742 -31.329 1.00 79.56 433 GLY A C 1
ATOM 3268 O O . GLY A 1 433 ? 11.329 -40.962 -31.359 1.00 79.56 433 GLY A O 1
#

pLDDT: mean 93.9, std 4.01, range [67.44, 98.44]

Foldseek 3Di:
DLLVQCPPPDPVSVLVSLQELPNDLLSVLVCLLPRVPSVVNRPNVVVVCVVPVLSCLSHPLSSLLSLLPDPPRDPSSLVSLLVHPDVSSLLSSLLRPPDDPVSLVSQCPDPDVSSVLSSLQDLDDDPVSLVSQCPDPDVSSVLSSLQHPPDDPVSLQVQLPDPDPSSVLSVLQDPPRDPVSVVSLLVVPDLSSLLSNLLDPPDDPVSVVDQCVDPDLSSVLSVLNHLDDDPVSLVCLLPPPDVSSLLSSLPRPPDDLVSLLSQLQDPDPSSVVSNLVDPDHDLSSLLSQCVDPDPVSVQSSLQDPPHDPNSLVSQLPDPDPSSLLSNLQDQPCDQVSNVSQCVDPDPSSVLSVLNHPDHDPVSLVSQLPDPDVSSVLSVLVDLDDPPVSLVSQCPDPDPSSVQSSLQHPPDDPVSLVSQCPDPDPSSVVSNVD

Secondary structure (DSSP, 8-state):
-HHHHTT-S-HHHHHHHHH-TT--HHHHHHHHTT-HHHHHT-TTHHHHHHH-TTGGGGS-HHHHHHHHTSTT--HHHHHHHHT-SSHHHHHHHHT-TT--HHHHHHHHT-S-HHHHHHHHT-TT--HHHHHHHHT-SSHHHHHHHHT-TT--HHHHHHHHT-SSHHHHHHHHT-TT--HHHHHHHHHT--HHHHHHHHT-SSS-HHHHHHHHT-SSHHHHHHHTTSS---HHHHHHHHT-SSHHHHHHHHT-TT--HHHHHHHHT-S-HHHHHHHTT-S---HHHHHHHHT-S-HHHHHHHHTSSS--HHHHHHHTT-S-HHHHHHHHT-TTS-HHHHHHHHT-SSHHHHHHHHT-SS--HHHHHHHHT-SSHHHHHHHTTSS---HHHHHHHHT-SSHHHHHHHHT-TT--HHHHHHHHT-SSHHHHHHHH-

Mean predicted aligned error: 8.37 Å

Organism: Deinococcus radiodurans (strain ATCC 13939 / DSM 20539 / JCM 16871 / CCUG 27074 / LMG 4051 / NBRC 15346 / NCIMB 9279 / VKM B-1422 / R1) (NCBI:txid243230)

InterPro domains:
  IPR004830 Leucine rich repeat variant [PF01816] (11-33)
  IPR004830 Leucine rich repeat variant [PF01816] (87-111)
  IPR004830 Leucine rich repeat variant [PF01816] (113-138)
  IPR004830 Leucine rich repeat variant [PF01816] (139-164)
  IPR004830 Leucine rich repeat variant [PF01816] (243-267)
  IPR004830 Leucine rich repeat variant [PF01816] (322-345)
  IPR004830 Leucine rich repeat variant [PF01816] (347-371)
  IPR004830 Leucine rich repeat variant [PF01816] (400-424)
  IPR011989 Armadillo-like helical [G3DSA:1.25.10.10] (143-304)
  IPR011989 Armadillo-like helical [G3DSA:1.25.10.10] (305-433)
  IPR016024 Armadillo-type fold [SSF48371] (80-233)
  IPR016024 Armadillo-type fold [SSF48371] (225-414)

Sequence (433 aa):
MLSGLSAHPDARVRAQVALNPNTPAEVLGLLAAQFPREVLSNPGLPLLRLARPGLLGSFPAEGVTALLALPDAPGWVVDSALRHEDYGVRTALAARPGLSPERVTALAGDAGWQVREAVAQRPDLPEPLLRQLAEDEDYDVRKATALRPDLPGDLLRTLVTDPHTLVRANVARRLDLPLDCLLSLATGGDPDVLATLARRTDLPASVREWLAASAEPLVRSAALQAWTVPESWLARAETDADPDVRSALARRPDLSPEVLERLAHDESGTVRRTLLERNDLPDGAILALAQAPEPDLRLQVASAEELPAAALEALLTDESTDVRTILAVRPDLGPERLARLAADESAEVRRGAALAPTLPPELLRQLSADPNAGVRRTLLTRRELPAEVIRELAADPDEGVRLLVAGRAGLPADLREQLAADPDENVRREVAG

Nearest PDB structures (foldseek):
  6iur-assembly2_F  TM=4.793E-01  e=7.572E-08  Homo sapiens
  1b3u-assembly1_A  TM=4.366E-01  e=1.043E-07  Homo sapiens
  6iur-assembly1_B  TM=3.503E-01  e=2.579E-06  Homo sapiens
  7xvk-assembly1_A  TM=1.842E-01  e=6.905E-05  Arabidopsis thaliana
  4lac-assembly1_A  TM=1.558E-01  e=4.390E-02  Homo sapiens

Radius of gyration: 35.84 Å; Cα contacts (8 Å, |Δi|>4): 601; chains: 1; bounding box: 60×74×83 Å

Solvent-accessible surface area (backbone atoms only — not comparable to full-atom values): 23882 Å² total; per-residue (Å²): 109,69,78,63,42,61,70,42,90,51,62,68,56,27,43,51,43,34,41,36,53,84,52,50,69,67,55,40,21,70,38,13,53,83,35,30,69,37,34,73,62,14,76,31,46,68,59,51,40,71,78,32,83,63,51,69,75,72,28,50,58,63,14,53,40,39,36,65,68,40,94,80,49,52,69,67,58,55,59,48,35,74,69,39,86,54,56,68,34,31,23,56,52,44,64,45,83,90,66,53,71,70,57,51,55,54,40,58,68,42,89,46,60,66,23,25,23,34,40,45,65,43,93,84,67,56,68,73,58,50,54,52,38,59,66,40,91,48,63,67,23,24,30,40,34,46,65,42,92,83,57,53,73,68,60,51,52,53,41,48,68,40,92,49,64,69,26,24,26,37,38,48,66,44,90,83,60,52,69,70,49,51,51,51,46,64,71,63,71,46,60,67,35,42,18,46,44,25,43,50,77,86,58,57,70,70,59,49,54,52,35,50,65,40,93,48,56,65,17,29,24,25,28,55,66,21,94,82,66,59,68,72,55,53,58,48,32,71,70,41,92,47,56,65,27,32,27,36,52,58,67,43,91,84,65,53,63,70,56,50,35,54,42,29,66,41,92,46,67,66,29,35,54,46,47,71,77,53,93,79,74,44,65,69,20,50,33,39,36,36,66,42,92,49,66,70,54,23,36,53,52,52,67,49,81,89,70,49,69,70,26,50,60,50,36,71,68,44,89,48,63,67,36,35,24,53,46,23,53,43,86,84,59,51,70,73,56,42,52,54,32,53,66,41,93,46,62,64,22,24,30,24,28,48,63,24,93,77,69,58,72,69,57,49,57,52,41,64,67,40,91,47,61,70,28,35,41,44,47,64,73,46,92,77,73,60,68,67,59,53,56,53,40,59,69,40,92,48,66,69,38,26,32,55,50,40,65,41,86,86,68,55,68,69,59,49,55,53,38,57,66,41,93,50,67,66,29,27,48,48,54,71,108